Protein AF-0000000072898083 (afdb_homodimer)

InterPro domains:
  IPR004360 Glyoxalase/fosfomycin resistance/dioxygenase domain [PF00903] (183-303)
  IPR005956 4-hydroxyphenylpyruvate dioxygenase [PIRSF009283] (14-383)
  IPR005956 4-hydroxyphenylpyruvate dioxygenase [PTHR11959] (13-383)
  IPR005956 4-hydroxyphenylpyruvate dioxygenase [TIGR01263] (18-383)
  IPR029068 Glyoxalase/Bleomycin resistance protein/Dihydroxybiphenyl dioxygenase [G3DSA:3.10.180.10] (1-171)
  IPR029068 Glyoxalase/Bleomycin resistance protein/Dihydroxybiphenyl dioxygenase [G3DSA:3.10.180.10] (177-383)
  IPR029068 Glyoxalase/Bleomycin resistance protein/Dihydroxybiphenyl dioxygenase [SSF54593] (10-370)
  IPR037523 Vicinal oxygen chelate (VOC), core domain [PS51819] (18-150)
  IPR037523 Vicinal oxygen chelate (VOC), core domain [PS51819] (182-340)
  IPR041735 4-hydroxyphenylpyruvate dioxygenase, C-terminal [cd07250] (180-374)
  IPR041736 4-hydroxyphenylpyruvate dioxygenase, N-terminal [cd08342] (19-163)

pLDDT: mean 93.22, std 7.7, range [59.69, 98.94]

Sequence (766 aa):
MTTYTDKGPKPPAGKFLHFDHLTFWVGNAKQAASYYCTRMGFTPAGYQGLETGSRKVAAHLVAQNKIRFVFKSAYEPNDDSEMGPHLVRHGDGVKDIAFSVEDLDAIVQAAKDRGAKVVRDIWQEEDEFGVVRFATVQTYGDTTHTFVERGNYTGFFLPGYNKLPVAEDPLLASLPAINLDFIDHVVGNQPDLEMESAAEWYTQNLMFHRFWSVDDSQIHTQYSALRSIVVTNYEETIKMPINEPANGLRKSQIQEYTDYYGGAGVQHIALNTSDIISAIRNLRKRGTDFLSVPAAYYDQLRVKLTESPVKIKEDLNALQELNILVDYDDNGYLLQIFTKPMQDRPTLFLEVIQRNNHQGFGAGNFKALFEAIELGQDARGNLMTTYTDKGPKPPAGKFLHFDHLTFWVGNAKQAASYYCTRMGFTPAGYQGLETGSRKVAAHLVAQNKIRFVFKSAYEPNDDSEMGPHLVRHGDGVKDIAFSVEDLDAIVQAAKDRGAKVVRDIWQEEDEFGVVRFATVQTYGDTTHTFVERGNYTGFFLPGYNKLPVAEDPLLASLPAINLDFIDHVVGNQPDLEMESAAEWYTQNLMFHRFWSVDDSQIHTQYSALRSIVVTNYEETIKMPINEPANGLRKSQIQEYTDYYGGAGVQHIALNTSDIISAIRNLRKRGTDFLSVPAAYYDQLRVKLTESPVKIKEDLNALQELNILVDYDDNGYLLQIFTKPMQDRPTLFLEVIQRNNHQGFGAGNFKALFEAIELGQDARGNL

Radius of gyration: 28.03 Å; Cα contacts (8 Å, |Δi|>4): 1864; chains: 2; bounding box: 61×87×66 Å

Foldseek 3Di:
DDFDDDFDDDQPDKDWDAWQAWEKQAADQVVVQVCCCLQVVWAFWWWFDVVLPNDFKTWTWTDFARYIYIYIYTDDPPPPPPSVVLCVQAHIATQETETEMDPVVSQQVLLVVLPWAWPAAWDWDDDPQGIKIWTWTAAFDNHIYIYIYCDRRDDPGGPRIDTDPPPDPPSSVPADHQRFHYWLAWEKFFEPPCQVVRQVSCCRNRVWAWGDWDAQVLFDDQFWGKIWIWTAHSVRNYIYIYMYTDDGNADALSNLQCVLRVGMHTQEIETEHACNLSNLVRSVVSVFAWFAFDPVQLVVVVVVVVVACEDDPDDSVSCNVSRWDWDDDNQWIKIKTKTQAPDPRNGYIYMYMYTDRDSDDPSVCSHRVRVRVVVVCVVVVRD/DDFDDDLDDDQPDKDWDAWQAWEKQAADQVVVQVCCCLQVVWAFWWWFDVVLPNDFKTWTWTDFARYIYIYIYTDDPPPPDPSVVLCVQAHIATQETETEMDPVVSQQVLLVVLPWAWPAAWDWDDDPQGIKIWTWTAAFDNHIYIYIYCDRRDDPGGPRIDTDPPPPPPSSVPADHQRFHYWLAWEKFFEPPCQVVRQVSCCRNRVWAWGDWDDQVLFDDQFWGKIWIWTAHSVRNYIYIYMYTDDGNADALSNLQCVLRVGMHTQEIETEHACNLSNLVRSVVSVFAWFAFDPVLLVVVVVVVVVACEDDPDDSVSCNVSRWDWDDDNQWIKIKTKTQAPDPRNGYIYMYMYTDRDSDDPSVCSHRVRVRVVVVCVVVVRD

Secondary structure (DSSP, 8-state):
-EE-----SPPSS-EEEEEEEEEEE-S-HHHHHHHHHHHH--EEEEEESGGGT-SSEEEEEEEETTEEEEEEEE-STT-TTTHHHHHHHHSSEEEEEEEEEE-HHHHHHHHHHTT--EEEEEEEEEETTEEEEEEEEE-STT-EEEEEE-TT--SSSSTTPEEPP----HHHHTSPP----SEEEEEEE--TT-HHHHHHHHHHHS--EEEEEE-TTTSB-SS-EEEEEEEE-TTS--EEEEEEEE--SS--HHHHHHHHHTSSEEEEEEEE-S-HHHHHHHHHHTT--B----HHHHHHHHHHHHT-S----S-HHHHHHTT-EEEE-SS-EEEEEEBPPSSSSTT-EEEEEEEES--S--GGGHHHHHHHHHHHHHHTT--/-EE-----SPPSS-EEEEEEEEEEE-S-HHHHHHHHHHHH--EEEEEESGGGT-SSEEEEEEEETTEEEEEEEE-STT-TTTHHHHHHHHSSEEEEEEEEEE-HHHHHHHHHHTT--EEEEEEEEEETTEEEEEEEEE-STT-EEEEEE-TT--SSSSTTPEEPP----HHHHTSPP----SEEEEEEE--TT-HHHHHHHHHHHS--EEEEEE-TTTSB-SS-EEEEEEEE-TTS--EEEEEEEE--SS--HHHHHHHHHTSSEEEEEEEE-S-HHHHHHHHHHTT--B----HHHHHHHHHHHHT-S----S-HHHHHHTT-EEEE-SS-EEEEEEBPPSSSSS--EEEEEEEES--S--GGGHHHHHHHHHHHHHHTT--

Solvent-accessible surface area (backbone atoms only — not comparable to full-atom values): 38320 Å² total; per-residue (Å²): 120,48,76,49,82,66,57,67,76,75,69,93,52,47,46,77,60,34,72,46,35,39,34,28,42,31,53,46,20,54,40,50,48,49,42,43,26,59,34,66,45,31,37,84,48,27,38,28,20,42,68,65,67,33,74,54,43,36,34,33,32,33,31,33,81,64,30,38,42,32,28,26,19,72,35,52,35,63,42,71,78,56,66,31,55,46,36,32,25,37,34,62,41,62,40,30,51,24,31,28,39,44,53,59,67,46,44,51,48,49,16,50,76,52,63,46,52,68,75,36,68,78,46,73,47,64,48,99,44,40,49,36,36,36,32,28,33,52,59,56,65,82,25,29,35,34,41,37,32,44,86,82,40,67,56,97,76,59,67,73,54,40,72,51,69,79,72,70,48,50,38,64,71,72,49,70,76,35,68,46,40,36,73,54,35,44,31,33,37,23,49,73,88,37,31,65,60,48,54,46,46,40,37,59,26,68,48,22,23,58,44,38,37,39,48,45,91,71,38,47,58,93,39,25,16,33,31,38,40,26,34,20,40,84,82,60,53,40,42,39,39,30,28,16,38,34,87,47,82,34,61,22,73,46,46,51,22,25,57,35,32,59,42,35,40,56,34,37,41,30,33,25,27,93,47,54,68,59,22,50,56,32,27,39,48,36,49,46,59,60,51,64,57,64,68,67,59,55,55,54,46,56,59,54,44,70,77,40,83,43,77,74,86,65,59,66,67,58,31,57,74,67,34,46,43,72,21,72,51,80,76,20,30,31,38,38,38,42,39,44,51,73,39,80,46,70,39,40,28,44,28,45,35,27,69,46,74,40,88,75,85,36,74,77,33,44,50,58,51,49,52,33,52,44,52,53,33,43,51,36,70,63,82,120,48,77,49,82,68,56,67,75,74,68,93,51,46,44,76,61,32,72,47,35,37,34,28,42,31,54,46,20,54,39,49,49,50,43,43,26,59,34,66,44,32,36,83,48,27,38,28,20,42,67,64,67,34,74,54,42,35,35,35,32,34,31,33,80,64,31,38,42,34,26,25,20,72,35,52,33,65,42,69,79,56,66,30,54,46,35,32,24,37,33,63,39,61,40,29,51,24,32,28,37,44,54,59,66,47,45,51,49,49,15,48,77,54,63,45,52,69,74,37,69,80,45,74,44,64,49,99,45,39,49,37,37,35,33,29,34,52,58,55,65,82,26,30,36,34,41,38,31,42,87,81,41,68,55,97,78,57,67,72,51,43,72,52,70,82,74,69,48,50,39,64,71,72,49,70,74,35,69,47,41,36,70,54,36,43,32,34,37,23,49,73,88,38,30,66,61,49,52,44,46,40,36,58,25,68,49,22,22,58,45,38,36,39,47,47,90,72,38,48,57,92,39,26,16,31,30,36,39,27,34,20,41,84,81,60,53,39,42,38,39,30,28,17,39,35,87,47,81,34,60,24,72,45,47,48,22,26,59,34,32,59,44,36,38,57,32,36,42,30,33,24,27,94,47,55,68,61,23,49,55,32,29,41,48,35,49,45,57,59,51,65,59,64,69,66,59,55,57,53,46,57,57,56,44,72,77,41,84,44,77,76,87,65,60,66,67,57,30,57,74,67,34,46,43,70,23,70,50,82,75,20,29,33,38,37,37,43,41,46,52,74,40,80,45,69,39,39,28,45,28,45,34,25,67,46,73,41,88,74,86,36,74,76,32,43,49,60,51,49,50,33,52,44,52,55,33,44,52,36,69,63,82

Structure (mmCIF, N/CA/C/O backbone):
data_AF-0000000072898083-model_v1
#
loop_
_entity.id
_entity.type
_entity.pdbx_description
1 polymer '4-hydroxyphenylpyruvate dioxygenase'
#
loop_
_atom_site.group_PDB
_atom_site.id
_atom_site.type_symbol
_atom_site.label_atom_id
_atom_site.label_alt_id
_atom_site.label_comp_id
_atom_site.label_asym_id
_atom_site.label_entity_id
_atom_site.label_seq_id
_atom_site.pdbx_PDB_ins_code
_atom_site.Cartn_x
_atom_site.Cartn_y
_atom_site.Cartn_z
_atom_site.occupancy
_atom_site.B_iso_or_equiv
_atom_site.auth_seq_id
_atom_site.auth_comp_id
_atom_site.auth_asym_id
_atom_site.auth_atom_id
_atom_site.pdbx_PDB_model_num
ATOM 1 N N . MET A 1 1 ? 14.016 -34.406 -15.008 1 67.44 1 MET A N 1
ATOM 2 C CA . MET A 1 1 ? 12.602 -34.094 -14.859 1 67.44 1 MET A CA 1
ATOM 3 C C . MET A 1 1 ? 11.75 -35.344 -15.008 1 67.44 1 MET A C 1
ATOM 5 O O . MET A 1 1 ? 12.008 -36.188 -15.883 1 67.44 1 MET A O 1
ATOM 9 N N . THR A 1 2 ? 10.938 -35.562 -13.969 1 70.81 2 THR A N 1
ATOM 10 C CA . THR A 1 2 ? 10.047 -36.719 -14 1 70.81 2 THR A CA 1
ATOM 11 C C . THR A 1 2 ? 8.617 -36.281 -14.289 1 70.81 2 THR A C 1
ATOM 13 O O . THR A 1 2 ? 8.086 -35.375 -13.641 1 70.81 2 THR A O 1
ATOM 16 N N . THR A 1 3 ? 8.078 -36.812 -15.391 1 74.75 3 THR A N 1
ATOM 17 C CA . THR A 1 3 ? 6.68 -36.594 -15.727 1 74.75 3 THR A CA 1
ATOM 18 C C . THR A 1 3 ? 5.816 -37.781 -15.25 1 74.75 3 THR A C 1
ATOM 20 O O . THR A 1 3 ? 6.207 -38.938 -15.391 1 74.75 3 THR A O 1
ATOM 23 N N . TYR A 1 4 ? 4.699 -37.406 -14.75 1 80.81 4 TYR A N 1
ATOM 24 C CA . TYR A 1 4 ? 3.793 -38.438 -14.266 1 80.81 4 TYR A CA 1
ATOM 25 C C . TYR A 1 4 ? 2.594 -38.594 -15.195 1 80.81 4 TYR A C 1
ATOM 27 O O . TYR A 1 4 ? 1.946 -37.594 -15.547 1 80.81 4 TYR A O 1
ATOM 35 N N . THR A 1 5 ? 2.354 -39.781 -15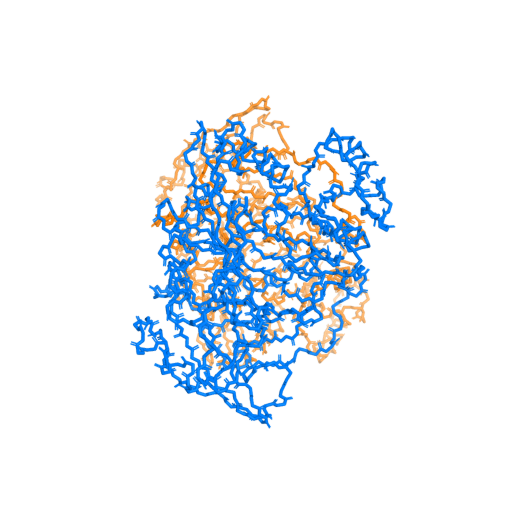.555 1 79.38 5 THR A N 1
ATOM 36 C CA . THR A 1 5 ? 1.247 -40 -16.484 1 79.38 5 THR A CA 1
ATOM 37 C C . THR A 1 5 ? 0.052 -40.594 -15.742 1 79.38 5 THR A C 1
ATOM 39 O O . THR A 1 5 ? -1.073 -40.562 -16.25 1 79.38 5 THR A O 1
ATOM 42 N N . ASP A 1 6 ? 0.307 -41.125 -14.602 1 83.81 6 ASP A N 1
ATOM 43 C CA . ASP A 1 6 ? -0.774 -41.688 -13.812 1 83.81 6 ASP A CA 1
ATOM 44 C C . ASP A 1 6 ? -1.517 -40.625 -13.023 1 83.81 6 ASP A C 1
ATOM 46 O O . ASP A 1 6 ? -0.964 -40.031 -12.086 1 83.81 6 ASP A O 1
ATOM 50 N N . LYS A 1 7 ? -2.781 -40.375 -13.367 1 89.06 7 LYS A N 1
ATOM 51 C CA . LYS A 1 7 ? -3.57 -39.344 -12.703 1 89.06 7 LYS A CA 1
ATOM 52 C C . LYS A 1 7 ? -4.262 -39.906 -11.461 1 89.06 7 LYS A C 1
ATOM 54 O O . LYS A 1 7 ? -4.824 -39.156 -10.672 1 89.06 7 LYS A O 1
ATOM 59 N N . GLY A 1 8 ? -4.039 -41.125 -11.234 1 87.12 8 GLY A N 1
ATOM 60 C CA . GLY A 1 8 ? -4.789 -41.719 -10.148 1 87.12 8 GLY A CA 1
ATOM 61 C C . GLY A 1 8 ? -6.273 -41.844 -10.445 1 87.12 8 GLY A C 1
ATOM 62 O O . GLY A 1 8 ? -6.703 -41.656 -11.578 1 87.12 8 GLY A O 1
ATOM 63 N N . PRO A 1 9 ? -7.027 -42.406 -9.523 1 89.25 9 PRO A N 1
ATOM 64 C CA . PRO A 1 9 ? -8.469 -42.562 -9.75 1 89.25 9 PRO A CA 1
ATOM 65 C C . PRO A 1 9 ? -9.18 -41.219 -9.914 1 89.25 9 PRO A C 1
ATOM 67 O O . PRO A 1 9 ? -8.844 -40.25 -9.227 1 89.25 9 PRO A O 1
ATOM 70 N N . LYS A 1 10 ? -10.031 -41.188 -10.852 1 92.81 10 LYS A N 1
ATOM 71 C CA . LYS A 1 10 ? -10.906 -40.031 -10.984 1 92.81 10 LYS A CA 1
ATOM 72 C C . LYS A 1 10 ? -11.789 -39.875 -9.75 1 92.81 10 LYS A C 1
ATOM 74 O O . LYS A 1 10 ? -12.359 -40.844 -9.25 1 92.81 10 LYS A O 1
ATOM 79 N N . PRO A 1 11 ? -11.883 -38.688 -9.203 1 92.81 11 PRO A N 1
ATOM 80 C CA . PRO A 1 11 ? -12.82 -38.5 -8.094 1 92.81 11 PRO A CA 1
ATOM 81 C C . PRO A 1 11 ? -14.234 -38.969 -8.414 1 92.81 11 PRO A C 1
ATOM 83 O O . PRO A 1 11 ? -14.734 -38.719 -9.516 1 92.81 11 PRO A O 1
ATOM 86 N N . PRO A 1 12 ? -14.805 -39.688 -7.488 1 92.5 12 PRO A N 1
ATOM 87 C CA . PRO A 1 12 ? -16.141 -40.25 -7.762 1 92.5 12 PRO A CA 1
ATOM 88 C C . PRO A 1 12 ? -17.188 -39.156 -7.98 1 92.5 12 PRO A C 1
ATOM 90 O O . PRO A 1 12 ? -18.172 -39.375 -8.695 1 92.5 12 PRO A O 1
ATOM 93 N N . ALA A 1 13 ? -17.047 -38.125 -7.332 1 94.94 13 ALA A N 1
ATOM 94 C CA . ALA A 1 13 ? -17.953 -36.969 -7.457 1 94.94 13 ALA A CA 1
ATOM 95 C C . ALA A 1 13 ? -17.219 -35.656 -7.211 1 94.94 13 ALA A C 1
ATOM 97 O O . ALA A 1 13 ? -16.125 -35.656 -6.637 1 94.94 13 ALA A O 1
ATOM 98 N N . GLY A 1 14 ? -17.828 -34.562 -7.777 1 95.31 14 GLY A N 1
ATOM 99 C CA . GLY A 1 14 ? -17.203 -33.281 -7.609 1 95.31 14 GLY A CA 1
ATOM 100 C C . GLY A 1 14 ? -16.172 -32.969 -8.672 1 95.31 14 GLY A C 1
ATOM 101 O O . GLY A 1 14 ? -15.523 -33.875 -9.195 1 95.31 14 GLY A O 1
ATOM 102 N N . LYS A 1 15 ? -16.016 -31.703 -8.992 1 97.12 15 LYS A N 1
ATOM 103 C CA . LYS A 1 15 ? -15.047 -31.281 -10.008 1 97.12 15 LYS A CA 1
ATOM 104 C C . LYS A 1 15 ? -14.461 -29.922 -9.68 1 97.12 15 LYS A C 1
ATOM 106 O O . LYS A 1 15 ? -15.188 -29 -9.289 1 97.12 15 LYS A O 1
ATOM 111 N N . PHE A 1 16 ? -13.148 -29.859 -9.742 1 98.19 16 PHE A N 1
ATOM 112 C CA . PHE A 1 16 ? -12.469 -28.562 -9.734 1 98.19 16 PHE A CA 1
ATOM 113 C C . PHE A 1 16 ? -12.406 -27.984 -11.141 1 98.19 16 PHE A C 1
ATOM 115 O O . PHE A 1 16 ? -12.016 -28.656 -12.086 1 98.19 16 PHE A O 1
ATOM 122 N N . LEU A 1 17 ? -12.742 -26.734 -11.289 1 98.06 17 LEU A N 1
ATOM 123 C CA . LEU A 1 17 ? -12.867 -26.156 -12.625 1 98.06 17 LEU A CA 1
ATOM 124 C C . LEU A 1 17 ? -11.641 -25.312 -12.969 1 98.06 17 LEU A C 1
ATOM 126 O O . LEU A 1 17 ? -10.961 -25.594 -13.961 1 98.06 17 LEU A O 1
ATOM 130 N N . HIS A 1 18 ? -11.328 -24.297 -12.289 1 98.25 18 HIS A N 1
ATOM 131 C CA . HIS A 1 18 ? -10.211 -23.375 -12.484 1 98.25 18 HIS A CA 1
ATOM 132 C C . HIS A 1 18 ? -9.984 -22.516 -11.242 1 98.25 18 HIS A C 1
ATOM 134 O O . HIS A 1 18 ? -10.773 -22.562 -10.297 1 98.25 18 HIS A O 1
ATOM 140 N N . PHE A 1 19 ? -8.883 -21.812 -11.211 1 98.81 19 PHE A N 1
ATOM 141 C CA . PHE A 1 19 ? -8.711 -20.781 -10.188 1 98.81 19 PHE A CA 1
ATOM 142 C C . PHE A 1 19 ? -9.875 -19.797 -10.219 1 98.81 19 PHE A C 1
ATOM 144 O O . PHE A 1 19 ? -10.25 -19.297 -11.281 1 98.81 19 PHE A O 1
ATOM 151 N N . ASP A 1 20 ? -10.484 -19.562 -9.109 1 98.81 20 ASP A N 1
ATOM 152 C CA . ASP A 1 20 ? -11.578 -18.609 -9.031 1 98.81 20 ASP A CA 1
ATOM 153 C C . ASP A 1 20 ? -11.062 -17.188 -8.812 1 98.81 20 ASP A C 1
ATOM 155 O O . ASP A 1 20 ? -11.344 -16.281 -9.609 1 98.81 20 ASP A O 1
ATOM 159 N N . HIS A 1 21 ? -10.422 -16.953 -7.754 1 98.88 21 HIS A N 1
ATOM 160 C CA . HIS A 1 21 ? -9.781 -15.695 -7.395 1 98.88 21 HIS A CA 1
ATOM 161 C C . HIS A 1 21 ? -8.758 -15.898 -6.285 1 98.88 21 HIS A C 1
ATOM 163 O O . HIS A 1 21 ? -8.742 -16.938 -5.625 1 98.88 21 HIS A O 1
ATOM 169 N N . LEU A 1 22 ? -7.859 -15 -6.168 1 98.94 22 LEU A N 1
ATOM 170 C CA . LEU A 1 22 ? -6.891 -14.992 -5.078 1 98.94 22 LEU A CA 1
ATOM 171 C C . LEU A 1 22 ? -7.199 -13.867 -4.09 1 98.94 22 LEU A C 1
ATOM 173 O O . LEU A 1 22 ? -7.508 -12.75 -4.496 1 98.94 22 LEU A O 1
ATOM 177 N N . THR A 1 23 ? -7.184 -14.172 -2.822 1 98.94 23 THR A N 1
ATOM 178 C CA . THR A 1 23 ? -7.379 -13.18 -1.771 1 98.94 23 THR A CA 1
ATOM 179 C C . THR A 1 23 ? -6.059 -12.875 -1.069 1 98.94 23 THR A C 1
ATOM 181 O O . THR A 1 23 ? -5.375 -13.781 -0.591 1 98.94 23 THR A O 1
ATOM 184 N N . PHE A 1 24 ? -5.734 -11.633 -1.048 1 98.88 24 PHE A N 1
ATOM 185 C CA . PHE A 1 24 ? -4.562 -11.133 -0.346 1 98.88 24 PHE A CA 1
ATOM 186 C C . PHE A 1 24 ? -4.961 -10.461 0.964 1 98.88 24 PHE A C 1
ATOM 188 O O . PHE A 1 24 ? -5.934 -9.703 1.011 1 98.88 24 PHE A O 1
ATOM 195 N N . TRP A 1 25 ? -4.273 -10.805 2.008 1 98.38 25 TRP A N 1
ATOM 196 C CA . TRP A 1 25 ? -4.301 -9.953 3.193 1 98.38 25 TRP A CA 1
ATOM 197 C C . TRP A 1 25 ? -3.135 -8.969 3.189 1 98.38 25 TRP A C 1
ATOM 199 O O . TRP A 1 25 ? -1.976 -9.375 3.074 1 98.38 25 TRP A O 1
ATOM 209 N N . VAL A 1 26 ? -3.527 -7.719 3.244 1 98.44 26 VAL A N 1
ATOM 210 C CA . VAL A 1 26 ? -2.537 -6.668 3.041 1 98.44 26 VAL A CA 1
ATOM 211 C C . VAL A 1 26 ? -2.713 -5.578 4.098 1 98.44 26 VAL A C 1
ATOM 213 O O . VAL A 1 26 ? -3.742 -5.527 4.777 1 98.44 26 VAL A O 1
ATOM 216 N N . GLY A 1 27 ? -1.666 -4.762 4.277 1 96.75 27 GLY A N 1
ATOM 217 C CA . GLY A 1 27 ? -1.735 -3.682 5.246 1 96.75 27 GLY A CA 1
ATOM 218 C C . GLY A 1 27 ? -2.705 -2.586 4.848 1 96.75 27 GLY A C 1
ATOM 219 O O . GLY A 1 27 ? -3.363 -1.991 5.707 1 96.75 27 GLY A O 1
ATOM 220 N N . ASN A 1 28 ? -2.738 -2.277 3.57 1 98.31 28 ASN A N 1
ATOM 221 C CA . ASN A 1 28 ? -3.574 -1.222 3.008 1 98.31 28 ASN A CA 1
ATOM 222 C C . ASN A 1 28 ? -4.191 -1.644 1.678 1 98.31 28 ASN A C 1
ATOM 224 O O . ASN A 1 28 ? -3.592 -1.439 0.619 1 98.31 28 ASN A O 1
ATOM 228 N N . ALA A 1 29 ? -5.434 -2.104 1.776 1 98.69 29 ALA A N 1
ATOM 229 C CA . ALA A 1 29 ? -6.094 -2.703 0.62 1 98.69 29 ALA A CA 1
ATOM 230 C C . ALA A 1 29 ? -6.32 -1.669 -0.479 1 98.69 29 ALA A C 1
ATOM 232 O O . ALA A 1 29 ? -6.184 -1.975 -1.666 1 98.69 29 ALA A O 1
ATOM 233 N N . LYS A 1 30 ? -6.66 -0.496 -0.136 1 98.31 30 LYS A N 1
ATOM 234 C CA . LYS A 1 30 ? -6.891 0.575 -1.102 1 98.31 30 LYS A CA 1
ATOM 235 C C . LYS A 1 30 ? -5.637 0.844 -1.931 1 98.31 30 LYS A C 1
ATOM 237 O O . LYS A 1 30 ? -5.699 0.904 -3.16 1 98.31 30 LYS A O 1
ATOM 242 N N . GLN A 1 31 ? -4.531 1 -1.271 1 98.56 31 GLN A N 1
ATOM 243 C CA . GLN A 1 31 ? -3.281 1.294 -1.964 1 98.56 31 GLN A CA 1
ATOM 244 C C . GLN A 1 31 ? -2.795 0.085 -2.758 1 98.56 31 GLN A C 1
ATOM 246 O O . GLN A 1 31 ? -2.229 0.236 -3.844 1 98.56 31 GLN A O 1
ATOM 251 N N . ALA A 1 32 ? -2.982 -1.088 -2.201 1 98.81 32 ALA A N 1
ATOM 252 C CA . ALA A 1 32 ? -2.627 -2.291 -2.951 1 98.81 32 ALA A CA 1
ATOM 253 C C . ALA A 1 32 ? -3.412 -2.375 -4.258 1 98.81 32 ALA A C 1
ATOM 255 O O . ALA A 1 32 ? -2.834 -2.59 -5.324 1 98.81 32 ALA A O 1
ATOM 256 N N . ALA A 1 33 ? -4.699 -2.182 -4.152 1 98.56 33 ALA A N 1
ATOM 257 C CA . ALA A 1 33 ? -5.535 -2.201 -5.352 1 98.56 33 ALA A CA 1
ATOM 258 C C . ALA A 1 33 ? -5.059 -1.169 -6.371 1 98.56 33 ALA A C 1
ATOM 260 O O . ALA A 1 33 ? -4.934 -1.473 -7.559 1 98.56 33 ALA A O 1
ATOM 261 N N . SER A 1 34 ? -4.809 0.009 -5.91 1 98.19 34 SER A N 1
ATOM 262 C CA . SER A 1 34 ? -4.328 1.066 -6.793 1 98.19 34 SER A CA 1
ATOM 263 C C . SER A 1 34 ? -3.027 0.663 -7.48 1 98.19 34 SER A C 1
ATOM 265 O O . SER A 1 34 ? -2.842 0.923 -8.672 1 98.19 34 SER A O 1
ATOM 267 N N . TYR A 1 35 ? -2.115 0.061 -6.73 1 98.62 35 TYR A N 1
ATOM 268 C CA . TYR A 1 35 ? -0.817 -0.361 -7.246 1 98.62 35 TYR A CA 1
ATOM 269 C C . TYR A 1 35 ? -0.981 -1.372 -8.375 1 98.62 35 TYR A C 1
ATOM 271 O O . TYR A 1 35 ? -0.395 -1.214 -9.445 1 98.62 35 TYR A O 1
ATOM 279 N N . TYR A 1 36 ? -1.778 -2.365 -8.172 1 98.69 36 TYR A N 1
ATOM 280 C CA . TYR A 1 36 ? -1.958 -3.418 -9.164 1 98.69 36 TYR A CA 1
ATOM 281 C C . TYR A 1 36 ? -2.73 -2.902 -10.375 1 98.69 36 TYR A C 1
ATOM 283 O O . TYR A 1 36 ? -2.518 -3.363 -11.492 1 98.69 36 TYR A O 1
ATOM 291 N N . CYS A 1 37 ? -3.568 -1.965 -10.148 1 97.94 37 CYS A N 1
ATOM 292 C CA . CYS A 1 37 ? -4.273 -1.365 -11.273 1 97.94 37 CYS A CA 1
ATOM 293 C C . CYS A 1 37 ? -3.338 -0.495 -12.109 1 97.94 37 CYS A C 1
ATOM 295 O O . CYS A 1 37 ? -3.316 -0.596 -13.336 1 97.94 37 CYS A O 1
ATOM 297 N N . THR A 1 38 ? -2.52 0.313 -11.469 1 98 38 THR A N 1
ATOM 298 C CA . THR A 1 38 ? -1.669 1.267 -12.172 1 98 38 THR A CA 1
ATOM 299 C C . THR A 1 38 ? -0.468 0.562 -12.797 1 98 38 THR A C 1
ATOM 301 O O . THR A 1 38 ? -0.1 0.845 -13.938 1 98 38 THR A O 1
ATOM 304 N N . ARG A 1 39 ? 0.106 -0.403 -12.039 1 98.19 39 ARG A N 1
ATOM 305 C CA . ARG A 1 39 ? 1.387 -0.961 -12.461 1 98.19 39 ARG A CA 1
ATOM 306 C C . ARG A 1 39 ? 1.188 -2.26 -13.234 1 98.19 39 ARG A C 1
ATOM 308 O O . ARG A 1 39 ? 2.002 -2.605 -14.094 1 98.19 39 ARG A O 1
ATOM 315 N N . MET A 1 40 ? 0.086 -2.986 -12.992 1 98.38 40 MET A N 1
ATOM 316 C CA . MET A 1 40 ? -0.051 -4.312 -13.586 1 98.38 40 MET A CA 1
ATOM 317 C C . MET A 1 40 ? -1.246 -4.363 -14.531 1 98.38 40 MET A C 1
ATOM 319 O O . MET A 1 40 ? -1.521 -5.402 -15.141 1 98.38 40 MET A O 1
ATOM 323 N N . GLY A 1 41 ? -1.987 -3.303 -14.617 1 97.88 41 GLY A N 1
ATOM 324 C CA . GLY A 1 41 ? -3 -3.184 -15.656 1 97.88 41 GLY A CA 1
ATOM 325 C C . GLY A 1 41 ? -4.348 -3.748 -15.242 1 97.88 41 GLY A C 1
ATOM 326 O O . GLY A 1 41 ? -5.215 -3.982 -16.078 1 97.88 41 GLY A O 1
ATOM 327 N N . PHE A 1 42 ? -4.535 -4 -14.008 1 97.94 42 PHE A N 1
ATOM 328 C CA . PHE A 1 42 ? -5.852 -4.41 -13.531 1 97.94 42 PHE A CA 1
ATOM 329 C C . PHE A 1 42 ? -6.824 -3.238 -13.539 1 97.94 42 PHE A C 1
ATOM 331 O O . PHE A 1 42 ? -6.414 -2.088 -13.703 1 97.94 42 PHE A O 1
ATOM 338 N N . THR A 1 43 ? -8.141 -3.588 -13.406 1 96.94 43 THR A N 1
ATOM 339 C CA . THR A 1 43 ? -9.188 -2.582 -13.266 1 96.94 43 THR A CA 1
ATOM 340 C C . THR A 1 43 ? -9.961 -2.785 -11.969 1 96.94 43 THR A C 1
ATOM 342 O O . THR A 1 43 ? -10.242 -3.92 -11.578 1 96.94 43 THR A O 1
ATOM 345 N N . PRO A 1 44 ? -10.25 -1.632 -11.281 1 97.19 44 PRO A N 1
ATOM 346 C CA . PRO A 1 44 ? -11.164 -1.792 -10.156 1 97.19 44 PRO A CA 1
ATOM 347 C C . PRO A 1 44 ? -12.508 -2.402 -10.562 1 97.19 44 PRO A C 1
ATOM 349 O O . PRO A 1 44 ? -13.148 -1.92 -11.492 1 97.19 44 PRO A O 1
ATOM 352 N N . ALA A 1 45 ? -12.969 -3.451 -9.852 1 97.25 45 ALA A N 1
ATOM 353 C CA . ALA A 1 45 ? -14.141 -4.184 -10.32 1 97.25 45 ALA A CA 1
ATOM 354 C C . ALA A 1 45 ? -15.219 -4.25 -9.242 1 97.25 45 ALA A C 1
ATOM 356 O O . ALA A 1 45 ? -16.406 -4.375 -9.547 1 97.25 45 ALA A O 1
ATOM 357 N N . GLY A 1 46 ? -14.836 -4.219 -7.973 1 97.44 46 GLY A N 1
ATOM 358 C CA . GLY A 1 46 ? -15.789 -4.332 -6.879 1 97.44 46 GLY A CA 1
ATOM 359 C C . GLY A 1 46 ? -15.219 -3.9 -5.543 1 97.44 46 GLY A C 1
ATOM 360 O O . GLY A 1 46 ? -14 -3.744 -5.402 1 97.44 46 GLY A O 1
ATOM 361 N N . TYR A 1 47 ? -16.109 -3.756 -4.605 1 97 47 TYR A N 1
ATOM 362 C CA . TYR A 1 47 ? -15.719 -3.242 -3.299 1 97 47 TYR A CA 1
ATOM 363 C C . TYR A 1 47 ? -16.656 -3.73 -2.207 1 97 47 TYR A C 1
ATOM 365 O O . TYR A 1 47 ? -17.875 -3.846 -2.43 1 97 47 TYR A O 1
ATOM 373 N N . GLN A 1 48 ? -16.109 -4.145 -1.13 1 96.56 48 GLN A N 1
ATOM 374 C CA . GLN A 1 48 ? -16.812 -4.387 0.125 1 96.56 48 GLN A CA 1
ATOM 375 C C . GLN A 1 48 ? -16.156 -3.621 1.275 1 96.56 48 GLN A C 1
ATOM 377 O O . GLN A 1 48 ? -14.953 -3.734 1.505 1 96.56 48 GLN A O 1
ATOM 382 N N . GLY A 1 49 ? -16.906 -2.844 1.983 1 95 49 GLY A N 1
ATOM 383 C CA . GLY A 1 49 ? -16.391 -2.078 3.107 1 95 49 GLY A CA 1
ATOM 384 C C . GLY A 1 49 ? -17.484 -1.436 3.941 1 95 49 GLY A C 1
ATOM 385 O O . GLY A 1 49 ? -18.625 -1.89 3.932 1 95 49 GLY A O 1
ATOM 386 N N . LEU A 1 50 ? -17.125 -0.439 4.715 1 93.06 50 LEU A N 1
ATOM 387 C CA . LEU A 1 50 ? -18.062 0.225 5.609 1 93.06 50 LEU A CA 1
ATOM 388 C C . LEU A 1 50 ? -19.297 0.7 4.852 1 93.06 50 LEU A C 1
ATOM 390 O O . LEU A 1 50 ? -20.422 0.564 5.34 1 93.06 50 LEU A O 1
ATOM 394 N N . GLU A 1 51 ? -19.094 1.159 3.596 1 89.5 51 GLU A N 1
ATOM 395 C CA . GLU A 1 51 ? -20.172 1.709 2.779 1 89.5 51 GLU A CA 1
ATOM 396 C C . GLU A 1 51 ? -21.125 0.616 2.324 1 89.5 51 GLU A C 1
ATOM 398 O O . GLU A 1 51 ? -22.25 0.906 1.881 1 89.5 51 GLU A O 1
ATOM 403 N N . THR A 1 52 ? -20.672 -0.621 2.402 1 90 52 THR A N 1
ATOM 404 C CA . THR A 1 52 ? -21.5 -1.727 1.939 1 90 52 THR A CA 1
ATOM 405 C C . THR A 1 52 ? -21.891 -2.639 3.102 1 90 52 THR A C 1
ATOM 407 O O . THR A 1 52 ? -22.375 -3.754 2.891 1 90 52 THR A O 1
ATOM 410 N N . GLY A 1 53 ? -21.547 -2.229 4.289 1 90.62 53 GLY A N 1
ATOM 411 C CA . GLY A 1 53 ? -22 -2.955 5.469 1 90.62 53 GLY A CA 1
ATOM 412 C C . GLY A 1 53 ? -20.922 -3.844 6.066 1 90.62 53 GLY A C 1
ATOM 413 O O . GLY A 1 53 ? -21.125 -4.438 7.129 1 90.62 53 GLY A O 1
ATOM 414 N N . SER A 1 54 ? -19.844 -4.016 5.391 1 93.12 54 SER A N 1
ATOM 415 C CA . SER A 1 54 ? -18.734 -4.758 5.98 1 93.12 54 SER A CA 1
ATOM 416 C C . SER A 1 54 ? -18.016 -3.93 7.039 1 93.12 54 SER A C 1
ATOM 418 O O . SER A 1 54 ? -17.266 -3.018 6.715 1 93.12 54 SER A O 1
ATOM 420 N N . ARG A 1 55 ? -18.094 -4.305 8.258 1 93.62 55 ARG A N 1
ATOM 421 C CA . ARG A 1 55 ? -17.688 -3.453 9.367 1 93.62 55 ARG A CA 1
ATOM 422 C C . ARG A 1 55 ? -16.25 -3.754 9.789 1 93.62 55 ARG A C 1
ATOM 424 O O . ARG A 1 55 ? -15.562 -2.891 10.336 1 93.62 55 ARG A O 1
ATOM 431 N N . LYS A 1 56 ? -15.789 -4.938 9.469 1 94.19 56 LYS A N 1
ATOM 432 C CA . LYS A 1 56 ? -14.516 -5.355 10.039 1 94.19 56 LYS A CA 1
ATOM 433 C C . LYS A 1 56 ? -13.414 -5.371 8.977 1 94.19 56 LYS A C 1
ATOM 435 O O . LYS A 1 56 ? -12.234 -5.242 9.297 1 94.19 56 LYS A O 1
ATOM 440 N N . VAL A 1 57 ? -13.852 -5.566 7.742 1 96.25 57 VAL A N 1
ATOM 441 C CA . VAL A 1 57 ? -12.859 -5.797 6.699 1 96.25 57 VAL A CA 1
ATOM 442 C C . VAL A 1 57 ? -13.219 -4.992 5.457 1 96.25 57 VAL A C 1
ATOM 444 O O . VAL A 1 57 ? -14.383 -4.953 5.051 1 96.25 57 VAL A O 1
ATOM 447 N N . ALA A 1 58 ? -12.242 -4.293 4.941 1 97.12 58 ALA A N 1
ATOM 448 C CA . ALA A 1 58 ? -12.352 -3.715 3.604 1 97.12 58 ALA A CA 1
ATOM 449 C C . ALA A 1 58 ? -11.82 -4.68 2.543 1 97.12 58 ALA A C 1
ATOM 451 O O . ALA A 1 58 ? -10.805 -5.344 2.752 1 97.12 58 ALA A O 1
ATOM 452 N N . ALA A 1 59 ? -12.484 -4.801 1.429 1 98.5 59 ALA A N 1
ATOM 453 C CA . ALA A 1 59 ? -12.07 -5.672 0.333 1 98.5 59 ALA A CA 1
ATOM 454 C C . ALA A 1 59 ? -12.195 -4.961 -1.012 1 98.5 59 ALA A C 1
ATOM 456 O O . ALA A 1 59 ? -13.266 -4.441 -1.352 1 98.5 59 ALA A O 1
ATOM 457 N N . HIS A 1 60 ? -11.109 -4.871 -1.745 1 98.62 60 HIS A N 1
ATOM 458 C CA . HIS A 1 60 ? -11.094 -4.344 -3.104 1 98.62 60 HIS A CA 1
ATOM 459 C C . HIS A 1 60 ? -10.875 -5.457 -4.125 1 98.62 60 HIS A C 1
ATOM 461 O O . HIS A 1 60 ? -9.852 -6.137 -4.094 1 98.62 60 HIS A O 1
ATOM 467 N N . LEU A 1 61 ? -11.82 -5.605 -5.008 1 98.56 61 LEU A N 1
ATOM 468 C CA . LEU A 1 61 ? -11.695 -6.527 -6.129 1 98.56 61 LEU A CA 1
ATOM 469 C C . LEU A 1 61 ? -11.117 -5.82 -7.352 1 98.56 61 LEU A C 1
ATOM 471 O O . LEU A 1 61 ? -11.641 -4.789 -7.781 1 98.56 61 LEU A O 1
ATOM 475 N N . VAL A 1 62 ? -9.992 -6.312 -7.867 1 98.38 62 VAL A N 1
ATOM 476 C CA . VAL A 1 62 ? -9.477 -5.852 -9.156 1 98.38 62 VAL A CA 1
ATOM 477 C C . VAL A 1 62 ? -9.5 -6.996 -10.164 1 98.38 62 VAL A C 1
ATOM 479 O O . VAL A 1 62 ? -9.367 -8.164 -9.781 1 98.38 62 VAL A O 1
ATOM 482 N N . ALA A 1 63 ? -9.688 -6.617 -11.422 1 97.94 63 ALA A N 1
ATOM 483 C CA . ALA A 1 63 ? -9.867 -7.664 -12.43 1 97.94 63 ALA A CA 1
ATOM 484 C C . ALA A 1 63 ? -9.094 -7.336 -13.703 1 97.94 63 ALA A C 1
ATOM 486 O O . ALA A 1 63 ? -8.867 -6.164 -14.016 1 97.94 63 ALA A O 1
ATOM 487 N N . GLN A 1 64 ? -8.656 -8.25 -14.352 1 98.12 64 GLN A N 1
ATOM 488 C CA . GLN A 1 64 ? -8.133 -8.25 -15.719 1 98.12 64 GLN A CA 1
ATOM 489 C C . GLN A 1 64 ? -8.539 -9.523 -16.453 1 98.12 64 GLN A C 1
ATOM 491 O O . GLN A 1 64 ? -8.062 -10.617 -16.125 1 98.12 64 GLN A O 1
ATOM 496 N N . ASN A 1 65 ? -9.414 -9.375 -17.469 1 98 65 ASN A N 1
ATOM 497 C CA . ASN A 1 65 ? -10.031 -10.531 -18.109 1 98 65 ASN A CA 1
ATOM 498 C C . ASN A 1 65 ? -10.539 -11.539 -17.078 1 98 65 ASN A C 1
ATOM 500 O O . ASN A 1 65 ? -11.391 -11.211 -16.25 1 98 65 ASN A O 1
ATOM 504 N N . LYS A 1 66 ? -9.992 -12.766 -17.016 1 98.31 66 LYS A N 1
ATOM 505 C CA . LYS A 1 66 ? -10.516 -13.789 -16.109 1 98.31 66 LYS A CA 1
ATOM 506 C C . LYS A 1 66 ? -9.797 -13.758 -14.766 1 98.31 66 LYS A C 1
ATOM 508 O O . LYS A 1 66 ? -10.141 -14.516 -13.859 1 98.31 66 LYS A O 1
ATOM 513 N N . ILE A 1 67 ? -8.883 -12.945 -14.586 1 98.81 67 ILE A N 1
ATOM 514 C CA . ILE A 1 67 ? -8.117 -12.859 -13.344 1 98.81 67 ILE A CA 1
ATOM 515 C C . ILE A 1 67 ? -8.867 -12 -12.336 1 98.81 67 ILE A C 1
ATOM 517 O O . ILE A 1 67 ? -9.328 -10.906 -12.656 1 98.81 67 ILE A O 1
ATOM 521 N N . ARG A 1 68 ? -9.047 -12.523 -11.117 1 98.81 68 ARG A N 1
ATOM 522 C CA . ARG A 1 68 ? -9.641 -11.781 -10.008 1 98.81 68 ARG A CA 1
ATOM 523 C C . ARG A 1 68 ? -8.719 -11.805 -8.789 1 98.81 68 ARG A C 1
ATOM 525 O O . ARG A 1 68 ? -8.359 -12.867 -8.289 1 98.81 68 ARG A O 1
ATOM 532 N N . PHE A 1 69 ? -8.273 -10.648 -8.336 1 98.94 69 PHE A N 1
ATOM 533 C CA . PHE A 1 69 ? -7.559 -10.461 -7.078 1 98.94 69 PHE A CA 1
ATOM 534 C C . PHE A 1 69 ? -8.406 -9.672 -6.086 1 98.94 69 PHE A C 1
ATOM 536 O O . PHE A 1 69 ? -9.031 -8.672 -6.453 1 98.94 69 PHE A O 1
ATOM 543 N N . VAL A 1 70 ? -8.508 -10.148 -4.895 1 98.94 70 VAL A N 1
ATOM 544 C CA . VAL A 1 70 ? -9.164 -9.43 -3.812 1 98.94 70 VAL A CA 1
ATOM 545 C C . VAL A 1 70 ? -8.141 -9.031 -2.756 1 98.94 70 VAL A C 1
ATOM 547 O O . VAL A 1 70 ? -7.473 -9.891 -2.174 1 98.94 70 VAL A O 1
ATOM 550 N N . PHE A 1 71 ? -8.008 -7.738 -2.506 1 98.88 71 PHE A N 1
ATOM 551 C CA . PHE A 1 71 ? -7.148 -7.23 -1.44 1 98.88 71 PHE A CA 1
ATOM 552 C C . PHE A 1 71 ? -7.973 -6.863 -0.212 1 98.88 71 PHE A C 1
ATOM 554 O O . PHE A 1 71 ? -8.906 -6.062 -0.301 1 98.88 71 PHE A O 1
ATOM 561 N N . LYS A 1 72 ? -7.605 -7.441 0.932 1 98.44 72 LYS A N 1
ATOM 562 C CA . LYS A 1 72 ? -8.367 -7.227 2.158 1 98.44 72 LYS A CA 1
ATOM 563 C C . LYS A 1 72 ? -7.492 -6.617 3.25 1 98.44 72 LYS A C 1
ATOM 565 O O . LYS A 1 72 ? -6.324 -6.977 3.389 1 98.44 72 LYS A O 1
ATOM 570 N N . SER A 1 73 ? -7.988 -5.699 3.98 1 97.56 73 SER A N 1
ATOM 571 C CA . SER A 1 73 ? -7.355 -5.133 5.168 1 97.56 73 SER A CA 1
ATOM 572 C C . SER A 1 73 ? -8.375 -4.91 6.281 1 97.56 73 SER A C 1
ATOM 574 O O . SER A 1 73 ? -9.562 -4.734 6.016 1 97.56 73 SER A O 1
ATOM 576 N N . ALA A 1 74 ? -7.934 -4.918 7.492 1 96.44 74 ALA A N 1
ATOM 577 C CA . ALA A 1 74 ? -8.797 -4.77 8.656 1 96.44 74 ALA A CA 1
ATOM 578 C C . ALA A 1 74 ? -9.156 -3.303 8.898 1 96.44 74 ALA A C 1
ATOM 580 O O . ALA A 1 74 ? -8.328 -2.414 8.672 1 96.44 74 ALA A O 1
ATOM 581 N N . TYR A 1 75 ? -10.352 -3.025 9.43 1 95.19 75 TYR A N 1
ATOM 582 C CA . TYR A 1 75 ? -10.773 -1.676 9.789 1 95.19 75 TYR A CA 1
ATOM 583 C C . TYR A 1 75 ? -10.383 -1.345 11.219 1 95.19 75 TYR A C 1
ATOM 585 O O . TYR A 1 75 ? -9.883 -0.252 11.5 1 95.19 75 TYR A O 1
ATOM 593 N N . GLU A 1 76 ? -10.625 -2.311 12.07 1 93.19 76 GLU A N 1
ATOM 594 C CA . GLU A 1 76 ? -10.578 -2.01 13.5 1 93.19 76 GLU A CA 1
ATOM 595 C C . GLU A 1 76 ? -9.148 -2.094 14.031 1 93.19 76 GLU A C 1
ATOM 597 O O . GLU A 1 76 ? -8.383 -2.979 13.633 1 93.19 76 GLU A O 1
ATOM 602 N N . PRO A 1 77 ? -8.844 -1.222 14.898 1 93.56 77 PRO A N 1
ATOM 603 C CA . PRO A 1 77 ? -7.539 -1.304 15.57 1 93.56 77 PRO A CA 1
ATOM 604 C C . PRO A 1 77 ? -7.434 -2.506 16.5 1 93.56 77 PRO A C 1
ATOM 606 O O . PRO A 1 77 ? -8.438 -2.947 17.062 1 93.56 77 PRO A O 1
ATOM 609 N N . ASN A 1 78 ? -6.227 -2.965 16.719 1 85.31 78 ASN A N 1
ATOM 610 C CA . ASN A 1 78 ? -5.867 -3.979 17.703 1 85.31 78 ASN A CA 1
ATOM 611 C C . ASN A 1 78 ? -6.551 -5.312 17.406 1 85.31 78 ASN A C 1
ATOM 613 O O . ASN A 1 78 ? -6.934 -6.035 18.328 1 85.31 78 ASN A O 1
ATOM 617 N N . ASP A 1 79 ? -7.004 -5.359 16.094 1 74.5 79 ASP A N 1
ATOM 618 C CA . ASP A 1 79 ? -7.469 -6.691 15.719 1 74.5 79 ASP A CA 1
ATOM 619 C C . ASP A 1 79 ? -6.355 -7.727 15.867 1 74.5 79 ASP A C 1
ATOM 621 O O . ASP A 1 79 ? -5.477 -7.828 15.016 1 74.5 79 ASP A O 1
ATOM 625 N N . ASP A 1 80 ? -6.367 -8.43 16.844 1 72.44 80 ASP A N 1
ATOM 626 C CA . ASP A 1 80 ? -5.242 -9.312 17.125 1 72.44 80 ASP A CA 1
ATOM 627 C C . ASP A 1 80 ? -5.629 -10.773 16.922 1 72.44 80 ASP A C 1
ATOM 629 O O . ASP A 1 80 ? -4.957 -11.68 17.438 1 72.44 80 ASP A O 1
ATOM 633 N N . SER A 1 81 ? -6.613 -10.859 16.141 1 81.38 81 SER A N 1
ATOM 634 C CA . SER A 1 81 ? -6.988 -12.273 16.109 1 81.38 81 SER A CA 1
ATOM 635 C C . SER A 1 81 ? -6.512 -12.945 14.828 1 81.38 81 SER A C 1
ATOM 637 O O . SER A 1 81 ? -5.996 -14.07 14.867 1 81.38 81 SER A O 1
ATOM 639 N N . GLU A 1 82 ? -6.691 -12.383 13.711 1 91.75 82 GLU A N 1
ATOM 640 C CA . GLU A 1 82 ? -6.367 -13.109 12.484 1 91.75 82 GLU A CA 1
ATOM 641 C C . GLU A 1 82 ? -5.559 -12.242 11.523 1 91.75 82 GLU A C 1
ATOM 643 O O . GLU A 1 82 ? -4.359 -12.461 11.336 1 91.75 82 GLU A O 1
ATOM 648 N N . MET A 1 83 ? -6.082 -11.172 11.086 1 94.38 83 MET A N 1
ATOM 649 C CA . MET A 1 83 ? -5.441 -10.391 10.031 1 94.38 83 MET A CA 1
ATOM 650 C C . MET A 1 83 ? -4.223 -9.648 10.562 1 94.38 83 MET A C 1
ATOM 652 O O . MET A 1 83 ? -3.209 -9.531 9.875 1 94.38 83 MET A O 1
ATOM 656 N N . GLY A 1 84 ? -4.332 -9.094 11.812 1 93.56 84 GLY A N 1
ATOM 657 C CA . GLY A 1 84 ? -3.221 -8.375 12.414 1 93.56 84 GLY A CA 1
ATOM 658 C C . GLY A 1 84 ? -1.954 -9.203 12.5 1 93.56 84 GLY A C 1
ATOM 659 O O . GLY A 1 84 ? -0.931 -8.852 11.914 1 93.56 84 GLY A O 1
ATOM 660 N N . PRO A 1 85 ? -2.062 -10.305 13.227 1 93.62 85 PRO A N 1
ATOM 661 C CA . PRO A 1 85 ? -0.898 -11.188 13.336 1 93.62 85 PRO A CA 1
ATOM 662 C C . PRO A 1 85 ? -0.401 -11.672 11.977 1 93.62 85 PRO A C 1
ATOM 664 O O . PRO A 1 85 ? 0.808 -11.805 11.766 1 93.62 85 PRO A O 1
ATOM 667 N N . HIS A 1 86 ? -1.298 -11.992 11.062 1 95.31 86 HIS A N 1
ATOM 668 C CA . HIS A 1 86 ? -0.913 -12.414 9.719 1 95.31 86 HIS A CA 1
ATOM 669 C C . HIS A 1 86 ? -0.076 -11.344 9.023 1 95.31 86 HIS A C 1
ATOM 671 O O . HIS A 1 86 ? 0.94 -11.656 8.398 1 95.31 86 HIS A O 1
ATOM 677 N N . LEU A 1 87 ? -0.478 -10.141 9.188 1 94.38 87 LEU A N 1
ATOM 678 C CA . LEU A 1 87 ? 0.226 -9.031 8.547 1 94.38 87 LEU A CA 1
ATOM 679 C C . LEU A 1 87 ? 1.62 -8.859 9.141 1 94.38 87 LEU A C 1
ATOM 681 O O . LEU A 1 87 ? 2.582 -8.602 8.414 1 94.38 87 LEU A O 1
ATOM 685 N N . VAL A 1 88 ? 1.686 -8.953 10.477 1 95 88 VAL A N 1
ATOM 686 C CA . VAL A 1 88 ? 2.971 -8.781 11.148 1 95 88 VAL A CA 1
ATOM 687 C C . VAL A 1 88 ? 3.926 -9.891 10.727 1 95 88 VAL A C 1
ATOM 689 O O . VAL A 1 88 ? 5.109 -9.641 10.477 1 95 88 VAL A O 1
ATOM 692 N N . ARG A 1 89 ? 3.449 -11.016 10.578 1 96 89 ARG A N 1
ATOM 693 C CA . ARG A 1 89 ? 4.281 -12.164 10.258 1 96 89 ARG A CA 1
ATOM 694 C C . ARG A 1 89 ? 4.633 -12.195 8.773 1 96 89 ARG A C 1
ATOM 696 O O . ARG A 1 89 ? 5.801 -12.336 8.414 1 96 89 ARG A O 1
ATOM 703 N N . HIS A 1 90 ? 3.674 -11.953 7.867 1 96.94 90 HIS A N 1
ATOM 704 C CA . HIS A 1 90 ? 3.852 -12.281 6.457 1 96.94 90 HIS A CA 1
ATOM 705 C C . HIS A 1 90 ? 4 -11.016 5.613 1 96.94 90 HIS A C 1
ATOM 707 O O . HIS A 1 90 ? 4.445 -11.086 4.465 1 96.94 90 HIS A O 1
ATOM 713 N N . GLY A 1 91 ? 3.666 -9.789 6.152 1 96.06 91 GLY A N 1
ATOM 714 C CA . GLY A 1 91 ? 3.473 -8.648 5.277 1 96.06 91 GLY A CA 1
ATOM 715 C C . GLY A 1 91 ? 2.32 -8.828 4.309 1 96.06 91 GLY A C 1
ATOM 716 O O . GLY A 1 91 ? 1.342 -9.508 4.617 1 96.06 91 GLY A O 1
ATOM 717 N N . ASP A 1 92 ? 2.322 -8.109 3.229 1 97.94 92 ASP A N 1
ATOM 718 C CA . ASP A 1 92 ? 1.33 -8.367 2.189 1 97.94 92 ASP A CA 1
ATOM 719 C C . ASP A 1 92 ? 1.552 -9.734 1.546 1 97.94 92 ASP A C 1
ATOM 721 O O . ASP A 1 92 ? 2.66 -10.047 1.109 1 97.94 92 ASP A O 1
ATOM 725 N N . GLY A 1 93 ? 0.519 -10.531 1.513 1 97.94 93 GLY A N 1
ATOM 726 C CA . GLY A 1 93 ? 0.677 -11.859 0.943 1 97.94 93 GLY A CA 1
ATOM 727 C C . GLY A 1 93 ? -0.643 -12.523 0.603 1 97.94 93 GLY A C 1
ATOM 728 O O . GLY A 1 93 ? -1.706 -12.047 1.005 1 97.94 93 GLY A O 1
ATOM 729 N N . VAL A 1 94 ? -0.557 -13.555 -0.174 1 98.81 94 VAL A N 1
ATOM 730 C CA . VAL A 1 94 ? -1.737 -14.336 -0.531 1 98.81 94 VAL A CA 1
ATOM 731 C C . VAL A 1 94 ? -2.182 -15.18 0.664 1 98.81 94 VAL A C 1
ATOM 733 O O . VAL A 1 94 ? -1.404 -15.977 1.193 1 98.81 94 VAL A O 1
ATOM 736 N N . LYS A 1 95 ? -3.377 -14.953 1.06 1 98.69 95 LYS A N 1
ATOM 737 C CA . LYS A 1 95 ? -3.936 -15.719 2.174 1 98.69 95 LYS A CA 1
ATOM 738 C C . LYS A 1 95 ? -4.742 -16.906 1.675 1 98.69 95 LYS A C 1
ATOM 740 O O . LYS A 1 95 ? -4.727 -17.984 2.289 1 98.69 95 LYS A O 1
ATOM 745 N N . ASP A 1 96 ? -5.426 -16.703 0.559 1 98.88 96 ASP A N 1
ATOM 746 C CA . ASP A 1 96 ? -6.352 -17.734 0.099 1 98.88 96 ASP A CA 1
ATOM 747 C C . ASP A 1 96 ? -6.305 -17.875 -1.421 1 98.88 96 ASP A C 1
ATOM 749 O O . ASP A 1 96 ? -6.297 -16.875 -2.143 1 98.88 96 ASP A O 1
ATOM 753 N N . ILE A 1 97 ? -6.223 -19.078 -1.835 1 98.94 97 ILE A N 1
ATOM 754 C CA . ILE A 1 97 ? -6.363 -19.453 -3.238 1 98.94 97 ILE A CA 1
ATOM 755 C C . ILE A 1 97 ? -7.707 -20.156 -3.455 1 98.94 97 ILE A C 1
ATOM 757 O O . ILE A 1 97 ? -7.863 -21.328 -3.111 1 98.94 97 ILE A O 1
ATOM 761 N N . ALA A 1 98 ? -8.594 -19.469 -4.129 1 98.94 98 ALA A N 1
ATOM 762 C CA . ALA A 1 98 ? -9.938 -20.016 -4.289 1 98.94 98 ALA A CA 1
ATOM 763 C C . ALA A 1 98 ? -10.062 -20.797 -5.594 1 98.94 98 ALA A C 1
ATOM 765 O O . ALA A 1 98 ? -9.516 -20.391 -6.625 1 98.94 98 ALA A O 1
ATOM 766 N N . PHE A 1 99 ? -10.812 -21.906 -5.539 1 98.88 99 PHE A N 1
ATOM 767 C CA . PHE A 1 99 ? -11.109 -22.734 -6.699 1 98.88 99 PHE A CA 1
ATOM 768 C C . PHE A 1 99 ? -12.602 -22.75 -7 1 98.88 99 PHE A C 1
ATOM 770 O O . PHE A 1 99 ? -13.422 -22.922 -6.098 1 98.88 99 PHE A O 1
ATOM 777 N N . SER A 1 100 ? -12.93 -22.5 -8.266 1 98.75 100 SER A N 1
ATOM 778 C CA . SER A 1 100 ? -14.297 -22.766 -8.711 1 98.75 100 SER A CA 1
ATOM 779 C C . SER A 1 100 ? -14.57 -24.266 -8.805 1 98.75 100 SER A C 1
ATOM 781 O O . SER A 1 100 ? -13.758 -25.016 -9.359 1 98.75 100 SER A O 1
ATOM 783 N N . VAL A 1 101 ? -15.773 -24.719 -8.25 1 98.69 101 VAL A N 1
ATOM 784 C CA . VAL A 1 101 ? -16 -26.156 -8.195 1 98.69 101 VAL A CA 1
ATOM 785 C C . VAL A 1 101 ? -17.438 -26.469 -8.578 1 98.69 101 VAL A C 1
ATOM 787 O O . VAL A 1 101 ? -18.297 -25.578 -8.609 1 98.69 101 VAL A O 1
ATOM 790 N N . GLU A 1 102 ? -17.703 -27.688 -8.906 1 98.06 102 GLU A N 1
ATOM 791 C CA . GLU A 1 102 ? -19.016 -28.312 -9.055 1 98.06 102 GLU A CA 1
ATOM 792 C C . GLU A 1 102 ? -19.203 -29.438 -8.055 1 98.06 102 GLU A C 1
ATOM 794 O O . GLU A 1 102 ? -18.281 -30.234 -7.82 1 98.06 102 GLU A O 1
ATOM 799 N N . ASP A 1 103 ? -20.359 -29.453 -7.434 1 98.19 103 ASP A N 1
ATOM 800 C CA . ASP A 1 103 ? -20.703 -30.438 -6.418 1 98.19 103 ASP A CA 1
ATOM 801 C C . ASP A 1 103 ? -19.828 -30.281 -5.184 1 98.19 103 ASP A C 1
ATOM 803 O O . ASP A 1 103 ? -19.109 -31.219 -4.809 1 98.19 103 ASP A O 1
ATOM 807 N N . LEU A 1 104 ? -20 -29.203 -4.523 1 98.56 104 LEU A N 1
ATOM 808 C CA . LEU A 1 104 ? -19.234 -28.812 -3.35 1 98.56 104 LEU A CA 1
ATOM 809 C C . LEU A 1 104 ? -19.344 -29.844 -2.244 1 98.56 104 LEU A C 1
ATOM 811 O O . LEU A 1 104 ? -18.359 -30.156 -1.569 1 98.56 104 LEU A O 1
ATOM 815 N N . ASP A 1 105 ? -20.516 -30.391 -2.08 1 98.5 105 ASP A N 1
ATOM 816 C CA . ASP A 1 105 ? -20.766 -31.375 -1.022 1 98.5 105 ASP A CA 1
ATOM 817 C C . ASP A 1 105 ? -19.828 -32.562 -1.144 1 98.5 105 ASP A C 1
ATOM 819 O O . ASP A 1 10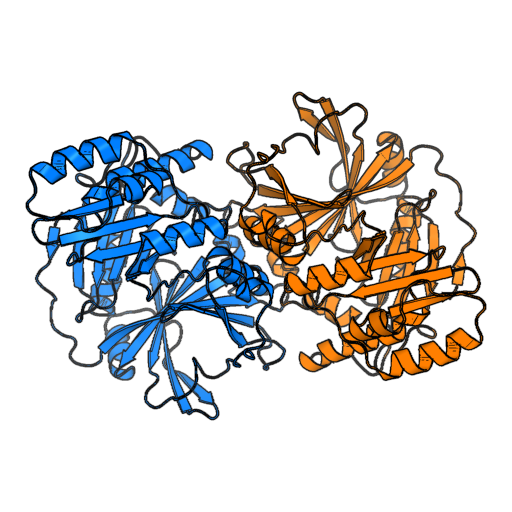5 ? -19.234 -33 -0.154 1 98.5 105 ASP A O 1
ATOM 823 N N . ALA A 1 106 ? -19.734 -33.031 -2.305 1 98.19 106 ALA A N 1
ATOM 824 C CA . ALA A 1 106 ? -18.906 -34.219 -2.543 1 98.19 106 ALA A CA 1
ATOM 825 C C . ALA A 1 106 ? -17.438 -33.906 -2.289 1 98.19 106 ALA A C 1
ATOM 827 O O . ALA A 1 106 ? -16.703 -34.719 -1.724 1 98.19 106 ALA A O 1
ATOM 828 N N . ILE A 1 107 ? -17 -32.75 -2.754 1 98.06 107 ILE A N 1
ATOM 829 C CA . ILE A 1 107 ? -15.609 -32.375 -2.604 1 98.06 107 ILE A CA 1
ATOM 830 C C . ILE A 1 107 ? -15.273 -32.219 -1.123 1 98.06 107 ILE A C 1
ATOM 832 O O . ILE A 1 107 ? -14.242 -32.719 -0.664 1 98.06 107 ILE A O 1
ATOM 836 N N . VAL A 1 108 ? -16.141 -31.578 -0.359 1 98.25 108 VAL A N 1
ATOM 837 C CA . VAL A 1 108 ? -15.891 -31.312 1.056 1 98.25 108 VAL A CA 1
ATOM 838 C C . VAL A 1 108 ? -15.93 -32.625 1.838 1 98.25 108 VAL A C 1
ATOM 840 O O . VAL A 1 108 ? -15.094 -32.844 2.721 1 98.25 108 VAL A O 1
ATOM 843 N N . GLN A 1 109 ? -16.891 -33.406 1.521 1 97.75 109 GLN A N 1
ATOM 844 C CA . GLN A 1 109 ? -16.984 -34.688 2.195 1 97.75 109 GLN A CA 1
ATOM 845 C C . GLN A 1 109 ? -15.719 -35.531 1.96 1 97.75 109 GLN A C 1
ATOM 847 O O . GLN A 1 109 ? -15.18 -36.125 2.895 1 97.75 109 GLN A O 1
ATOM 852 N N . ALA A 1 110 ? -15.336 -35.625 0.73 1 96.19 110 ALA A N 1
ATOM 853 C CA . ALA A 1 110 ? -14.117 -36.344 0.399 1 96.19 110 ALA A CA 1
ATOM 854 C C . ALA A 1 110 ? -12.914 -35.781 1.158 1 96.19 110 ALA A C 1
ATOM 856 O O . ALA A 1 110 ? -12.086 -36.562 1.663 1 96.19 110 ALA A O 1
ATOM 857 N N . ALA A 1 111 ? -12.75 -34.5 1.182 1 97.19 111 ALA A N 1
ATOM 858 C CA . ALA A 1 111 ? -11.641 -33.875 1.889 1 97.19 111 ALA A CA 1
ATOM 859 C C . ALA A 1 111 ? -11.672 -34.188 3.377 1 97.19 111 ALA A C 1
ATOM 861 O O . ALA A 1 111 ? -10.641 -34.531 3.967 1 97.19 111 ALA A O 1
ATOM 862 N N . LYS A 1 112 ? -12.836 -34.125 3.953 1 97 112 LYS A N 1
ATOM 863 C CA . LYS A 1 112 ? -13 -34.469 5.367 1 97 112 LYS A CA 1
ATOM 864 C C . LYS A 1 112 ? -12.617 -35.906 5.645 1 97 112 LYS A C 1
ATOM 866 O O . LYS A 1 112 ? -11.891 -36.188 6.598 1 97 112 LYS A O 1
ATOM 871 N N . ASP A 1 113 ? -13.148 -36.75 4.852 1 96.56 113 ASP A N 1
ATOM 872 C CA . ASP A 1 113 ? -12.898 -38.188 5.012 1 96.56 113 ASP A CA 1
ATOM 873 C C . ASP A 1 113 ? -11.398 -38.5 4.957 1 96.56 113 ASP A C 1
ATOM 875 O O . ASP A 1 113 ? -10.938 -39.469 5.574 1 96.56 113 ASP A O 1
ATOM 879 N N . ARG A 1 114 ? -10.75 -37.656 4.301 1 95.75 114 ARG A N 1
ATOM 880 C CA . ARG A 1 114 ? -9.336 -37.906 4.051 1 95.75 114 ARG A CA 1
ATOM 881 C C . ARG A 1 114 ? -8.453 -37.094 4.988 1 95.75 114 ARG A C 1
ATOM 883 O O . ARG A 1 114 ? -7.23 -37.094 4.84 1 95.75 114 ARG A O 1
ATOM 890 N N . GLY A 1 115 ? -9.078 -36.312 5.84 1 95.31 115 GLY A N 1
ATOM 891 C CA . GLY A 1 115 ? -8.344 -35.75 6.961 1 95.31 115 GLY A CA 1
ATOM 892 C C . GLY A 1 115 ? -8 -34.281 6.773 1 95.31 115 GLY A C 1
ATOM 893 O O . GLY A 1 115 ? -7.223 -33.719 7.547 1 95.31 115 GLY A O 1
ATOM 894 N N . ALA A 1 116 ? -8.508 -33.625 5.809 1 96.88 116 ALA A N 1
ATOM 895 C CA . ALA A 1 116 ? -8.234 -32.219 5.609 1 96.88 116 ALA A CA 1
ATOM 896 C C . ALA A 1 116 ? -8.734 -31.391 6.793 1 96.88 116 ALA A C 1
ATOM 898 O O . ALA A 1 116 ? -9.805 -31.672 7.344 1 96.88 116 ALA A O 1
ATOM 899 N N . LYS A 1 117 ? -7.926 -30.406 7.199 1 97.44 117 LYS A N 1
ATOM 900 C CA . LYS A 1 117 ? -8.383 -29.438 8.188 1 97.44 117 LYS A CA 1
ATOM 901 C C . LYS A 1 117 ? -9.391 -28.469 7.582 1 97.44 117 LYS A C 1
ATOM 903 O O . LYS A 1 117 ? -9.023 -27.625 6.746 1 97.44 117 LYS A O 1
ATOM 908 N N . VAL A 1 118 ? -10.594 -28.578 8.023 1 97.81 118 VAL A N 1
ATOM 909 C CA . VAL A 1 118 ? -11.656 -27.672 7.566 1 97.81 118 VAL A CA 1
ATOM 910 C C . VAL A 1 118 ? -11.641 -26.391 8.391 1 97.81 118 VAL A C 1
ATOM 912 O O . VAL A 1 118 ? -11.891 -26.422 9.602 1 97.81 118 VAL A O 1
ATOM 915 N N . VAL A 1 119 ? -11.297 -25.297 7.773 1 98 119 VAL A N 1
ATOM 916 C CA . VAL A 1 119 ? -11.258 -24 8.438 1 98 119 VAL A CA 1
ATOM 917 C C . VAL A 1 119 ? -12.68 -23.453 8.602 1 98 119 VAL A C 1
ATOM 919 O O . VAL A 1 119 ? -13.016 -22.891 9.641 1 98 119 VAL A O 1
ATOM 922 N N . ARG A 1 120 ? -13.492 -23.594 7.609 1 97.81 120 ARG A N 1
ATOM 923 C CA . ARG A 1 120 ? -14.906 -23.234 7.621 1 97.81 120 ARG A CA 1
ATOM 924 C C . ARG A 1 120 ? -15.727 -24.203 6.781 1 97.81 120 ARG A C 1
ATOM 926 O O . ARG A 1 120 ? -15.492 -24.344 5.578 1 97.81 120 ARG A O 1
ATOM 933 N N . ASP A 1 121 ? -16.609 -24.797 7.488 1 98.56 121 ASP A N 1
ATOM 934 C CA . ASP A 1 121 ? -17.453 -25.766 6.793 1 98.56 121 ASP A CA 1
ATOM 935 C C . ASP A 1 121 ? -18.406 -25.078 5.82 1 98.56 121 ASP A C 1
ATOM 937 O O . ASP A 1 121 ? -18.422 -23.844 5.738 1 98.56 121 ASP A O 1
ATOM 941 N N . ILE A 1 122 ? -19.141 -25.891 5.07 1 98.69 122 ILE A N 1
ATOM 942 C CA . ILE A 1 122 ? -19.969 -25.391 3.98 1 98.69 122 ILE A CA 1
ATOM 943 C C . ILE A 1 122 ? -20.891 -24.281 4.5 1 98.69 122 ILE A C 1
ATOM 945 O O . ILE A 1 122 ? -21.562 -24.453 5.516 1 98.69 122 ILE A O 1
ATOM 949 N N . TRP A 1 123 ? -20.797 -23.125 3.871 1 98.56 123 TRP A N 1
ATOM 950 C CA . TRP A 1 123 ? -21.75 -22.031 4.125 1 98.56 123 TRP A CA 1
ATOM 951 C C . TRP A 1 123 ? -22.219 -21.406 2.82 1 98.56 123 TRP A C 1
ATOM 953 O O . TRP A 1 123 ? -21.703 -21.734 1.747 1 98.56 123 TRP A O 1
ATOM 963 N N . GLN A 1 124 ? -23.234 -20.688 2.852 1 98.06 124 GLN A N 1
ATOM 964 C CA . GLN A 1 124 ? -23.75 -20.016 1.66 1 98.06 124 GLN A CA 1
ATOM 965 C C . GLN A 1 124 ? -23.906 -18.516 1.9 1 98.06 124 GLN A C 1
ATOM 967 O O . GLN A 1 124 ? -24.109 -18.094 3.037 1 98.06 124 GLN A O 1
ATOM 972 N N . GLU A 1 125 ? -23.688 -17.734 0.895 1 97.44 125 GLU A N 1
ATOM 973 C CA . GLU A 1 125 ? -23.984 -16.312 0.837 1 97.44 125 GLU A CA 1
ATOM 974 C C . GLU A 1 125 ? -24.969 -16 -0.286 1 97.44 125 GLU A C 1
ATOM 976 O O . GLU A 1 125 ? -24.969 -16.672 -1.323 1 97.44 125 GLU A O 1
ATOM 981 N N . GLU A 1 126 ? -25.844 -15.008 -0.014 1 96.88 126 GLU A N 1
ATOM 982 C CA . GLU A 1 126 ? -26.891 -14.742 -0.991 1 96.88 126 GLU A CA 1
ATOM 983 C C . GLU A 1 126 ? -27.125 -13.25 -1.173 1 96.88 126 GLU A C 1
ATOM 985 O O . GLU A 1 126 ? -26.797 -12.453 -0.282 1 96.88 126 GLU A O 1
ATOM 990 N N . ASP A 1 127 ? -27.453 -12.836 -2.314 1 95.25 127 ASP A N 1
ATOM 991 C CA . ASP A 1 127 ? -27.953 -11.508 -2.639 1 95.25 127 ASP A CA 1
ATOM 992 C C . ASP A 1 127 ? -29.016 -11.57 -3.744 1 95.25 127 ASP A C 1
ATOM 994 O O . ASP A 1 127 ? -29.609 -12.625 -3.969 1 95.25 127 ASP A O 1
ATOM 998 N N . GLU A 1 128 ? -29.375 -10.445 -4.34 1 96.06 128 GLU A N 1
ATOM 999 C CA . GLU A 1 128 ? -30.469 -10.391 -5.301 1 96.06 128 GLU A CA 1
ATOM 1000 C C . GLU A 1 128 ? -30.156 -11.203 -6.555 1 96.06 128 GLU A C 1
ATOM 1002 O O . GLU A 1 128 ? -31.047 -11.508 -7.348 1 96.06 128 GLU A O 1
ATOM 1007 N N . PHE A 1 129 ? -28.953 -11.672 -6.684 1 97.25 129 PHE A N 1
ATOM 1008 C CA . PHE A 1 129 ? -28.547 -12.359 -7.906 1 97.25 129 PHE A CA 1
ATOM 1009 C C . PHE A 1 129 ? -28.484 -13.859 -7.684 1 97.25 129 PHE A C 1
ATOM 1011 O O . PHE A 1 129 ? -28.172 -14.617 -8.609 1 97.25 129 PHE A O 1
ATOM 1018 N N . GLY A 1 130 ? -28.656 -14.312 -6.418 1 97.88 130 GLY A N 1
ATOM 1019 C CA . GLY A 1 130 ? -28.656 -15.742 -6.148 1 97.88 130 GLY A CA 1
ATOM 1020 C C . GLY A 1 130 ? -27.812 -16.125 -4.953 1 97.88 130 GLY A C 1
ATOM 1021 O O . GLY A 1 130 ? -27.625 -15.328 -4.031 1 97.88 130 GLY A O 1
ATOM 1022 N N . VAL A 1 131 ? -27.469 -17.391 -5.016 1 98.19 131 VAL A N 1
ATOM 1023 C CA . VAL A 1 131 ? -26.766 -17.969 -3.881 1 98.19 131 VAL A CA 1
ATOM 1024 C C . VAL A 1 131 ? -25.438 -18.547 -4.348 1 98.19 131 VAL A C 1
ATOM 1026 O O . VAL A 1 131 ? -25.359 -19.156 -5.418 1 98.19 131 VAL A O 1
ATOM 1029 N N . VAL A 1 132 ? -24.406 -18.328 -3.59 1 98.69 132 VAL A N 1
ATOM 1030 C CA . VAL A 1 132 ? -23.109 -18.969 -3.781 1 98.69 132 VAL A CA 1
ATOM 1031 C C . VAL A 1 132 ? -22.734 -19.766 -2.531 1 98.69 132 VAL A C 1
ATOM 1033 O O . VAL A 1 132 ? -22.953 -19.312 -1.408 1 98.69 132 VAL A O 1
ATOM 1036 N N . ARG A 1 133 ? -22.188 -20.938 -2.684 1 98.75 133 ARG A N 1
ATOM 1037 C CA . ARG A 1 133 ? -21.781 -21.797 -1.573 1 98.75 133 ARG A CA 1
ATOM 1038 C C . ARG A 1 133 ? -20.25 -21.891 -1.497 1 98.75 133 ARG A C 1
ATOM 1040 O O . ARG A 1 133 ? -19.578 -21.844 -2.523 1 98.75 133 ARG A O 1
ATOM 1047 N N . PHE A 1 134 ? -19.797 -22.047 -0.278 1 98.81 134 PHE A N 1
ATOM 1048 C CA . PHE A 1 134 ? -18.359 -22.016 -0.035 1 98.81 134 PHE A CA 1
ATOM 1049 C C . PHE A 1 134 ? -17.953 -23.094 0.963 1 98.81 134 PHE A C 1
ATOM 1051 O O . PHE A 1 134 ? -18.781 -23.578 1.734 1 98.81 134 PHE A O 1
ATOM 1058 N N . ALA A 1 135 ? -16.75 -23.406 0.96 1 98.88 135 ALA A N 1
ATOM 1059 C CA . ALA A 1 135 ? -16.047 -24.109 2.029 1 98.88 135 ALA A CA 1
ATOM 1060 C C . ALA A 1 135 ? -14.547 -23.781 2.01 1 98.88 135 ALA A C 1
ATOM 1062 O O . ALA A 1 135 ? -13.977 -23.531 0.948 1 98.88 135 ALA A O 1
ATOM 1063 N N . THR A 1 136 ? -13.969 -23.75 3.166 1 98.81 136 THR A N 1
ATOM 1064 C CA . THR A 1 136 ? -12.555 -23.391 3.242 1 98.81 136 THR A CA 1
ATOM 1065 C C . THR A 1 136 ? -11.758 -24.453 3.986 1 98.81 136 THR A C 1
ATOM 1067 O O . THR A 1 136 ? -12.164 -24.906 5.062 1 98.81 136 THR A O 1
ATOM 1070 N N . VAL A 1 137 ? -10.664 -24.875 3.4 1 98.69 137 VAL A N 1
ATOM 1071 C CA . VAL A 1 137 ? -9.742 -25.812 4.027 1 98.69 137 VAL A CA 1
ATOM 1072 C C . VAL A 1 137 ? -8.352 -25.188 4.137 1 98.69 137 VAL A C 1
ATOM 1074 O O . VAL A 1 137 ? -8.047 -24.219 3.438 1 98.69 137 VAL A O 1
ATOM 1077 N N . GLN A 1 138 ? -7.566 -25.703 5.059 1 98.31 138 GLN A N 1
ATOM 1078 C CA . GLN A 1 138 ? -6.195 -25.234 5.215 1 98.31 138 GLN A CA 1
ATOM 1079 C C . GLN A 1 138 ? -5.207 -26.141 4.484 1 98.31 138 GLN A C 1
ATOM 1081 O O . GLN A 1 138 ? -5.324 -27.359 4.539 1 98.31 138 GLN A O 1
ATOM 1086 N N . THR A 1 139 ? -4.355 -25.578 3.689 1 97.94 139 THR A N 1
ATOM 1087 C CA . THR A 1 139 ? -3.252 -26.312 3.072 1 97.94 139 THR A CA 1
ATOM 1088 C C . THR A 1 139 ? -1.944 -26.031 3.807 1 97.94 139 THR A C 1
ATOM 1090 O O . THR A 1 139 ? -1.856 -26.219 5.023 1 97.94 139 THR A O 1
ATOM 1093 N N . TYR A 1 140 ? -0.813 -25.656 3.055 1 98 140 TYR A N 1
ATOM 1094 C CA . TYR A 1 140 ? 0.477 -25.453 3.705 1 98 140 TYR A CA 1
ATOM 1095 C C . TYR A 1 140 ? 0.504 -24.141 4.48 1 98 140 TYR A C 1
ATOM 1097 O O . TYR A 1 140 ? -0.039 -23.141 4.023 1 98 140 TYR A O 1
ATOM 1105 N N . GLY A 1 141 ? 1.228 -24.156 5.648 1 96.75 141 GLY A N 1
ATOM 1106 C CA . GLY A 1 141 ? 1.237 -22.984 6.508 1 96.75 141 GLY A CA 1
ATOM 1107 C C . GLY A 1 141 ? -0.15 -22.562 6.941 1 96.75 141 GLY A C 1
ATOM 1108 O O . GLY A 1 141 ? -0.936 -23.375 7.43 1 96.75 141 GLY A O 1
ATOM 1109 N N . ASP A 1 142 ? -0.392 -21.297 6.844 1 96.69 142 ASP A N 1
ATOM 1110 C CA . ASP A 1 142 ? -1.719 -20.781 7.16 1 96.69 142 ASP A CA 1
ATOM 1111 C C . ASP A 1 142 ? -2.469 -20.375 5.895 1 96.69 142 ASP A C 1
ATOM 1113 O O . ASP A 1 142 ? -3.451 -19.641 5.961 1 96.69 142 ASP A O 1
ATOM 1117 N N . THR A 1 143 ? -1.938 -20.797 4.746 1 98.5 143 THR A N 1
ATOM 1118 C CA . THR A 1 143 ? -2.631 -20.609 3.479 1 98.5 143 THR A CA 1
ATOM 1119 C C . THR A 1 143 ? -3.898 -21.453 3.418 1 98.5 143 THR A C 1
ATOM 1121 O O . THR A 1 143 ? -3.916 -22.594 3.9 1 98.5 143 THR A O 1
ATOM 1124 N N . THR A 1 144 ? -4.922 -20.906 2.787 1 98.81 144 THR A N 1
ATOM 1125 C CA . THR A 1 144 ? -6.18 -21.641 2.701 1 98.81 144 THR A CA 1
ATOM 1126 C C . THR A 1 144 ? -6.648 -21.75 1.253 1 98.81 144 THR A C 1
ATOM 1128 O O . THR A 1 144 ? -6.184 -21 0.388 1 98.81 144 THR A O 1
ATOM 1131 N N . HIS A 1 145 ? -7.441 -22.719 0.98 1 98.88 145 HIS A N 1
ATOM 1132 C CA . HIS A 1 145 ? -8.242 -22.828 -0.236 1 98.88 145 HIS A CA 1
ATOM 1133 C C . HIS A 1 145 ? -9.727 -22.672 0.062 1 98.88 145 HIS A C 1
ATOM 1135 O O . HIS A 1 145 ? -10.258 -23.312 0.966 1 98.88 145 HIS A O 1
ATOM 1141 N N . THR A 1 146 ? -10.32 -21.797 -0.632 1 98.94 146 THR A N 1
ATOM 1142 C CA . THR A 1 146 ? -11.773 -21.703 -0.593 1 98.94 146 THR A CA 1
ATOM 1143 C C . THR A 1 146 ? -12.391 -22.297 -1.854 1 98.94 146 THR A C 1
ATOM 1145 O O . THR A 1 146 ? -11.977 -21.969 -2.969 1 98.94 146 THR A O 1
ATOM 1148 N N . PHE A 1 147 ? -13.258 -23.25 -1.635 1 98.88 147 PHE A N 1
ATOM 1149 C CA . PHE A 1 147 ? -14.047 -23.797 -2.732 1 98.88 147 PHE A CA 1
ATOM 1150 C C . PHE A 1 147 ? -15.289 -22.953 -2.979 1 98.88 147 PHE A C 1
ATOM 1152 O O . PHE A 1 147 ? -16.031 -22.625 -2.043 1 98.88 147 PHE A O 1
ATOM 1159 N N . VAL A 1 148 ? -15.508 -22.562 -4.238 1 98.88 148 VAL A N 1
ATOM 1160 C CA . VAL A 1 148 ? -16.609 -21.672 -4.594 1 98.88 148 VAL A CA 1
ATOM 1161 C C . VAL A 1 148 ? -17.547 -22.391 -5.566 1 98.88 148 VAL A C 1
ATOM 1163 O O . VAL A 1 148 ? -17.156 -22.703 -6.691 1 98.88 148 VAL A O 1
ATOM 1166 N N . GLU A 1 149 ? -18.75 -22.594 -5.172 1 98.81 149 GLU A N 1
ATOM 1167 C CA . GLU A 1 149 ? -19.797 -23.141 -6.043 1 98.81 149 GLU A CA 1
ATOM 1168 C C . GLU A 1 149 ? -20.859 -22.094 -6.34 1 98.81 149 GLU A C 1
ATOM 1170 O O . GLU A 1 149 ? -21.656 -21.75 -5.473 1 98.81 149 GLU A O 1
ATOM 1175 N N . ARG A 1 150 ? -20.891 -21.609 -7.559 1 97.81 150 ARG A N 1
ATOM 1176 C CA . ARG A 1 150 ? -21.781 -20.5 -7.91 1 97.81 150 ARG A CA 1
ATOM 1177 C C . ARG A 1 150 ? -23.156 -21.016 -8.344 1 97.81 150 ARG A C 1
ATOM 1179 O O . ARG A 1 150 ? -24.141 -20.297 -8.234 1 97.81 150 ARG A O 1
ATOM 1186 N N . GLY A 1 151 ? -23.203 -22.203 -8.852 1 94.75 151 GLY A N 1
ATOM 1187 C CA . GLY A 1 151 ? -24.484 -22.703 -9.32 1 94.75 151 GLY A CA 1
ATOM 1188 C C . GLY A 1 151 ? -25.156 -21.75 -10.289 1 94.75 151 GLY A C 1
ATOM 1189 O O . GLY A 1 151 ? -24.609 -21.422 -11.344 1 94.75 151 GLY A O 1
ATOM 1190 N N . ASN A 1 152 ? -26.328 -21.234 -9.914 1 94.56 152 ASN A N 1
ATOM 1191 C CA . ASN A 1 152 ? -27.109 -20.359 -10.797 1 94.56 152 ASN A CA 1
ATOM 1192 C C . ASN A 1 152 ? -26.906 -18.891 -10.438 1 94.56 152 ASN A C 1
ATOM 1194 O O . ASN A 1 152 ? -27.688 -18.031 -10.859 1 94.56 152 ASN A O 1
ATOM 1198 N N . TYR A 1 153 ? -25.938 -18.609 -9.656 1 97.69 153 TYR A N 1
ATOM 1199 C CA . TYR A 1 153 ? -25.641 -17.234 -9.281 1 97.69 153 TYR A CA 1
ATOM 1200 C C . TYR A 1 153 ? -25.312 -16.406 -10.516 1 97.69 153 TYR A C 1
ATOM 1202 O O . TYR A 1 153 ? -24.453 -16.781 -11.32 1 97.69 153 TYR A O 1
ATOM 1210 N N . THR A 1 154 ? -25.891 -15.195 -10.648 1 97.25 154 THR A N 1
ATOM 1211 C CA . THR A 1 154 ? -25.734 -14.406 -11.867 1 97.25 154 THR A CA 1
ATOM 1212 C C . THR A 1 154 ? -25.031 -13.086 -11.57 1 97.25 154 THR A C 1
ATOM 1214 O O . THR A 1 154 ? -24.938 -12.219 -12.445 1 97.25 154 THR A O 1
ATOM 1217 N N . GLY A 1 155 ? -24.594 -12.891 -10.367 1 96.44 155 GLY A N 1
ATOM 1218 C CA . GLY A 1 155 ? -23.906 -11.664 -10.023 1 96.44 155 GLY A CA 1
ATOM 1219 C C . GLY A 1 155 ? -22.547 -11.523 -10.688 1 96.44 155 GLY A C 1
ATOM 1220 O O . GLY A 1 155 ? -22.031 -12.492 -11.242 1 96.44 155 GLY A O 1
ATOM 1221 N N . PHE A 1 156 ? -21.891 -10.359 -10.625 1 95.62 156 PHE A N 1
ATOM 1222 C CA . PHE A 1 156 ? -20.672 -10.055 -11.359 1 95.62 156 PHE A CA 1
ATOM 1223 C C . PHE A 1 156 ? -19.469 -10.719 -10.703 1 95.62 156 PHE A C 1
ATOM 1225 O O . PHE A 1 156 ? -18.438 -10.922 -11.352 1 95.62 156 PHE A O 1
ATOM 1232 N N . PHE A 1 157 ? -19.609 -11.055 -9.422 1 97.62 157 PHE A N 1
ATOM 1233 C CA . PHE A 1 157 ? -18.5 -11.695 -8.719 1 97.62 157 PHE A CA 1
ATOM 1234 C C . PHE A 1 157 ? -19.031 -12.594 -7.602 1 97.62 157 PHE A C 1
ATOM 1236 O O . PHE A 1 157 ? -19.375 -13.75 -7.848 1 97.62 157 PHE A O 1
ATOM 1243 N N . LEU A 1 158 ? -19.172 -12.133 -6.348 1 97.69 158 LEU A N 1
ATOM 1244 C CA . LEU A 1 158 ? -19.703 -12.852 -5.191 1 97.69 158 LEU A CA 1
ATOM 1245 C C . LEU A 1 158 ? -20.703 -11.984 -4.434 1 97.69 158 LEU A C 1
ATOM 1247 O O . LEU A 1 158 ? -20.656 -10.758 -4.52 1 97.69 158 LEU A O 1
ATOM 1251 N N . PRO A 1 159 ? -21.656 -12.625 -3.742 1 96.25 159 PRO A N 1
ATOM 1252 C CA . PRO A 1 159 ? -22.547 -11.812 -2.904 1 96.25 159 PRO A CA 1
ATOM 1253 C C . PRO A 1 159 ? -21.797 -10.93 -1.921 1 96.25 159 PRO A C 1
ATOM 1255 O O . PRO A 1 159 ? -20.781 -11.344 -1.365 1 96.25 159 PRO A O 1
ATOM 1258 N N . GLY A 1 160 ? -22.312 -9.727 -1.728 1 93.62 160 GLY A N 1
ATOM 1259 C CA . GLY A 1 160 ? -21.703 -8.828 -0.76 1 93.62 160 GLY A CA 1
ATOM 1260 C C . GLY A 1 160 ? -20.797 -7.797 -1.394 1 93.62 160 GLY A C 1
ATOM 1261 O O . GLY A 1 160 ? -20.484 -6.773 -0.78 1 93.62 160 GLY A O 1
ATOM 1262 N N . TYR A 1 161 ? -20.312 -8.078 -2.594 1 95.62 161 TYR A N 1
ATOM 1263 C CA . TYR A 1 161 ? -19.484 -7.109 -3.312 1 95.62 161 TYR A CA 1
ATOM 1264 C C . TYR A 1 161 ? -20.344 -6.168 -4.145 1 95.62 161 TYR A C 1
ATOM 1266 O O . TYR A 1 161 ? -21.25 -6.613 -4.867 1 95.62 161 TYR A O 1
ATOM 1274 N N . ASN A 1 162 ? -20.062 -4.883 -4.023 1 93.94 162 ASN A N 1
ATOM 1275 C CA . ASN A 1 162 ? -20.719 -3.9 -4.875 1 93.94 162 ASN A CA 1
ATOM 1276 C C . ASN A 1 162 ? -19.891 -3.594 -6.117 1 93.94 162 ASN A C 1
ATOM 1278 O O . ASN A 1 162 ? -18.719 -3.246 -6.016 1 93.94 162 ASN A O 1
ATOM 1282 N N . LYS A 1 163 ? -20.609 -3.627 -7.156 1 91.12 163 LYS A N 1
ATOM 1283 C CA . LYS A 1 163 ? -19.922 -3.285 -8.406 1 91.12 163 LYS A CA 1
ATOM 1284 C C . LYS A 1 163 ? -19.594 -1.8 -8.461 1 91.12 163 LYS A C 1
ATOM 1286 O O . LYS A 1 163 ? -20.406 -0.955 -8.102 1 91.12 163 LYS A O 1
ATOM 1291 N N . LEU A 1 164 ? -18.312 -1.507 -8.758 1 88 164 LEU A N 1
ATOM 1292 C CA . LEU A 1 164 ? -17.906 -0.111 -8.875 1 88 164 LEU A CA 1
ATOM 1293 C C . LEU A 1 164 ? -18.344 0.48 -10.203 1 88 164 LEU A C 1
ATOM 1295 O O . LEU A 1 164 ? -18.312 -0.196 -11.234 1 88 164 LEU A O 1
ATOM 1299 N N . PRO A 1 165 ? -18.891 1.679 -10 1 74.88 165 PRO A N 1
ATOM 1300 C CA . PRO A 1 165 ? -19.312 2.312 -11.25 1 74.88 165 PRO A CA 1
ATOM 1301 C C . PRO A 1 165 ? -18.188 2.418 -12.273 1 74.88 165 PRO A C 1
ATOM 1303 O O . PRO A 1 165 ? -17.016 2.498 -11.898 1 74.88 165 PRO A O 1
ATOM 1306 N N . VAL A 1 166 ? -18.609 2.252 -13.43 1 59.69 166 VAL A N 1
ATOM 1307 C CA . VAL A 1 166 ? -17.672 2.297 -14.547 1 59.69 166 VAL A CA 1
ATOM 1308 C C . VAL A 1 166 ? -17.031 3.682 -14.633 1 59.69 166 VAL A C 1
ATOM 1310 O O . VAL A 1 166 ? -16.25 3.953 -15.531 1 59.69 166 VAL A O 1
ATOM 1313 N N . ALA A 1 167 ? -17.312 4.629 -13.477 1 61.06 167 ALA A N 1
ATOM 1314 C CA . ALA A 1 167 ? -16.594 5.883 -13.688 1 61.06 167 ALA A CA 1
ATOM 1315 C C . ALA A 1 167 ? -15.094 5.637 -13.852 1 61.06 167 ALA A C 1
ATOM 1317 O O . ALA A 1 167 ? -14.492 4.918 -13.047 1 61.06 167 ALA A O 1
ATOM 1318 N N . GLU A 1 168 ? -14.68 6.102 -15.031 1 79.12 168 GLU A N 1
ATOM 1319 C CA . GLU A 1 168 ? -13.328 5.809 -15.492 1 79.12 168 GLU A CA 1
ATOM 1320 C C . GLU A 1 168 ? -12.289 6.555 -14.656 1 79.12 168 GLU A C 1
ATOM 1322 O O . GLU A 1 168 ? -12.391 7.77 -14.469 1 79.12 168 GLU A O 1
ATOM 1327 N N . ASP A 1 169 ? -11.594 5.891 -13.852 1 92.38 169 ASP A N 1
ATOM 1328 C CA . ASP A 1 169 ? -10.359 6.457 -13.32 1 92.38 169 ASP A CA 1
ATOM 1329 C C . ASP A 1 169 ? -9.539 7.117 -14.422 1 92.38 169 ASP A C 1
ATOM 1331 O O . ASP A 1 169 ? -9.039 6.438 -15.328 1 92.38 169 ASP A O 1
ATOM 1335 N N . PRO A 1 170 ? -9.508 8.453 -14.367 1 95.31 170 PRO A N 1
ATOM 1336 C CA . PRO A 1 170 ? -8.867 9.148 -15.484 1 95.31 170 PRO A CA 1
ATOM 1337 C C . PRO A 1 170 ? -7.434 8.695 -15.719 1 95.31 170 PRO A C 1
ATOM 1339 O O . PRO A 1 170 ? -6.965 8.68 -16.859 1 95.31 170 PRO A O 1
ATOM 1342 N N . LEU A 1 171 ? -6.77 8.391 -14.703 1 96.56 171 LEU A N 1
ATOM 1343 C CA . LEU A 1 171 ? -5.402 7.906 -14.852 1 96.56 171 LEU A CA 1
ATOM 1344 C C . LEU A 1 171 ? -5.375 6.566 -15.586 1 96.56 171 LEU A C 1
ATOM 1346 O O . LEU A 1 171 ? -4.652 6.406 -16.562 1 96.56 171 LEU A O 1
ATOM 1350 N N . LEU A 1 172 ? -6.129 5.629 -15.125 1 96.12 172 LEU A N 1
ATOM 1351 C CA . LEU A 1 172 ? -6.109 4.285 -15.688 1 96.12 172 LEU A CA 1
ATOM 1352 C C . LEU A 1 172 ? -6.543 4.301 -17.156 1 96.12 172 LEU A C 1
ATOM 1354 O O . LEU A 1 172 ? -6.031 3.529 -17.969 1 96.12 172 LEU A O 1
ATOM 1358 N N . ALA A 1 173 ? -7.453 5.184 -17.453 1 94.69 173 ALA A N 1
ATOM 1359 C CA . ALA A 1 173 ? -7.984 5.281 -18.812 1 94.69 173 ALA A CA 1
ATOM 1360 C C . ALA A 1 173 ? -6.895 5.703 -19.797 1 94.69 173 ALA A C 1
ATOM 1362 O O . ALA A 1 173 ? -6.984 5.41 -21 1 94.69 173 ALA A O 1
ATOM 1363 N N . SER A 1 174 ? -5.898 6.336 -19.312 1 94.56 174 SER A N 1
ATOM 1364 C CA . SER A 1 174 ? -4.855 6.867 -20.188 1 94.56 174 SER A CA 1
ATOM 1365 C C . SER A 1 174 ? -3.707 5.871 -20.344 1 94.56 174 SER A C 1
ATOM 1367 O O . SER A 1 174 ? -2.801 6.082 -21.141 1 94.56 174 SER A O 1
ATOM 1369 N N . LEU A 1 175 ? -3.697 4.82 -19.625 1 96.69 175 LEU A N 1
ATOM 1370 C CA . LEU A 1 175 ? -2.586 3.877 -19.625 1 96.69 175 LEU A CA 1
ATOM 1371 C C . LEU A 1 175 ? -2.832 2.74 -20.609 1 96.69 175 LEU A C 1
ATOM 1373 O O . LEU A 1 175 ? -3.98 2.375 -20.859 1 96.69 175 LEU A O 1
ATOM 1377 N N . PRO A 1 176 ? -1.74 2.207 -21.125 1 97.44 176 PRO A N 1
ATOM 1378 C CA . PRO A 1 176 ? -1.925 1.129 -22.094 1 97.44 176 PRO A CA 1
ATOM 1379 C C . PRO A 1 176 ? -2.459 -0.153 -21.469 1 97.44 176 PRO A C 1
ATOM 1381 O O . PRO A 1 176 ? -2.086 -0.492 -20.344 1 97.44 176 PRO A O 1
ATOM 1384 N N . ALA A 1 177 ? -3.24 -0.914 -22.234 1 97.19 177 ALA A N 1
ATOM 1385 C CA . ALA A 1 177 ? -3.77 -2.201 -21.781 1 97.19 177 ALA A CA 1
ATOM 1386 C C . ALA A 1 177 ? -2.68 -3.27 -21.781 1 97.19 177 ALA A C 1
ATOM 1388 O O . ALA A 1 177 ? -1.799 -3.271 -22.641 1 97.19 177 ALA A O 1
ATOM 1389 N N . ILE A 1 178 ? -2.789 -4.18 -20.875 1 98.31 178 ILE A N 1
ATOM 1390 C CA . ILE A 1 178 ? -1.771 -5.215 -20.734 1 98.31 178 ILE A CA 1
ATOM 1391 C C . ILE A 1 178 ? -2.277 -6.516 -21.359 1 98.31 178 ILE A C 1
ATOM 1393 O O . ILE A 1 178 ? -1.521 -7.227 -22.031 1 98.31 178 ILE A O 1
ATOM 1397 N N . ASN A 1 179 ? -3.502 -6.891 -21.062 1 97.81 179 ASN A N 1
ATOM 1398 C CA . ASN A 1 179 ? -4.199 -8.031 -21.641 1 97.81 179 ASN A CA 1
ATOM 1399 C C . ASN A 1 179 ? -3.668 -9.352 -21.094 1 97.81 179 ASN A C 1
ATOM 1401 O O . ASN A 1 179 ? -3.381 -10.281 -21.844 1 97.81 179 ASN A O 1
ATOM 1405 N N . LEU A 1 180 ? -3.408 -9.422 -19.844 1 98.75 180 LEU A N 1
ATOM 1406 C CA . LEU A 1 180 ? -3.283 -10.711 -19.172 1 98.75 180 LEU A CA 1
ATOM 1407 C C . LEU A 1 180 ? -4.629 -11.43 -19.125 1 98.75 180 LEU A C 1
ATOM 1409 O O . LEU A 1 180 ? -5.664 -10.789 -18.922 1 98.75 180 LEU A O 1
ATOM 1413 N N . ASP A 1 181 ? -4.652 -12.703 -19.188 1 98.62 181 ASP A N 1
ATOM 1414 C CA . ASP A 1 181 ? -5.902 -13.383 -19.5 1 98.62 181 ASP A CA 1
ATOM 1415 C C . ASP A 1 181 ? -6.434 -14.156 -18.297 1 98.62 181 ASP A C 1
ATOM 1417 O O . ASP A 1 181 ? -7.582 -13.969 -17.891 1 98.62 181 ASP A O 1
ATOM 1421 N N . PHE A 1 182 ? -5.672 -15.094 -17.75 1 98.62 182 PHE A N 1
ATOM 1422 C CA . PHE A 1 182 ? -6.09 -15.914 -16.625 1 98.62 182 PHE A CA 1
ATOM 1423 C C . PHE A 1 182 ? -4.891 -16.328 -15.781 1 98.62 182 PHE A C 1
ATOM 1425 O O . PHE A 1 182 ? -3.742 -16.125 -16.188 1 98.62 182 PHE A O 1
ATOM 1432 N N . ILE A 1 183 ? -5.156 -16.828 -14.562 1 98.81 183 ILE A N 1
ATOM 1433 C CA . ILE A 1 183 ? -4.105 -17.344 -13.695 1 98.81 183 ILE A CA 1
ATOM 1434 C C . ILE A 1 183 ? -3.625 -18.703 -14.227 1 98.81 183 ILE A C 1
ATOM 1436 O O . ILE A 1 183 ? -4.398 -19.656 -14.297 1 98.81 183 ILE A O 1
ATOM 1440 N N . ASP A 1 184 ? -2.377 -18.719 -14.609 1 98.44 184 ASP A N 1
ATOM 1441 C CA . ASP A 1 184 ? -1.801 -19.938 -15.164 1 98.44 184 ASP A CA 1
ATOM 1442 C C . ASP A 1 184 ? -1.472 -20.938 -14.062 1 98.44 184 ASP A C 1
ATOM 1444 O O . ASP A 1 184 ? -1.829 -22.109 -14.164 1 98.44 184 ASP A O 1
ATOM 1448 N N . HIS A 1 185 ? -0.734 -20.547 -13.109 1 98.25 185 HIS A N 1
ATOM 1449 C CA . HIS A 1 185 ? -0.408 -21.391 -11.961 1 98.25 185 HIS A CA 1
ATOM 1450 C C . HIS A 1 185 ? 0.006 -20.547 -10.766 1 98.25 185 HIS A C 1
ATOM 1452 O O . HIS A 1 185 ? 0.283 -19.359 -10.906 1 98.25 185 HIS A O 1
ATOM 1458 N N . VAL A 1 186 ? -0.045 -21.109 -9.586 1 98.75 186 VAL A N 1
ATOM 1459 C CA . VAL A 1 186 ? 0.351 -20.484 -8.32 1 98.75 186 VAL A CA 1
ATOM 1460 C C . VAL A 1 186 ? 1.404 -21.344 -7.629 1 98.75 186 VAL A C 1
ATOM 1462 O O . VAL A 1 186 ? 1.212 -22.547 -7.453 1 98.75 186 VAL A O 1
ATOM 1465 N N . VAL A 1 187 ? 2.492 -20.719 -7.242 1 97.38 187 VAL A N 1
ATOM 1466 C CA . VAL A 1 187 ? 3.613 -21.484 -6.699 1 97.38 187 VAL A CA 1
ATOM 1467 C C . VAL A 1 187 ? 3.691 -21.281 -5.188 1 97.38 187 VAL A C 1
ATOM 1469 O O . VAL A 1 187 ? 3.734 -20.141 -4.707 1 97.38 187 VAL A O 1
ATOM 1472 N N . GLY A 1 188 ? 3.721 -22.406 -4.469 1 98.12 188 GLY A N 1
ATOM 1473 C CA . GLY A 1 188 ? 3.938 -22.391 -3.031 1 98.12 188 GLY A CA 1
ATOM 1474 C C . GLY A 1 188 ? 5.352 -22.781 -2.639 1 98.12 188 GLY A C 1
ATOM 1475 O O . GLY A 1 188 ? 5.891 -23.781 -3.143 1 98.12 188 GLY A O 1
ATOM 1476 N N . ASN A 1 189 ? 5.969 -21.969 -1.807 1 97.75 189 ASN A N 1
ATOM 1477 C CA . ASN A 1 189 ? 7.273 -22.297 -1.246 1 97.75 189 ASN A CA 1
ATOM 1478 C C . ASN A 1 189 ? 7.156 -22.844 0.171 1 97.75 189 ASN A C 1
ATOM 1480 O O . ASN A 1 189 ? 6.328 -22.375 0.957 1 97.75 189 ASN A O 1
ATOM 1484 N N . GLN A 1 190 ? 7.965 -23.828 0.409 1 97.81 190 GLN A N 1
ATOM 1485 C CA . GLN A 1 190 ? 7.984 -24.531 1.69 1 97.81 190 GLN A CA 1
ATOM 1486 C C . GLN A 1 190 ? 9.359 -24.438 2.348 1 97.81 190 GLN A C 1
ATOM 1488 O O . GLN A 1 190 ? 10.375 -24.344 1.66 1 97.81 190 GLN A O 1
ATOM 1493 N N . PRO A 1 191 ? 9.328 -24.438 3.781 1 96.19 191 PRO A N 1
ATOM 1494 C CA . PRO A 1 191 ? 10.609 -24.719 4.441 1 96.19 191 PRO A CA 1
ATOM 1495 C C . PRO A 1 191 ? 11.219 -26.047 4.023 1 96.19 191 PRO A C 1
ATOM 1497 O O . PRO A 1 191 ? 10.539 -26.875 3.414 1 96.19 191 PRO A O 1
ATOM 1500 N N . ASP A 1 192 ? 12.453 -26.266 4.406 1 93.75 192 ASP A N 1
ATOM 1501 C CA . ASP A 1 192 ? 13.188 -27.469 4.055 1 93.75 192 ASP A CA 1
ATOM 1502 C C . ASP A 1 192 ? 12.453 -28.719 4.543 1 93.75 192 ASP A C 1
ATOM 1504 O O . ASP A 1 192 ? 11.945 -28.75 5.66 1 93.75 192 ASP A O 1
ATOM 1508 N N . LEU A 1 193 ? 12.32 -29.672 3.605 1 93.62 193 LEU A N 1
ATOM 1509 C CA . LEU A 1 193 ? 11.797 -31.016 3.857 1 93.62 193 LEU A CA 1
ATOM 1510 C C . LEU A 1 193 ? 10.281 -30.969 4.027 1 93.62 193 LEU A C 1
ATOM 1512 O O . LEU A 1 193 ? 9.688 -31.922 4.547 1 93.62 193 LEU A O 1
ATOM 1516 N N . GLU A 1 194 ? 9.648 -29.906 3.574 1 96.19 194 GLU A N 1
ATOM 1517 C CA . GLU A 1 194 ? 8.203 -29.828 3.756 1 96.19 194 GLU A CA 1
ATOM 1518 C C . GLU A 1 194 ? 7.477 -29.844 2.416 1 96.19 194 GLU A C 1
ATOM 1520 O O . GLU A 1 194 ? 6.246 -29.828 2.371 1 96.19 194 GLU A O 1
ATOM 1525 N N . MET A 1 195 ? 8.164 -29.891 1.347 1 95.75 195 MET A N 1
ATOM 1526 C CA . MET A 1 195 ? 7.57 -29.922 0.013 1 95.75 195 MET A CA 1
ATOM 1527 C C . MET A 1 195 ? 6.719 -31.172 -0.182 1 95.75 195 MET A C 1
ATOM 1529 O O . MET A 1 195 ? 5.582 -31.078 -0.649 1 95.75 195 MET A O 1
ATOM 1533 N N . GLU A 1 196 ? 7.289 -32.344 0.192 1 95.5 196 GLU A N 1
ATOM 1534 C CA . GLU A 1 196 ? 6.617 -33.625 -0.029 1 95.5 196 GLU A CA 1
ATOM 1535 C C . GLU A 1 196 ? 5.293 -33.688 0.73 1 95.5 196 GLU A C 1
ATOM 1537 O O . GLU A 1 196 ? 4.277 -34.125 0.181 1 95.5 196 GLU A O 1
ATOM 1542 N N . SER A 1 197 ? 5.367 -33.281 1.979 1 97 197 SER A N 1
ATOM 1543 C CA . SER A 1 197 ? 4.145 -33.312 2.779 1 97 197 SER A CA 1
ATOM 1544 C C . SER A 1 197 ? 3.092 -32.375 2.217 1 97 197 SER A C 1
ATOM 1546 O O . SER A 1 197 ? 1.898 -32.688 2.232 1 97 197 SER A O 1
ATOM 1548 N N . ALA A 1 198 ? 3.477 -31.219 1.769 1 97.69 198 ALA A N 1
ATOM 1549 C CA . ALA A 1 198 ? 2.547 -30.266 1.157 1 97.69 198 ALA A CA 1
ATOM 1550 C C . ALA A 1 198 ? 1.935 -30.859 -0.115 1 97.69 198 ALA A C 1
ATOM 1552 O O . ALA A 1 198 ? 0.73 -30.719 -0.348 1 97.69 198 ALA A O 1
ATOM 1553 N N . ALA A 1 199 ? 2.729 -31.453 -0.945 1 96.81 199 ALA A N 1
ATOM 1554 C CA . ALA A 1 199 ? 2.242 -32.094 -2.172 1 96.81 199 ALA A CA 1
ATOM 1555 C C . ALA A 1 199 ? 1.286 -33.219 -1.859 1 96.81 199 ALA A C 1
ATOM 1557 O O . ALA A 1 199 ? 0.243 -33.375 -2.502 1 96.81 199 ALA A O 1
ATOM 1558 N N . GLU A 1 200 ? 1.702 -34 -0.883 1 96.56 200 GLU A N 1
ATOM 1559 C CA . GLU A 1 200 ? 0.877 -35.125 -0.477 1 96.56 200 GLU A CA 1
ATOM 1560 C C . GLU A 1 200 ? -0.487 -34.656 0.028 1 96.56 200 GLU A C 1
ATOM 1562 O O . GLU A 1 200 ? -1.492 -35.344 -0.164 1 96.56 200 GLU A O 1
ATOM 1567 N N . TRP A 1 201 ? -0.466 -33.562 0.683 1 97.81 201 TRP A N 1
ATOM 1568 C CA . TRP A 1 201 ? -1.737 -33 1.141 1 97.81 201 TRP A CA 1
ATOM 1569 C C . TRP A 1 201 ? -2.715 -32.875 -0.02 1 97.81 201 TRP A C 1
ATOM 1571 O O . TRP A 1 201 ? -3.891 -33.219 0.101 1 97.81 201 TRP A O 1
ATOM 1581 N N . TYR A 1 202 ? -2.35 -32.344 -1.122 1 97.75 202 TYR A N 1
ATOM 1582 C CA . TYR A 1 202 ? -3.211 -32.156 -2.281 1 97.75 202 TYR A CA 1
ATOM 1583 C C . TYR A 1 202 ? -3.678 -33.469 -2.855 1 97.75 202 TYR A C 1
ATOM 1585 O O . TYR A 1 202 ? -4.844 -33.625 -3.232 1 97.75 202 TYR A O 1
ATOM 1593 N N . THR A 1 203 ? -2.725 -34.406 -2.973 1 96 203 THR A N 1
ATOM 1594 C CA . THR A 1 203 ? -3.055 -35.688 -3.58 1 96 203 THR A CA 1
ATOM 1595 C C . THR A 1 203 ? -4.008 -36.469 -2.691 1 96 203 THR A C 1
ATOM 1597 O O . THR A 1 203 ? -4.926 -37.125 -3.186 1 96 203 THR A O 1
ATOM 1600 N N . GLN A 1 204 ? -3.812 -36.375 -1.441 1 95.69 204 GLN A N 1
ATOM 1601 C CA . GLN A 1 204 ? -4.621 -37.125 -0.496 1 95.69 204 GLN A CA 1
ATOM 1602 C C . GLN A 1 204 ? -5.965 -36.469 -0.251 1 95.69 204 GLN A C 1
ATOM 1604 O O . GLN A 1 204 ? -7.02 -37.062 -0.406 1 95.69 204 GLN A O 1
ATOM 1609 N N . ASN A 1 205 ? -5.91 -35.219 0.07 1 96.5 205 ASN A N 1
ATOM 1610 C CA . ASN A 1 205 ? -7.098 -34.531 0.588 1 96.5 205 ASN A CA 1
ATOM 1611 C C . ASN A 1 205 ? -7.98 -34 -0.539 1 96.5 205 ASN A C 1
ATOM 1613 O O . ASN A 1 205 ? -9.195 -33.875 -0.377 1 96.5 205 ASN A O 1
ATOM 1617 N N . LEU A 1 206 ? -7.395 -33.656 -1.675 1 96.69 206 LEU A N 1
ATOM 1618 C CA . LEU A 1 206 ? -8.188 -33.062 -2.748 1 96.69 206 LEU A CA 1
ATOM 1619 C C . LEU A 1 206 ? -8.188 -33.969 -3.979 1 96.69 206 LEU A C 1
ATOM 1621 O O . LEU A 1 206 ? -8.82 -33.656 -4.988 1 96.69 206 LEU A O 1
ATOM 1625 N N . MET A 1 207 ? -7.477 -35.062 -3.984 1 95.62 207 MET A N 1
ATOM 1626 C CA . MET A 1 207 ? -7.359 -36.031 -5.062 1 95.62 207 MET A CA 1
ATOM 1627 C C . MET A 1 207 ? -6.746 -35.406 -6.309 1 95.62 207 MET A C 1
ATOM 1629 O O . MET A 1 207 ? -7.137 -35.719 -7.43 1 95.62 207 MET A O 1
ATOM 1633 N N . PHE A 1 208 ? -5.957 -34.375 -6.082 1 97.12 208 PHE A N 1
ATOM 1634 C CA . PHE A 1 208 ? -5.07 -33.969 -7.156 1 97.12 208 PHE A CA 1
ATOM 1635 C C . PHE A 1 208 ? -4.043 -35.031 -7.477 1 97.12 208 PHE A C 1
ATOM 1637 O O . PHE A 1 208 ? -4.043 -36.094 -6.863 1 97.12 208 PHE A O 1
ATOM 1644 N N . HIS A 1 209 ? -3.225 -34.875 -8.508 1 95.5 209 HIS A N 1
ATOM 1645 C CA . HIS A 1 209 ? -2.154 -35.812 -8.812 1 95.5 209 HIS A CA 1
ATOM 1646 C C . HIS A 1 209 ? -0.858 -35.062 -9.148 1 95.5 209 HIS A C 1
ATOM 1648 O O . HIS A 1 209 ? -0.879 -33.906 -9.508 1 95.5 209 HIS A O 1
ATOM 1654 N N . ARG A 1 210 ? 0.222 -35.812 -8.992 1 93.31 210 ARG A N 1
ATOM 1655 C CA . ARG A 1 210 ? 1.521 -35.25 -9.383 1 93.31 210 ARG A CA 1
ATOM 1656 C C . ARG A 1 210 ? 1.627 -35.156 -10.898 1 93.31 210 ARG A C 1
ATOM 1658 O O . ARG A 1 210 ? 1.248 -36.062 -11.625 1 93.31 210 ARG A O 1
ATOM 1665 N N . PHE A 1 211 ? 1.988 -34.094 -11.32 1 89.94 211 PHE A N 1
ATOM 1666 C CA . PHE A 1 211 ? 2.094 -33.781 -12.75 1 89.94 211 PHE A CA 1
ATOM 1667 C C . PHE A 1 211 ? 3.547 -33.844 -13.203 1 89.94 211 PHE A C 1
ATOM 1669 O O . PHE A 1 211 ? 3.865 -34.438 -14.227 1 89.94 211 PHE A O 1
ATOM 1676 N N . TRP A 1 212 ? 4.352 -33.062 -12.445 1 83.5 212 TRP A N 1
ATOM 1677 C CA . TRP A 1 212 ? 5.77 -32.906 -12.758 1 83.5 212 TRP A CA 1
ATOM 1678 C C . TRP A 1 212 ? 6.602 -32.844 -11.477 1 83.5 212 TRP A C 1
ATOM 1680 O O . TRP A 1 212 ? 6.109 -32.406 -10.438 1 83.5 212 TRP A O 1
ATOM 1690 N N . SER A 1 213 ? 7.828 -33.438 -11.539 1 84.38 213 SER A N 1
ATOM 1691 C CA . SER A 1 213 ? 8.758 -33.188 -10.445 1 84.38 213 SER A CA 1
ATOM 1692 C C . SER A 1 213 ? 10.172 -32.938 -10.961 1 84.38 213 SER A C 1
ATOM 1694 O O . SER A 1 213 ? 10.531 -33.438 -12.039 1 84.38 213 SER A O 1
ATOM 1696 N N . VAL A 1 214 ? 10.789 -32.062 -10.297 1 80.38 214 VAL A N 1
ATOM 1697 C CA . VAL A 1 214 ? 12.203 -31.812 -10.562 1 80.38 214 VAL A CA 1
ATOM 1698 C C . VAL A 1 214 ? 13.008 -31.953 -9.273 1 80.38 214 VAL A C 1
ATOM 1700 O O . VAL A 1 214 ? 12.531 -31.594 -8.195 1 80.38 214 VAL A O 1
ATOM 1703 N N . ASP A 1 215 ? 14.156 -32.625 -9.383 1 79.31 215 ASP A N 1
ATOM 1704 C CA . ASP A 1 215 ? 15.023 -32.781 -8.219 1 79.31 215 ASP A CA 1
ATOM 1705 C C . ASP A 1 215 ? 16.234 -31.859 -8.305 1 79.31 215 ASP A C 1
ATOM 1707 O O . ASP A 1 215 ? 16.422 -31.141 -9.297 1 79.31 215 ASP A O 1
ATOM 1711 N N . ASP A 1 216 ? 16.922 -31.797 -7.145 1 75 216 ASP A N 1
ATOM 1712 C CA . ASP A 1 216 ? 18.016 -30.828 -6.992 1 75 216 ASP A CA 1
ATOM 1713 C C . ASP A 1 216 ? 19.172 -31.141 -7.938 1 75 216 ASP A C 1
ATOM 1715 O O . ASP A 1 216 ? 20.031 -30.297 -8.18 1 75 216 ASP A O 1
ATOM 1719 N N . SER A 1 217 ? 19.188 -32.281 -8.398 1 73.75 217 SER A N 1
ATOM 1720 C CA . SER A 1 217 ? 20.219 -32.594 -9.383 1 73.75 217 SER A CA 1
ATOM 1721 C C . SER A 1 217 ? 19.922 -31.938 -10.727 1 73.75 217 SER A C 1
ATOM 1723 O O . SER A 1 217 ? 20.812 -31.734 -11.547 1 73.75 217 SER A O 1
ATOM 1725 N N . GLN A 1 218 ? 18.734 -31.547 -10.859 1 73.06 218 GLN A N 1
ATOM 1726 C CA . GLN A 1 218 ? 18.281 -30.969 -12.117 1 73.06 218 GLN A CA 1
ATOM 1727 C C . GLN A 1 218 ? 18.172 -29.453 -12.023 1 73.06 218 GLN A C 1
ATOM 1729 O O . GLN A 1 218 ? 18.359 -28.75 -13.016 1 73.06 218 GLN A O 1
ATOM 1734 N N . ILE A 1 219 ? 17.812 -29 -10.922 1 73.56 219 ILE A N 1
ATOM 1735 C CA . ILE A 1 219 ? 17.641 -27.562 -10.742 1 73.56 219 ILE A CA 1
ATOM 1736 C C . ILE A 1 219 ? 18.641 -27.031 -9.711 1 73.56 219 ILE A C 1
ATOM 1738 O O . ILE A 1 219 ? 18.375 -27.094 -8.508 1 73.56 219 ILE A O 1
ATOM 1742 N N . HIS A 1 220 ? 19.703 -26.625 -10.125 1 75.25 220 HIS A N 1
ATOM 1743 C CA . HIS A 1 220 ? 20.719 -26.047 -9.25 1 75.25 220 HIS A CA 1
ATOM 1744 C C . HIS A 1 220 ? 21.562 -25.016 -9.984 1 75.25 220 HIS A C 1
ATOM 1746 O O . HIS A 1 220 ? 21.672 -25.047 -11.211 1 75.25 220 HIS A O 1
ATOM 1752 N N . THR A 1 221 ? 21.906 -24.062 -9.281 1 72 221 THR A N 1
ATOM 1753 C CA . THR A 1 221 ? 22.969 -23.156 -9.711 1 72 221 THR A CA 1
ATOM 1754 C C . THR A 1 221 ? 24.266 -23.484 -9 1 72 221 THR A C 1
ATOM 1756 O O . THR A 1 221 ? 24.391 -24.531 -8.367 1 72 221 THR A O 1
ATOM 1759 N N . GLN A 1 222 ? 25.234 -22.578 -9.273 1 71.62 222 GLN A N 1
ATOM 1760 C CA . GLN A 1 222 ? 26.5 -22.734 -8.562 1 71.62 222 GLN A CA 1
ATOM 1761 C C . GLN A 1 222 ? 26.312 -22.578 -7.055 1 71.62 222 GLN A C 1
ATOM 1763 O O . GLN A 1 222 ? 27.031 -23.203 -6.262 1 71.62 222 GLN A O 1
ATOM 1768 N N . TYR A 1 223 ? 25.25 -21.891 -6.66 1 71.81 223 TYR A N 1
ATOM 1769 C CA . TYR A 1 223 ? 25.172 -21.484 -5.258 1 71.81 223 TYR A CA 1
ATOM 1770 C C . TYR A 1 223 ? 23.984 -22.125 -4.562 1 71.81 223 TYR A C 1
ATOM 1772 O O . TYR A 1 223 ? 24 -22.328 -3.346 1 71.81 223 TYR A O 1
ATOM 1780 N N . SER A 1 224 ? 22.953 -22.453 -5.328 1 74.19 224 SER A N 1
ATOM 1781 C CA . SER A 1 224 ? 21.734 -22.906 -4.676 1 74.19 224 SER A CA 1
ATOM 1782 C C . SER A 1 224 ? 21.016 -23.953 -5.516 1 74.19 224 SER A C 1
ATOM 1784 O O . SER A 1 224 ? 21.297 -24.109 -6.703 1 74.19 224 SER A O 1
ATOM 1786 N N . ALA A 1 225 ? 20.25 -24.766 -4.848 1 77.25 225 ALA A N 1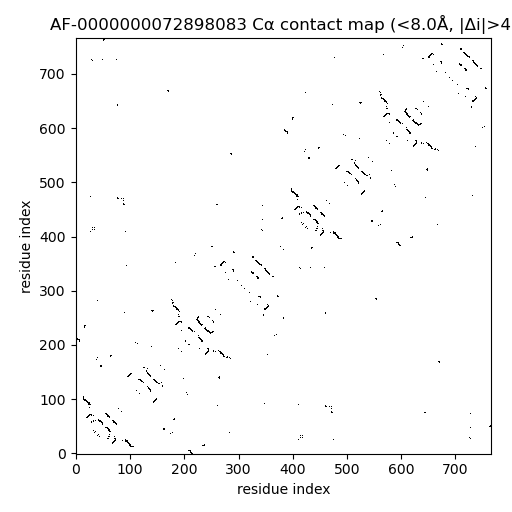
ATOM 1787 C CA . ALA A 1 225 ? 19.422 -25.781 -5.492 1 77.25 225 ALA A CA 1
ATOM 1788 C C . ALA A 1 225 ? 18.031 -25.812 -4.875 1 77.25 225 ALA A C 1
ATOM 1790 O O . ALA A 1 225 ? 17.812 -25.281 -3.781 1 77.25 225 ALA A O 1
ATOM 1791 N N . LEU A 1 226 ? 17.125 -26.234 -5.77 1 81.25 226 LEU A N 1
ATOM 1792 C CA . LEU A 1 226 ? 15.781 -26.406 -5.23 1 81.25 226 LEU A CA 1
ATOM 1793 C C . LEU A 1 226 ? 15.141 -27.688 -5.758 1 81.25 226 LEU A C 1
ATOM 1795 O O . LEU A 1 226 ? 15.648 -28.297 -6.703 1 81.25 226 LEU A O 1
ATOM 1799 N N . ARG A 1 227 ? 14.18 -28.188 -5.023 1 88.12 227 ARG A N 1
ATOM 1800 C CA . ARG A 1 227 ? 13.289 -29.266 -5.453 1 88.12 227 ARG A CA 1
ATOM 1801 C C . ARG A 1 227 ? 11.875 -28.75 -5.699 1 88.12 227 ARG A C 1
ATOM 1803 O O . ARG A 1 227 ? 11.43 -27.812 -5.031 1 88.12 227 ARG A O 1
ATOM 1810 N N . SER A 1 228 ? 11.25 -29.344 -6.676 1 90.81 228 SER A N 1
ATOM 1811 C CA . SER A 1 228 ? 9.914 -28.891 -7.027 1 90.81 228 SER A CA 1
ATOM 1812 C C . SER A 1 228 ? 9.016 -30.078 -7.41 1 90.81 228 SER A C 1
ATOM 1814 O O . SER A 1 228 ? 9.469 -31.016 -8.055 1 90.81 228 SER A O 1
ATOM 1816 N N . ILE A 1 229 ? 7.816 -30.016 -6.922 1 92.94 229 ILE A N 1
ATOM 1817 C CA . ILE A 1 229 ? 6.75 -30.922 -7.34 1 92.94 229 ILE A CA 1
ATOM 1818 C C . ILE A 1 229 ? 5.543 -30.109 -7.809 1 92.94 229 ILE A C 1
ATOM 1820 O O . ILE A 1 229 ? 5.133 -29.156 -7.148 1 92.94 229 ILE A O 1
ATOM 1824 N N . VAL A 1 230 ? 5.023 -30.469 -8.961 1 94.25 230 VAL A N 1
ATOM 1825 C CA . VAL A 1 230 ? 3.799 -29.812 -9.438 1 94.25 230 VAL A CA 1
ATOM 1826 C C . VAL A 1 230 ? 2.613 -30.766 -9.25 1 94.25 230 VAL A C 1
ATOM 1828 O O . VAL A 1 230 ? 2.641 -31.906 -9.711 1 94.25 230 VAL A O 1
ATOM 1831 N N . VAL A 1 231 ? 1.617 -30.312 -8.539 1 96.25 231 VAL A N 1
ATOM 1832 C CA . VAL A 1 231 ? 0.374 -31.062 -8.406 1 96.25 231 VAL A CA 1
ATOM 1833 C C . VAL A 1 231 ? -0.737 -30.359 -9.188 1 96.25 231 VAL A C 1
ATOM 1835 O O . VAL A 1 231 ? -0.716 -29.141 -9.359 1 96.25 231 VAL A O 1
ATOM 1838 N N . THR A 1 232 ? -1.672 -31.094 -9.695 1 97.06 232 THR A N 1
ATOM 1839 C CA . THR A 1 232 ? -2.771 -30.578 -10.5 1 97.06 232 THR A CA 1
ATOM 1840 C C . THR A 1 232 ? -4.039 -31.391 -10.273 1 97.06 232 THR A C 1
ATOM 1842 O O . THR A 1 232 ? -3.975 -32.531 -9.836 1 97.06 232 THR A O 1
ATOM 1845 N N . ASN A 1 233 ? -5.184 -30.688 -10.461 1 96.69 233 ASN A N 1
ATOM 1846 C CA . ASN A 1 233 ? -6.449 -31.422 -10.391 1 96.69 233 ASN A CA 1
ATOM 1847 C C . ASN A 1 233 ? -6.59 -32.406 -11.547 1 96.69 233 ASN A C 1
ATOM 1849 O O . ASN A 1 233 ? -5.789 -32.375 -12.484 1 96.69 233 ASN A O 1
ATOM 1853 N N . TYR A 1 234 ? -7.566 -33.25 -11.5 1 94.94 234 TYR A N 1
ATOM 1854 C CA . TYR A 1 234 ? -7.738 -34.344 -12.469 1 94.94 234 TYR A CA 1
ATOM 1855 C C . TYR A 1 234 ? -7.836 -33.812 -13.883 1 94.94 234 TYR A C 1
ATOM 1857 O O . TYR A 1 234 ? -7.246 -34.375 -14.812 1 94.94 234 TYR A O 1
ATOM 1865 N N . GLU A 1 235 ? -8.586 -32.688 -14.055 1 94.06 235 GLU A N 1
ATOM 1866 C CA . GLU A 1 235 ? -8.781 -32.062 -15.367 1 94.06 235 GLU A CA 1
ATOM 1867 C C . GLU A 1 235 ? -7.547 -31.266 -15.789 1 94.06 235 GLU A C 1
ATOM 1869 O O . GLU A 1 235 ? -7.449 -30.828 -16.938 1 94.06 235 GLU A O 1
ATOM 1874 N N . GLU A 1 236 ? -6.609 -31.031 -14.844 1 94.88 236 GLU A N 1
ATOM 1875 C CA . GLU A 1 236 ? -5.34 -30.344 -15.055 1 94.88 236 GLU A CA 1
ATOM 1876 C C . GLU A 1 236 ? -5.555 -28.891 -15.461 1 94.88 236 GLU A C 1
ATOM 1878 O O . GLU A 1 236 ? -4.867 -28.375 -16.344 1 94.88 236 GLU A O 1
ATOM 1883 N N . THR A 1 237 ? -6.562 -28.266 -14.906 1 96.38 237 THR A N 1
ATOM 1884 C CA . THR A 1 237 ? -6.879 -26.859 -15.117 1 96.38 237 THR A CA 1
ATOM 1885 C C . THR A 1 237 ? -6.301 -26 -13.992 1 96.38 237 THR A C 1
ATOM 1887 O O . THR A 1 237 ? -6.234 -24.781 -14.109 1 96.38 237 THR A O 1
ATOM 1890 N N . ILE A 1 238 ? -5.957 -26.625 -12.898 1 98 238 ILE A N 1
ATOM 1891 C CA . ILE A 1 238 ? -5.348 -25.953 -11.75 1 98 238 ILE A CA 1
ATOM 1892 C C . ILE A 1 238 ? -3.971 -26.562 -11.477 1 98 238 ILE A C 1
ATOM 1894 O O . ILE A 1 238 ? -3.857 -27.75 -11.156 1 98 238 ILE A O 1
ATOM 1898 N N . LYS A 1 239 ? -2.965 -25.781 -11.609 1 96.88 239 LYS A N 1
ATOM 1899 C CA . LYS A 1 239 ? -1.604 -26.25 -11.391 1 96.88 239 LYS A CA 1
ATOM 1900 C C . LYS A 1 239 ? -0.947 -25.531 -10.219 1 96.88 239 LYS A C 1
ATOM 1902 O O . LYS A 1 239 ? -0.918 -24.297 -10.18 1 96.88 239 LYS A O 1
ATOM 1907 N N . MET A 1 240 ? -0.435 -26.328 -9.297 1 97.5 240 MET A N 1
ATOM 1908 C CA . MET A 1 240 ? 0.18 -25.828 -8.078 1 97.5 240 MET A CA 1
ATOM 1909 C C . MET A 1 240 ? 1.597 -26.359 -7.914 1 97.5 240 MET A C 1
ATOM 1911 O O . MET A 1 240 ? 1.798 -27.406 -7.297 1 97.5 240 MET A O 1
ATOM 1915 N N . PRO A 1 241 ? 2.58 -25.641 -8.461 1 96.19 241 PRO A N 1
ATOM 1916 C CA . PRO A 1 241 ? 3.949 -26.031 -8.117 1 96.19 241 PRO A CA 1
ATOM 1917 C C . PRO A 1 241 ? 4.285 -25.766 -6.648 1 96.19 241 PRO A C 1
ATOM 1919 O O . PRO A 1 241 ? 3.877 -24.75 -6.086 1 96.19 241 PRO A O 1
ATOM 1922 N N . ILE A 1 242 ? 4.941 -26.719 -6.004 1 96.75 242 ILE A N 1
ATOM 1923 C CA . ILE A 1 242 ? 5.402 -26.641 -4.621 1 96.75 242 ILE A CA 1
ATOM 1924 C C . ILE A 1 242 ? 6.918 -26.812 -4.57 1 96.75 242 ILE A C 1
ATOM 1926 O O . ILE A 1 242 ? 7.449 -27.828 -5.047 1 96.75 242 ILE A O 1
ATOM 1930 N N . ASN A 1 243 ? 7.625 -25.797 -4.004 1 94.62 243 ASN A N 1
ATOM 1931 C CA . ASN A 1 243 ? 9.086 -25.797 -3.988 1 94.62 243 ASN A CA 1
ATOM 1932 C C . ASN A 1 243 ? 9.625 -25.859 -2.564 1 94.62 243 ASN A C 1
ATOM 1934 O O . ASN A 1 243 ? 8.953 -25.453 -1.618 1 94.62 243 ASN A O 1
ATOM 1938 N N . GLU A 1 244 ? 10.773 -26.438 -2.363 1 94.81 244 GLU A N 1
ATOM 1939 C CA . GLU A 1 244 ? 11.57 -26.375 -1.141 1 94.81 244 GLU A CA 1
ATOM 1940 C C . GLU A 1 244 ? 13.047 -26.156 -1.455 1 94.81 244 GLU A C 1
ATOM 1942 O O . GLU A 1 244 ? 13.492 -26.422 -2.574 1 94.81 244 GLU A O 1
ATOM 1947 N N . PRO A 1 245 ? 13.734 -25.578 -0.451 1 91.12 245 PRO A N 1
ATOM 1948 C CA . PRO A 1 245 ? 15.172 -25.391 -0.709 1 91.12 245 PRO A CA 1
ATOM 1949 C C . PRO A 1 245 ? 15.93 -26.719 -0.756 1 91.12 245 PRO A C 1
ATOM 1951 O O . PRO A 1 245 ? 15.422 -27.734 -0.28 1 91.12 245 PRO A O 1
ATOM 1954 N N . ALA A 1 246 ? 16.953 -26.734 -1.431 1 85.06 246 ALA A N 1
ATOM 1955 C CA . ALA A 1 246 ? 17.875 -27.875 -1.424 1 85.06 246 ALA A CA 1
ATOM 1956 C C . ALA A 1 246 ? 19.281 -27.422 -1.035 1 85.06 246 ALA A C 1
ATOM 1958 O O . ALA A 1 246 ? 19.594 -26.234 -1.019 1 85.06 246 ALA A O 1
ATOM 1959 N N . ASN A 1 247 ? 20.016 -28.375 -0.609 1 79 247 ASN A N 1
ATOM 1960 C CA . ASN A 1 247 ? 21.375 -28.094 -0.142 1 79 247 ASN A CA 1
ATOM 1961 C C . ASN A 1 247 ? 22.203 -27.391 -1.218 1 79 247 ASN A C 1
ATOM 1963 O O . ASN A 1 247 ? 22.109 -27.75 -2.396 1 79 247 ASN A O 1
ATOM 1967 N N . GLY A 1 248 ? 22.766 -26.297 -0.906 1 78.56 248 GLY A N 1
ATOM 1968 C CA . GLY A 1 248 ? 23.672 -25.562 -1.77 1 78.56 248 GLY A CA 1
ATOM 1969 C C . GLY A 1 248 ? 24.75 -24.812 -1.005 1 78.56 248 GLY A C 1
ATOM 1970 O O . GLY A 1 248 ? 24.812 -24.906 0.223 1 78.56 248 GLY A O 1
ATOM 1971 N N . LEU A 1 249 ? 25.609 -24.266 -1.796 1 72.62 249 LEU A N 1
ATOM 1972 C CA . LEU A 1 249 ? 26.719 -23.531 -1.206 1 72.62 249 LEU A CA 1
ATOM 1973 C C . LEU A 1 249 ? 26.234 -22.297 -0.469 1 72.62 249 LEU A C 1
ATOM 1975 O O . LEU A 1 249 ? 26.859 -21.844 0.49 1 72.62 249 LEU A O 1
ATOM 1979 N N . ARG A 1 250 ? 25.125 -21.812 -0.952 1 79.06 250 ARG A N 1
ATOM 1980 C CA . ARG A 1 250 ? 24.594 -20.578 -0.385 1 79.06 250 ARG A CA 1
ATOM 1981 C C . ARG A 1 250 ? 23.078 -20.688 -0.143 1 79.06 250 ARG A C 1
ATOM 1983 O O . ARG A 1 250 ? 22.484 -21.719 -0.439 1 79.06 250 ARG A O 1
ATOM 1990 N N . LYS A 1 251 ? 22.609 -19.656 0.529 1 81.06 251 LYS A N 1
ATOM 1991 C CA . LYS A 1 251 ? 21.188 -19.625 0.862 1 81.06 251 LYS A CA 1
ATOM 1992 C C . LYS A 1 251 ? 20.328 -19.609 -0.399 1 81.06 251 LYS A C 1
ATOM 1994 O O . LYS A 1 251 ? 20.516 -18.75 -1.27 1 81.06 251 LYS A O 1
ATOM 1999 N N . SER A 1 252 ? 19.438 -20.406 -0.488 1 84.69 252 SER A N 1
ATOM 2000 C CA . SER A 1 252 ? 18.531 -20.5 -1.635 1 84.69 252 SER A CA 1
ATOM 2001 C C . SER A 1 252 ? 17.484 -19.391 -1.605 1 84.69 252 SER A C 1
ATOM 2003 O O . SER A 1 252 ? 17.156 -18.875 -0.539 1 84.69 252 SER A O 1
ATOM 2005 N N . GLN A 1 253 ? 16.953 -19 -2.811 1 85.88 253 GLN A N 1
ATOM 2006 C CA . GLN A 1 253 ? 15.875 -18.031 -2.902 1 85.88 253 GLN A CA 1
ATOM 2007 C C . GLN A 1 253 ? 14.625 -18.531 -2.182 1 85.88 253 GLN A C 1
ATOM 2009 O O . GLN A 1 253 ? 13.852 -17.734 -1.647 1 85.88 253 GLN A O 1
ATOM 2014 N N . ILE A 1 254 ? 14.43 -19.844 -2.182 1 91.88 254 ILE A N 1
ATOM 2015 C CA . ILE A 1 254 ? 13.305 -20.422 -1.457 1 91.88 254 ILE A CA 1
ATOM 2016 C C . ILE A 1 254 ? 13.469 -20.172 0.04 1 91.88 254 ILE A C 1
ATOM 2018 O O . ILE A 1 254 ? 12.508 -19.797 0.722 1 91.88 254 ILE A O 1
ATOM 2022 N N . GLN A 1 255 ? 14.656 -20.391 0.487 1 92.19 255 GLN A N 1
ATOM 2023 C CA . GLN A 1 255 ? 14.93 -20.125 1.895 1 92.19 255 GLN A CA 1
ATOM 2024 C C . GLN A 1 255 ? 14.734 -18.641 2.223 1 92.19 255 GLN A C 1
ATOM 2026 O O . GLN A 1 255 ? 14.219 -18.297 3.289 1 92.19 255 GLN A O 1
ATOM 2031 N N . GLU A 1 256 ? 15.227 -17.797 1.358 1 93.94 256 GLU A N 1
ATOM 2032 C CA . GLU A 1 256 ? 15.008 -16.359 1.57 1 93.94 256 GLU A CA 1
ATOM 2033 C C . GLU A 1 256 ? 13.523 -16.047 1.715 1 93.94 256 GLU A C 1
ATOM 2035 O O . GLU A 1 256 ? 13.125 -15.289 2.604 1 93.94 256 GLU A O 1
ATOM 2040 N N . TYR A 1 257 ? 12.742 -16.625 0.829 1 95.06 257 TYR A N 1
ATOM 2041 C CA . TYR A 1 257 ? 11.305 -16.422 0.934 1 95.06 257 TYR A CA 1
ATOM 2042 C C . TYR A 1 257 ? 10.797 -16.828 2.312 1 95.06 257 TYR A C 1
ATOM 2044 O O . TYR A 1 257 ? 10.086 -16.078 2.969 1 95.06 257 TYR A O 1
ATOM 2052 N N . THR A 1 258 ? 11.125 -18.016 2.76 1 96.25 258 THR A N 1
ATOM 2053 C CA . THR A 1 258 ? 10.586 -18.547 4.012 1 96.25 258 THR A CA 1
ATOM 2054 C C . THR A 1 258 ? 11.055 -17.703 5.195 1 96.25 258 THR A C 1
ATOM 2056 O O . THR A 1 258 ? 10.32 -17.547 6.176 1 96.25 258 THR A O 1
ATOM 2059 N N . ASP A 1 259 ? 12.25 -17.188 5.059 1 95.19 259 ASP A N 1
ATOM 2060 C CA . ASP A 1 259 ? 12.781 -16.344 6.125 1 95.19 259 ASP A CA 1
ATOM 2061 C C . ASP A 1 259 ? 11.984 -15.055 6.246 1 95.19 259 ASP A C 1
ATOM 2063 O O . ASP A 1 259 ? 11.641 -14.633 7.352 1 95.19 259 ASP A O 1
ATOM 2067 N N . TYR A 1 260 ? 11.672 -14.492 5.121 1 96.5 260 TYR A N 1
ATOM 2068 C CA . TYR A 1 260 ? 11.062 -13.164 5.148 1 96.5 260 TYR A CA 1
ATOM 2069 C C . TYR A 1 260 ? 9.539 -13.258 5.211 1 96.5 260 TYR A C 1
ATOM 2071 O O . TYR A 1 260 ? 8.875 -12.32 5.641 1 96.5 260 TYR A O 1
ATOM 2079 N N . TYR A 1 261 ? 8.992 -14.367 4.77 1 97.5 261 TYR A N 1
ATOM 2080 C CA . TYR A 1 261 ? 7.555 -14.57 4.867 1 97.5 261 TYR A CA 1
ATOM 2081 C C . TYR A 1 261 ? 7.18 -15.148 6.227 1 97.5 261 TYR A C 1
ATOM 2083 O O . TYR A 1 261 ? 6.023 -15.07 6.645 1 97.5 261 TYR A O 1
ATOM 2091 N N . GLY A 1 262 ? 8.148 -15.766 6.887 1 96.94 262 GLY A N 1
ATOM 2092 C CA . GLY A 1 262 ? 7.914 -16.391 8.18 1 96.94 262 GLY A CA 1
ATOM 2093 C C . GLY A 1 262 ? 7.27 -17.766 8.07 1 96.94 262 GLY A C 1
ATOM 2094 O O . GLY A 1 262 ? 6.465 -18.141 8.922 1 96.94 262 GLY A O 1
ATOM 2095 N N . GLY A 1 263 ? 7.504 -18.484 7.043 1 97.31 263 GLY A N 1
ATOM 2096 C CA . GLY A 1 263 ? 6.945 -19.812 6.859 1 97.31 263 GLY A CA 1
ATOM 2097 C C . GLY A 1 263 ? 6.547 -20.109 5.422 1 97.31 263 GLY A C 1
ATOM 2098 O O . GLY A 1 263 ? 7.055 -19.469 4.496 1 97.31 263 GLY A O 1
ATOM 2099 N N . ALA A 1 264 ? 5.734 -21.125 5.25 1 98.5 264 ALA A N 1
ATOM 2100 C CA . ALA A 1 264 ? 5.266 -21.531 3.928 1 98.5 264 ALA A CA 1
ATOM 2101 C C . ALA A 1 264 ? 4.211 -20.562 3.398 1 98.5 264 ALA A C 1
ATOM 2103 O O . ALA A 1 264 ? 3.432 -20 4.172 1 98.5 264 ALA A O 1
ATOM 2104 N N . GLY A 1 265 ? 4.199 -20.391 2.102 1 98.56 265 GLY A N 1
ATOM 2105 C CA . GLY A 1 265 ? 3.207 -19.531 1.468 1 98.56 265 GLY A CA 1
ATOM 2106 C C . GLY A 1 265 ? 3.41 -19.391 -0.029 1 98.56 265 GLY A C 1
ATOM 2107 O O . GLY A 1 265 ? 4.285 -20.031 -0.606 1 98.56 265 GLY A O 1
ATOM 2108 N N . VAL A 1 266 ? 2.611 -18.594 -0.664 1 98.81 266 VAL A N 1
ATOM 2109 C CA . VAL A 1 266 ? 2.658 -18.375 -2.107 1 98.81 266 VAL A CA 1
ATOM 2110 C C . VAL A 1 266 ? 3.799 -17.422 -2.453 1 98.81 266 VAL A C 1
ATOM 2112 O O . VAL A 1 266 ? 3.814 -16.281 -2.002 1 98.81 266 VAL A O 1
ATOM 2115 N N . GLN A 1 267 ? 4.688 -17.844 -3.256 1 97.56 267 GLN A N 1
ATOM 2116 C CA . GLN A 1 267 ? 5.812 -17 -3.639 1 97.56 267 GLN A CA 1
ATOM 2117 C C . GLN A 1 267 ? 5.512 -16.234 -4.922 1 97.56 267 GLN A C 1
ATOM 2119 O O . GLN A 1 267 ? 5.91 -15.078 -5.062 1 97.56 267 GLN A O 1
ATOM 2124 N N . HIS A 1 268 ? 4.93 -16.906 -5.926 1 97.19 268 HIS A N 1
ATOM 2125 C CA . HIS A 1 268 ? 4.621 -16.141 -7.129 1 97.19 268 HIS A CA 1
ATOM 2126 C C . HIS A 1 268 ? 3.381 -16.688 -7.828 1 97.19 268 HIS A C 1
ATOM 2128 O O . HIS A 1 268 ? 2.951 -17.812 -7.543 1 97.19 268 HIS A O 1
ATOM 2134 N N . ILE A 1 269 ? 2.812 -15.883 -8.594 1 98.81 269 ILE A N 1
ATOM 2135 C CA . ILE A 1 269 ? 1.621 -16.141 -9.391 1 98.81 269 ILE A CA 1
ATOM 2136 C C . ILE A 1 269 ? 1.933 -15.914 -10.875 1 98.81 269 ILE A C 1
ATOM 2138 O O . ILE A 1 269 ? 2.443 -14.852 -11.25 1 98.81 269 ILE A O 1
ATOM 2142 N N . ALA A 1 270 ? 1.656 -16.891 -11.641 1 98.56 270 ALA A N 1
ATOM 2143 C CA . ALA A 1 270 ? 1.878 -16.766 -13.078 1 98.56 270 ALA A CA 1
ATOM 2144 C C . ALA A 1 270 ? 0.593 -16.375 -13.797 1 98.56 270 ALA A C 1
ATOM 2146 O O . ALA A 1 270 ? -0.439 -17.031 -13.648 1 98.56 270 ALA A O 1
ATOM 2147 N N . LEU A 1 271 ? 0.703 -15.336 -14.531 1 98.88 271 LEU A N 1
ATOM 2148 C CA . LEU A 1 271 ? -0.425 -14.805 -15.297 1 98.88 271 LEU A CA 1
ATOM 2149 C C . LEU A 1 271 ? -0.208 -15 -16.797 1 98.88 271 LEU A C 1
ATOM 2151 O O . LEU A 1 271 ? 0.807 -14.562 -17.344 1 98.88 271 LEU A O 1
ATOM 2155 N N . ASN A 1 272 ? -1.161 -15.555 -17.422 1 98.62 272 ASN A N 1
ATOM 2156 C CA . ASN A 1 272 ? -1.072 -15.961 -18.828 1 98.62 272 ASN A CA 1
ATOM 2157 C C . ASN A 1 272 ? -1.404 -14.805 -19.766 1 98.62 272 ASN A C 1
ATOM 2159 O O . ASN A 1 272 ? -2.207 -13.938 -19.422 1 98.62 272 ASN A O 1
ATOM 2163 N N . THR A 1 273 ? -0.777 -14.773 -20.906 1 98.69 273 THR A N 1
ATOM 2164 C CA . THR A 1 273 ? -1.136 -13.883 -22 1 98.69 273 THR A CA 1
ATOM 2165 C C . THR A 1 273 ? -0.874 -14.547 -23.344 1 98.69 273 THR A C 1
ATOM 2167 O O . THR A 1 273 ? -0.107 -15.508 -23.438 1 98.69 273 THR A O 1
ATOM 2170 N N . SER A 1 274 ? -1.509 -14.062 -24.422 1 97.94 274 SER A N 1
ATOM 2171 C CA . SER A 1 274 ? -1.289 -14.57 -25.766 1 97.94 274 SER A CA 1
ATOM 2172 C C . SER A 1 274 ? -0.291 -13.703 -26.531 1 97.94 274 SER A C 1
ATOM 2174 O O . SER A 1 274 ? 0.109 -14.047 -27.641 1 97.94 274 SER A O 1
ATOM 2176 N N . ASP A 1 275 ? 0.07 -12.633 -25.953 1 98.44 275 ASP A N 1
ATOM 2177 C CA . ASP A 1 275 ? 1.012 -11.703 -26.578 1 98.44 275 ASP A CA 1
ATOM 2178 C C . ASP A 1 275 ? 1.954 -11.102 -25.531 1 98.44 275 ASP A C 1
ATOM 2180 O O . ASP A 1 275 ? 1.818 -9.93 -25.172 1 98.44 275 ASP A O 1
ATOM 2184 N N . ILE A 1 276 ? 2.953 -11.859 -25.25 1 98.69 276 ILE A N 1
ATOM 2185 C CA . ILE A 1 276 ? 3.809 -11.516 -24.109 1 98.69 276 ILE A CA 1
ATOM 2186 C C . ILE A 1 276 ? 4.668 -10.305 -24.469 1 98.69 276 ILE A C 1
ATOM 2188 O O . ILE A 1 276 ? 4.984 -9.484 -23.594 1 98.69 276 ILE A O 1
ATOM 2192 N N . ILE A 1 277 ? 5.039 -10.141 -25.672 1 98.75 277 ILE A N 1
ATOM 2193 C CA . ILE A 1 277 ? 5.883 -9.016 -26.078 1 98.75 277 ILE A CA 1
ATOM 2194 C C . ILE A 1 277 ? 5.137 -7.703 -25.859 1 98.75 277 ILE A C 1
ATOM 2196 O O . ILE A 1 277 ? 5.648 -6.793 -25.203 1 98.75 277 ILE A O 1
ATOM 2200 N N . SER A 1 278 ? 3.9 -7.617 -26.344 1 98.69 278 SER A N 1
ATOM 2201 C CA . SER A 1 278 ? 3.102 -6.414 -26.141 1 98.69 278 SER A CA 1
ATOM 2202 C C . SER A 1 278 ? 2.822 -6.188 -24.656 1 98.69 278 SER A C 1
ATOM 2204 O O . SER A 1 278 ? 2.854 -5.055 -24.172 1 98.69 278 SER A O 1
ATOM 2206 N N . ALA A 1 279 ? 2.531 -7.242 -23.938 1 98.81 279 ALA A N 1
ATOM 2207 C CA . ALA A 1 279 ? 2.238 -7.141 -22.5 1 98.81 279 ALA A CA 1
ATOM 2208 C C . ALA A 1 279 ? 3.414 -6.531 -21.75 1 98.81 279 ALA A C 1
ATOM 2210 O O . ALA A 1 279 ? 3.234 -5.602 -20.953 1 98.81 279 ALA A O 1
ATOM 2211 N N . ILE A 1 280 ? 4.586 -7.02 -22.062 1 98.69 280 ILE A N 1
ATOM 2212 C CA . ILE A 1 280 ? 5.762 -6.594 -21.297 1 98.69 280 ILE A CA 1
ATOM 2213 C C . ILE A 1 280 ? 6.125 -5.16 -21.672 1 98.69 280 ILE A C 1
ATOM 2215 O O . ILE A 1 280 ? 6.496 -4.363 -20.812 1 98.69 280 ILE A O 1
ATOM 2219 N N . ARG A 1 281 ? 6.059 -4.828 -22.984 1 98.62 281 ARG A N 1
ATOM 2220 C CA . ARG A 1 281 ? 6.301 -3.445 -23.391 1 98.62 281 ARG A CA 1
ATOM 2221 C C . ARG A 1 281 ? 5.363 -2.488 -22.656 1 98.62 281 ARG A C 1
ATOM 2223 O O . ARG A 1 281 ? 5.793 -1.448 -22.156 1 98.62 281 ARG A O 1
ATOM 2230 N N . ASN A 1 282 ? 4.129 -2.857 -22.609 1 98.75 282 ASN A N 1
ATOM 2231 C CA . ASN A 1 282 ? 3.135 -2.014 -21.953 1 98.75 282 ASN A CA 1
ATOM 2232 C C . ASN A 1 282 ? 3.334 -1.974 -20.453 1 98.75 282 ASN A C 1
ATOM 2234 O O . ASN A 1 282 ? 3.121 -0.937 -19.812 1 98.75 282 ASN A O 1
ATOM 2238 N N . LEU A 1 283 ? 3.68 -3.088 -19.844 1 98.75 283 LEU A N 1
ATOM 2239 C CA . LEU A 1 283 ? 3.965 -3.121 -18.422 1 98.75 283 LEU A CA 1
ATOM 2240 C C . LEU A 1 283 ? 5.152 -2.225 -18.078 1 98.75 283 LEU A C 1
ATOM 2242 O O . LEU A 1 283 ? 5.145 -1.541 -17.047 1 98.75 283 LEU A O 1
ATOM 2246 N N . ARG A 1 284 ? 6.137 -2.234 -18.938 1 97.62 284 ARG A N 1
ATOM 2247 C CA . ARG A 1 284 ? 7.293 -1.368 -18.734 1 97.62 284 ARG A CA 1
ATOM 2248 C C . ARG A 1 284 ? 6.902 0.102 -18.859 1 97.62 284 ARG A C 1
ATOM 2250 O O . ARG A 1 284 ? 7.414 0.949 -18.125 1 97.62 284 ARG A O 1
ATOM 2257 N N . LYS A 1 285 ? 6.027 0.429 -19.766 1 97.75 285 LYS A N 1
ATOM 2258 C CA . LYS A 1 285 ? 5.52 1.795 -19.875 1 97.75 285 LYS A CA 1
ATOM 2259 C C . LYS A 1 285 ? 4.801 2.217 -18.594 1 97.75 285 LYS A C 1
ATOM 2261 O O . LYS A 1 285 ? 4.773 3.4 -18.25 1 97.75 285 LYS A O 1
ATOM 2266 N N . ARG A 1 286 ? 4.254 1.233 -17.938 1 97.94 286 ARG A N 1
ATOM 2267 C CA . ARG A 1 286 ? 3.537 1.491 -16.688 1 97.94 286 ARG A CA 1
ATOM 2268 C C . ARG A 1 286 ? 4.488 1.471 -15.492 1 97.94 286 ARG A C 1
ATOM 2270 O O . ARG A 1 286 ? 4.059 1.631 -14.352 1 97.94 286 ARG A O 1
ATOM 2277 N N . GLY A 1 287 ? 5.746 1.248 -15.75 1 96.56 287 GLY A N 1
ATOM 2278 C CA . GLY A 1 287 ? 6.77 1.375 -14.727 1 96.56 287 GLY A CA 1
ATOM 2279 C C . GLY A 1 287 ? 7.047 0.075 -14 1 96.56 287 GLY A C 1
ATOM 2280 O O . GLY A 1 287 ? 7.656 0.077 -12.922 1 96.56 287 GLY A O 1
ATOM 2281 N N . THR A 1 288 ? 6.562 -1.063 -14.492 1 97.38 288 THR A N 1
ATOM 2282 C CA . THR A 1 288 ? 6.836 -2.35 -13.867 1 97.38 288 THR A CA 1
ATOM 2283 C C . THR A 1 288 ? 8.273 -2.789 -14.133 1 97.38 288 THR A C 1
ATOM 2285 O O . THR A 1 288 ? 8.742 -2.73 -15.273 1 97.38 288 THR A O 1
ATOM 2288 N N . ASP A 1 289 ? 8.914 -3.234 -13.031 1 94.12 289 ASP A N 1
ATOM 2289 C CA . ASP A 1 289 ? 10.297 -3.693 -13.125 1 94.12 289 ASP A CA 1
ATOM 2290 C C . ASP A 1 289 ? 10.367 -5.215 -13.203 1 94.12 289 ASP A C 1
ATOM 2292 O O . ASP A 1 289 ? 9.641 -5.914 -12.484 1 94.12 289 ASP A O 1
ATOM 2296 N N . PHE A 1 290 ? 11.25 -5.66 -14.023 1 96.12 290 PHE A N 1
ATOM 2297 C CA . PHE A 1 290 ? 11.422 -7.094 -14.219 1 96.12 290 PHE A CA 1
ATOM 2298 C C . PHE A 1 290 ? 12.859 -7.512 -13.922 1 96.12 290 PHE A C 1
ATOM 2300 O O . PHE A 1 290 ? 13.758 -6.672 -13.852 1 96.12 290 PHE A O 1
ATOM 2307 N N . LEU A 1 291 ? 12.977 -8.805 -13.68 1 92.31 291 LEU A N 1
ATOM 2308 C CA . LEU A 1 291 ? 14.312 -9.367 -13.508 1 92.31 291 LEU A CA 1
ATOM 2309 C C . LEU A 1 291 ? 15.094 -9.32 -14.812 1 92.31 291 LEU A C 1
ATOM 2311 O O . LEU A 1 291 ? 14.516 -9.445 -15.891 1 92.31 291 LEU A O 1
ATOM 2315 N N . SER A 1 292 ? 16.375 -9.172 -14.672 1 90.94 292 SER A N 1
ATOM 2316 C CA . SER A 1 292 ? 17.234 -9.094 -15.852 1 90.94 292 SER A CA 1
ATOM 2317 C C . SER A 1 292 ? 17.891 -10.43 -16.141 1 90.94 292 SER A C 1
ATOM 2319 O O . SER A 1 292 ? 18.234 -11.18 -15.211 1 90.94 292 SER A O 1
ATOM 2321 N N . VAL A 1 293 ? 18.062 -10.695 -17.375 1 88.88 293 VAL A N 1
ATOM 2322 C CA . VAL A 1 293 ? 18.703 -11.914 -17.859 1 88.88 293 VAL A CA 1
ATOM 2323 C C . VAL A 1 293 ? 19.953 -11.555 -18.656 1 88.88 293 VAL A C 1
ATOM 2325 O O . VAL A 1 293 ? 19.906 -10.672 -19.516 1 88.88 293 VAL A O 1
ATOM 2328 N N . PRO A 1 294 ? 21.016 -12.211 -18.422 1 87.38 294 PRO A N 1
ATOM 2329 C CA . PRO A 1 294 ? 22.25 -11.898 -19.156 1 87.38 294 PRO A CA 1
ATOM 2330 C C . PRO A 1 294 ? 22.109 -12.164 -20.656 1 87.38 294 PRO A C 1
ATOM 2332 O O . PRO A 1 294 ? 21.469 -13.125 -21.062 1 87.38 294 PRO A O 1
ATOM 2335 N N . ALA A 1 295 ? 22.891 -11.398 -21.359 1 89.75 295 ALA A N 1
ATOM 2336 C CA . ALA A 1 295 ? 22.875 -11.508 -22.812 1 89.75 295 ALA A CA 1
ATOM 2337 C C . ALA A 1 295 ? 23.344 -12.891 -23.266 1 89.75 295 ALA A C 1
ATOM 2339 O O . ALA A 1 295 ? 22.859 -13.422 -24.266 1 89.75 295 ALA A O 1
ATOM 2340 N N . ALA A 1 296 ? 24.297 -13.445 -22.562 1 89.38 296 ALA A N 1
ATOM 2341 C CA . ALA A 1 296 ? 24.891 -14.734 -22.891 1 89.38 296 ALA A CA 1
ATOM 2342 C C . ALA A 1 296 ? 23.812 -15.82 -22.969 1 89.38 296 ALA A C 1
ATOM 2344 O O . ALA A 1 296 ? 23.938 -16.766 -23.766 1 89.38 296 ALA A O 1
ATOM 2345 N N . TYR A 1 297 ? 22.797 -15.688 -22.203 1 90.25 297 TYR A N 1
ATOM 2346 C CA . TYR A 1 297 ? 21.672 -16.625 -22.219 1 90.25 297 TYR A CA 1
ATOM 2347 C C . TYR A 1 297 ? 21.078 -16.719 -23.625 1 90.25 297 TYR A C 1
ATOM 2349 O O . TYR A 1 297 ? 20.828 -17.828 -24.125 1 90.25 297 TYR A O 1
ATOM 2357 N N . TYR A 1 298 ? 20.859 -15.656 -24.281 1 93.88 298 TYR A N 1
ATOM 2358 C CA . TYR A 1 298 ? 20.172 -15.633 -25.562 1 93.88 298 TYR A CA 1
ATOM 2359 C C . TYR A 1 298 ? 21.109 -16.094 -26.688 1 93.88 298 TYR A C 1
ATOM 2361 O O . TYR A 1 298 ? 20.656 -16.688 -27.672 1 93.88 298 TYR A O 1
ATOM 2369 N N . ASP A 1 299 ? 22.391 -15.789 -26.484 1 93.88 299 ASP A N 1
ATOM 2370 C CA . ASP A 1 299 ? 23.359 -16.328 -27.438 1 93.88 299 ASP A CA 1
ATOM 2371 C C . ASP A 1 299 ? 23.328 -17.859 -27.453 1 93.88 299 ASP A C 1
ATOM 2373 O O . ASP A 1 299 ? 23.297 -18.469 -28.516 1 93.88 299 ASP A O 1
ATOM 2377 N N . GLN A 1 300 ? 23.359 -18.406 -26.312 1 91.44 300 GLN A N 1
ATOM 2378 C CA . GLN A 1 300 ? 23.297 -19.859 -26.188 1 91.44 300 GLN A CA 1
ATOM 2379 C C . GLN A 1 300 ? 21.969 -20.391 -26.703 1 91.44 300 GLN A C 1
ATOM 2381 O O . GLN A 1 300 ? 21.906 -21.469 -27.312 1 91.44 300 GLN A O 1
ATOM 2386 N N . LEU A 1 301 ? 20.891 -19.703 -26.453 1 92.94 301 LEU A N 1
ATOM 2387 C CA . LEU A 1 301 ? 19.562 -20.094 -26.906 1 92.94 301 LEU A CA 1
ATOM 2388 C C . LEU A 1 301 ? 19.516 -20.188 -28.438 1 92.94 301 LEU A C 1
ATOM 2390 O O . LEU A 1 301 ? 18.953 -21.156 -28.984 1 92.94 301 LEU A O 1
ATOM 2394 N N . ARG A 1 302 ? 20.047 -19.219 -29.109 1 95.19 302 ARG A N 1
ATOM 2395 C CA . ARG A 1 302 ? 20.078 -19.203 -30.562 1 95.19 302 ARG A CA 1
ATOM 2396 C C . ARG A 1 302 ? 20.797 -20.422 -31.109 1 95.19 302 ARG A C 1
ATOM 2398 O O . ARG A 1 302 ? 20.344 -21.047 -32.094 1 95.19 302 ARG A O 1
ATOM 2405 N N . VAL A 1 303 ? 21.891 -20.766 -30.484 1 94.69 303 VAL A N 1
ATOM 2406 C CA . VAL A 1 303 ? 22.656 -21.938 -30.922 1 94.69 303 VAL A CA 1
ATOM 2407 C C . VAL A 1 303 ? 21.828 -23.203 -30.703 1 94.69 303 VAL A C 1
ATOM 2409 O O . VAL A 1 303 ? 21.719 -24.031 -31.609 1 94.69 303 VAL A O 1
ATOM 2412 N N . LYS A 1 304 ? 21.25 -23.344 -29.594 1 92.31 304 LYS A N 1
ATOM 2413 C CA . LYS A 1 304 ? 20.484 -24.531 -29.25 1 92.31 304 LYS A CA 1
ATOM 2414 C C . LYS A 1 304 ? 19.266 -24.672 -30.156 1 92.31 304 LYS A C 1
ATOM 2416 O O . LYS A 1 304 ? 18.859 -25.797 -30.5 1 92.31 304 LYS A O 1
ATOM 2421 N N . LEU A 1 305 ? 18.641 -23.609 -30.531 1 94 305 LEU A N 1
ATOM 2422 C CA . LEU A 1 305 ? 17.422 -23.609 -31.328 1 94 305 LEU A CA 1
ATOM 2423 C C . LEU A 1 305 ? 17.703 -24.078 -32.75 1 94 305 LEU A C 1
ATOM 2425 O O . LEU A 1 305 ? 16.812 -24.531 -33.438 1 94 305 LEU A O 1
ATOM 2429 N N . THR A 1 306 ? 18.969 -23.891 -33.188 1 93.81 306 THR A N 1
ATOM 2430 C CA . THR A 1 306 ? 19.312 -24.344 -34.5 1 93.81 306 THR A CA 1
ATOM 2431 C C . THR A 1 306 ? 19.203 -25.875 -34.625 1 93.81 306 THR A C 1
ATOM 2433 O O . THR A 1 306 ? 18.953 -26.406 -35.688 1 93.81 306 THR A O 1
ATOM 2436 N N . GLU A 1 307 ? 19.375 -26.469 -33.531 1 92.88 307 GLU A N 1
ATOM 2437 C CA . GLU A 1 307 ? 19.344 -27.938 -33.5 1 92.88 307 GLU A CA 1
ATOM 2438 C C . GLU A 1 307 ? 17.953 -28.438 -33.125 1 92.88 307 GLU A C 1
ATOM 2440 O O . GLU A 1 307 ? 17.75 -29.656 -33 1 92.88 307 GLU A O 1
ATOM 2445 N N . SER A 1 308 ? 17.078 -27.625 -32.906 1 91.56 308 SER A N 1
ATOM 2446 C CA . SER A 1 308 ? 15.75 -28 -32.469 1 91.56 308 SER A CA 1
ATOM 2447 C C . SER A 1 308 ? 14.727 -27.859 -33.562 1 91.56 308 SER A C 1
ATOM 2449 O O . SER A 1 308 ? 14.812 -26.938 -34.375 1 91.56 308 SER A O 1
ATOM 2451 N N . PRO A 1 309 ? 13.742 -28.734 -33.625 1 93.88 309 PRO A N 1
ATOM 2452 C CA . PRO A 1 309 ? 12.688 -28.609 -34.625 1 93.88 309 PRO A CA 1
ATOM 2453 C C . PRO A 1 309 ? 11.672 -27.516 -34.281 1 93.88 309 PRO A C 1
ATOM 2455 O O . PRO A 1 309 ? 10.867 -27.125 -35.125 1 93.88 309 PRO A O 1
ATOM 2458 N N . VAL A 1 310 ? 11.688 -27.062 -33.125 1 93.31 310 VAL A N 1
ATOM 2459 C CA . VAL A 1 310 ? 10.703 -26.078 -32.688 1 93.31 310 VAL A CA 1
ATOM 2460 C C . VAL A 1 310 ? 11.055 -24.703 -33.281 1 93.31 310 VAL A C 1
ATOM 2462 O O . VAL A 1 310 ? 12.234 -24.344 -33.344 1 93.31 310 VAL A O 1
ATOM 2465 N N . LYS A 1 311 ? 10.031 -23.984 -33.75 1 93.5 311 LYS A N 1
ATOM 2466 C CA . LYS A 1 311 ? 10.203 -22.625 -34.281 1 93.5 311 LYS A CA 1
ATOM 2467 C C . LYS A 1 311 ? 9.531 -21.609 -33.375 1 93.5 311 LYS A C 1
ATOM 2469 O O . LYS A 1 311 ? 8.32 -21.688 -33.125 1 93.5 311 LYS A O 1
ATOM 2474 N N . ILE A 1 312 ? 10.242 -20.734 -32.938 1 96.12 312 ILE A N 1
ATOM 2475 C CA . ILE A 1 312 ? 9.719 -19.641 -32.094 1 96.12 312 ILE A CA 1
ATOM 2476 C C . ILE A 1 312 ? 9.133 -18.562 -33 1 96.12 312 ILE A C 1
ATOM 2478 O O . ILE A 1 312 ? 9.844 -17.969 -33.812 1 96.12 312 ILE A O 1
ATOM 2482 N N . LYS A 1 313 ? 7.898 -18.266 -32.875 1 96.56 313 LYS A N 1
ATOM 2483 C CA . LYS A 1 313 ? 7.191 -17.312 -33.719 1 96.56 313 LYS A CA 1
ATOM 2484 C C . LYS A 1 313 ? 7.641 -15.883 -33.438 1 96.56 313 LYS A C 1
ATOM 2486 O O . LYS A 1 313 ? 7.641 -15.031 -34.312 1 96.56 313 LYS A O 1
ATOM 2491 N N . GLU A 1 314 ? 7.965 -15.617 -32.188 1 97.62 314 GLU A N 1
ATOM 2492 C CA . GLU A 1 314 ? 8.336 -14.273 -31.766 1 97.62 314 GLU A CA 1
ATOM 2493 C C . GLU A 1 314 ? 9.758 -13.93 -32.156 1 97.62 314 GLU A C 1
ATOM 2495 O O . GLU A 1 314 ? 10.617 -14.812 -32.25 1 97.62 314 GLU A O 1
ATOM 2500 N N . ASP A 1 315 ? 10 -12.648 -32.406 1 97.31 315 ASP A N 1
ATOM 2501 C CA . ASP A 1 315 ? 11.344 -12.172 -32.719 1 97.31 315 ASP A CA 1
ATOM 2502 C C . ASP A 1 315 ? 12.297 -12.359 -31.547 1 97.31 315 ASP A C 1
ATOM 2504 O O . ASP A 1 315 ? 12.094 -11.773 -30.484 1 97.31 315 ASP A O 1
ATOM 2508 N N . LEU A 1 316 ? 13.375 -13.117 -31.766 1 96.75 316 LEU A N 1
ATOM 2509 C CA . LEU A 1 316 ? 14.312 -13.422 -30.703 1 96.75 316 LEU A CA 1
ATOM 2510 C C . LEU A 1 316 ? 15.008 -12.156 -30.219 1 96.75 316 LEU A C 1
ATOM 2512 O O . LEU A 1 316 ? 15.359 -12.047 -29.031 1 96.75 316 LEU A O 1
ATOM 2516 N N . ASN A 1 317 ? 15.203 -11.195 -31.062 1 97.62 317 ASN A N 1
ATOM 2517 C CA . ASN A 1 317 ? 15.789 -9.93 -30.656 1 97.62 317 ASN A CA 1
ATOM 2518 C C . ASN A 1 317 ? 14.883 -9.172 -29.688 1 97.62 317 ASN A C 1
ATOM 2520 O O . ASN A 1 317 ? 15.367 -8.547 -28.734 1 97.62 317 ASN A O 1
ATOM 2524 N N . ALA A 1 318 ? 13.617 -9.234 -29.938 1 98.06 318 ALA A N 1
ATOM 2525 C CA . ALA A 1 318 ? 12.656 -8.617 -29.031 1 98.06 318 ALA A CA 1
ATOM 2526 C C . ALA A 1 318 ? 12.648 -9.328 -27.688 1 98.06 318 ALA A C 1
ATOM 2528 O O . ALA A 1 318 ? 12.57 -8.68 -26.641 1 98.06 318 ALA A O 1
ATOM 2529 N N . LEU A 1 319 ? 12.695 -10.641 -27.734 1 97.94 319 LEU A N 1
ATOM 2530 C CA . LEU A 1 319 ? 12.734 -11.406 -26.5 1 97.94 319 LEU A CA 1
ATOM 2531 C C . LEU A 1 319 ? 13.961 -11.055 -25.672 1 97.94 319 LEU A C 1
ATOM 2533 O O . LEU A 1 319 ? 13.875 -10.906 -24.453 1 97.94 319 LEU A O 1
ATOM 2537 N N . GLN A 1 320 ? 15.094 -10.938 -26.344 1 96.75 320 GLN A N 1
ATOM 2538 C CA . GLN A 1 320 ? 16.328 -10.555 -25.672 1 96.75 320 GLN A CA 1
ATOM 2539 C C . GLN A 1 320 ? 16.234 -9.141 -25.109 1 96.75 320 GLN A C 1
ATOM 2541 O O . GLN A 1 320 ? 16.609 -8.906 -23.953 1 96.75 320 GLN A O 1
ATOM 2546 N N . GLU A 1 321 ? 15.734 -8.258 -25.922 1 97.25 321 GLU A N 1
ATOM 2547 C CA . GLU A 1 321 ? 15.578 -6.875 -25.5 1 97.25 321 GLU A CA 1
ATOM 2548 C C . GLU A 1 321 ? 14.719 -6.781 -24.234 1 97.25 321 GLU A C 1
ATOM 2550 O O . GLU A 1 321 ? 14.992 -5.965 -23.359 1 97.25 321 GLU A O 1
ATOM 2555 N N . LEU A 1 322 ? 13.773 -7.586 -24.125 1 97.81 322 LEU A N 1
ATOM 2556 C CA . LEU A 1 322 ? 12.781 -7.492 -23.047 1 97.81 322 LEU A CA 1
ATOM 2557 C C . LEU A 1 322 ? 13.094 -8.477 -21.938 1 97.81 322 LEU A C 1
ATOM 2559 O O . LEU A 1 322 ? 12.344 -8.578 -20.953 1 97.81 322 LEU A O 1
ATOM 2563 N N . ASN A 1 323 ? 14.133 -9.258 -22 1 96.19 323 ASN A N 1
ATOM 2564 C CA . ASN A 1 323 ? 14.586 -10.219 -21 1 96.19 323 ASN A CA 1
ATOM 2565 C C . ASN A 1 323 ? 13.57 -11.344 -20.812 1 96.19 323 ASN A C 1
ATOM 2567 O O . ASN A 1 323 ? 13.305 -11.758 -19.688 1 96.19 323 ASN A O 1
ATOM 2571 N N . ILE A 1 324 ? 12.938 -11.727 -21.891 1 97.19 324 ILE A N 1
ATOM 2572 C CA . ILE A 1 324 ? 11.953 -12.805 -21.859 1 97.19 324 ILE A CA 1
ATOM 2573 C C . ILE A 1 324 ? 12.656 -14.148 -22.062 1 97.19 324 ILE A C 1
ATOM 2575 O O . ILE A 1 324 ? 13.453 -14.305 -22.984 1 97.19 324 ILE A O 1
ATOM 2579 N N . LEU A 1 325 ? 12.352 -15.117 -21.203 1 95.75 325 LEU A N 1
ATOM 2580 C CA . LEU A 1 325 ? 12.953 -16.438 -21.25 1 95.75 325 LEU A CA 1
ATOM 2581 C C . LEU A 1 325 ? 12.156 -17.375 -22.141 1 95.75 325 LEU A C 1
ATOM 2583 O O . LEU A 1 325 ? 10.945 -17.203 -22.312 1 95.75 325 LEU A O 1
ATOM 2587 N N . VAL A 1 326 ? 12.875 -18.375 -22.703 1 95.12 326 VAL A N 1
ATOM 2588 C CA . VAL A 1 326 ? 12.266 -19.359 -23.609 1 95.12 326 VAL A CA 1
ATOM 2589 C C . VAL A 1 326 ? 12.578 -20.766 -23.125 1 95.12 326 VAL A C 1
ATOM 2591 O O . VAL A 1 326 ? 13.75 -21.125 -22.938 1 95.12 326 VAL A O 1
ATOM 2594 N N . ASP A 1 327 ? 11.562 -21.5 -22.859 1 92.38 327 ASP A N 1
ATOM 2595 C CA . ASP A 1 327 ? 11.68 -22.938 -22.672 1 92.38 327 ASP A CA 1
ATOM 2596 C C . ASP A 1 327 ? 10.922 -23.703 -23.75 1 92.38 327 ASP A C 1
ATOM 2598 O O . ASP A 1 327 ? 9.883 -23.234 -24.219 1 92.38 327 ASP A O 1
ATOM 2602 N N . TYR A 1 328 ? 11.562 -24.812 -24.188 1 91.94 328 TYR A N 1
ATOM 2603 C CA . TYR A 1 328 ? 10.945 -25.469 -25.344 1 91.94 328 TYR A CA 1
ATOM 2604 C C . TYR A 1 328 ? 11.281 -26.969 -25.344 1 91.94 328 TYR A C 1
ATOM 2606 O O . TYR A 1 328 ? 12.195 -27.406 -24.656 1 91.94 328 TYR A O 1
ATOM 2614 N N . ASP A 1 329 ? 10.469 -27.703 -25.953 1 88.31 329 ASP A N 1
ATOM 2615 C CA . ASP A 1 329 ? 10.727 -29.078 -26.375 1 88.31 329 ASP A CA 1
ATOM 2616 C C . ASP A 1 329 ? 10.391 -29.281 -27.844 1 88.31 329 ASP A C 1
ATOM 2618 O O . ASP A 1 329 ? 10.297 -28.328 -28.609 1 88.31 329 ASP A O 1
ATOM 2622 N N . ASP A 1 330 ? 10.336 -30.578 -28.266 1 89.38 330 ASP A N 1
ATOM 2623 C CA . ASP A 1 330 ? 10.18 -30.859 -29.688 1 89.38 330 ASP A CA 1
ATOM 2624 C C . ASP A 1 330 ? 8.789 -30.453 -30.172 1 89.38 330 ASP A C 1
ATOM 2626 O O . ASP A 1 330 ? 8.57 -30.297 -31.375 1 89.38 330 ASP A O 1
ATOM 2630 N N . ASN A 1 331 ? 7.926 -30.219 -29.266 1 90.69 331 ASN A N 1
ATOM 2631 C CA . ASN A 1 331 ? 6.531 -30.047 -29.656 1 90.69 331 ASN A CA 1
ATOM 2632 C C . ASN A 1 331 ? 6.07 -28.609 -29.484 1 90.69 331 ASN A C 1
ATOM 2634 O O . ASN A 1 331 ? 5.055 -28.203 -30.062 1 90.69 331 ASN A O 1
ATOM 2638 N N . GLY A 1 332 ? 6.773 -27.859 -28.656 1 94.69 332 GLY A N 1
ATOM 2639 C CA . GLY A 1 332 ? 6.336 -26.5 -28.391 1 94.69 332 GLY A CA 1
ATOM 2640 C C . GLY A 1 332 ? 7.27 -25.734 -27.469 1 94.69 332 GLY A C 1
ATOM 2641 O O . GLY A 1 332 ? 8.391 -26.172 -27.219 1 94.69 332 GLY A O 1
ATOM 2642 N N . TYR A 1 333 ? 6.855 -24.516 -27.156 1 95.56 333 TYR A N 1
ATOM 2643 C CA . TYR A 1 333 ? 7.684 -23.688 -26.297 1 95.56 333 TYR A CA 1
ATOM 2644 C C . TYR A 1 333 ? 6.824 -22.797 -25.406 1 95.56 333 TYR A C 1
ATOM 2646 O O . TYR A 1 333 ? 5.613 -22.688 -25.625 1 95.56 333 TYR A O 1
ATOM 2654 N N . LEU A 1 334 ? 7.352 -22.297 -24.359 1 96 334 LEU A N 1
ATOM 2655 C CA . LEU A 1 334 ? 6.738 -21.266 -23.531 1 96 334 LEU A CA 1
ATOM 2656 C C . LEU A 1 334 ? 7.699 -20.109 -23.312 1 96 334 LEU A C 1
ATOM 2658 O O . LEU A 1 334 ? 8.914 -20.266 -23.422 1 96 334 LEU A O 1
ATOM 2662 N N . LEU A 1 335 ? 7.133 -18.906 -23.188 1 97.19 335 LEU A N 1
ATOM 2663 C CA . LEU A 1 335 ? 7.836 -17.672 -22.859 1 97.19 335 LEU A CA 1
ATOM 2664 C C . LEU A 1 335 ? 7.477 -17.203 -21.453 1 97.19 335 LEU A C 1
ATOM 2666 O O . LEU A 1 335 ? 6.32 -17.297 -21.031 1 97.19 335 LEU A O 1
ATOM 2670 N N . GLN A 1 336 ? 8.445 -16.766 -20.719 1 96.5 336 GLN A N 1
ATOM 2671 C CA . GLN A 1 336 ? 8.109 -16.312 -19.375 1 96.5 336 GLN A CA 1
ATOM 2672 C C . GLN A 1 336 ? 9.055 -15.211 -18.906 1 96.5 336 GLN A C 1
ATOM 2674 O O . GLN A 1 336 ? 10.18 -15.102 -19.406 1 96.5 336 GLN A O 1
ATOM 2679 N N . ILE A 1 337 ? 8.602 -14.367 -18.109 1 96.88 337 ILE A N 1
ATOM 2680 C CA . ILE A 1 337 ? 9.375 -13.32 -17.453 1 96.88 337 ILE A CA 1
ATOM 2681 C C . ILE A 1 337 ? 8.828 -13.078 -16.047 1 96.88 337 ILE A C 1
ATOM 2683 O O . ILE A 1 337 ? 7.66 -13.367 -15.773 1 96.88 337 ILE A O 1
ATOM 2687 N N . PHE A 1 338 ? 9.695 -12.586 -15.164 1 95.88 338 PHE A N 1
ATOM 2688 C CA . PHE A 1 338 ? 9.336 -12.422 -13.758 1 95.88 338 PHE A CA 1
ATOM 2689 C C . PHE A 1 338 ? 9.539 -10.977 -13.32 1 95.88 338 PHE A C 1
ATOM 2691 O O . PHE A 1 338 ? 10.539 -10.344 -13.672 1 95.88 338 PHE A O 1
ATOM 2698 N N . THR A 1 339 ? 8.609 -10.5 -12.562 1 97.44 339 THR A N 1
ATOM 2699 C CA . THR A 1 339 ? 8.773 -9.172 -11.977 1 97.44 339 THR A CA 1
ATOM 2700 C C . THR A 1 339 ? 9.758 -9.219 -10.812 1 97.44 339 THR A C 1
ATOM 2702 O O . THR A 1 339 ? 10.031 -10.289 -10.258 1 97.44 339 THR A O 1
ATOM 2705 N N . LYS A 1 340 ? 10.289 -8.055 -10.492 1 95 340 LYS A N 1
ATOM 2706 C CA . LYS A 1 340 ? 10.859 -7.918 -9.156 1 95 340 LYS A CA 1
ATOM 2707 C C . LYS A 1 340 ? 9.781 -8.062 -8.086 1 95 340 LYS A C 1
ATOM 2709 O O . LYS A 1 340 ? 8.586 -8 -8.383 1 95 340 LYS A O 1
ATOM 2714 N N . PRO A 1 341 ? 10.227 -8.266 -6.816 1 96.06 341 PRO A N 1
ATOM 2715 C CA . PRO A 1 341 ? 9.227 -8.43 -5.762 1 96.06 341 PRO A CA 1
ATOM 2716 C C . PRO A 1 341 ? 8.227 -7.273 -5.707 1 96.06 341 PRO A C 1
ATOM 2718 O O . PRO A 1 341 ? 8.609 -6.117 -5.895 1 96.06 341 PRO A O 1
ATOM 2721 N N . MET A 1 342 ? 6.953 -7.57 -5.438 1 97.75 342 MET A N 1
ATOM 2722 C CA . MET A 1 342 ? 5.871 -6.59 -5.43 1 97.75 342 MET A CA 1
ATOM 2723 C C . MET A 1 342 ? 5.895 -5.762 -4.148 1 97.75 342 MET A C 1
ATOM 2725 O O . MET A 1 342 ? 5.117 -4.82 -4 1 97.75 342 MET A O 1
ATOM 2729 N N . GLN A 1 343 ? 6.68 -6.066 -3.24 1 97.62 343 GLN A N 1
ATOM 2730 C CA . GLN A 1 343 ? 6.934 -5.352 -1.994 1 97.62 343 GLN A CA 1
ATOM 2731 C C . GLN A 1 343 ? 8.398 -5.445 -1.596 1 97.62 343 GLN A C 1
ATOM 2733 O O . GLN A 1 343 ? 9.188 -6.133 -2.252 1 97.62 343 GLN A O 1
ATOM 2738 N N . ASP A 1 344 ? 8.773 -4.773 -0.542 1 96.69 344 ASP A N 1
ATOM 2739 C CA . ASP A 1 344 ? 10.18 -4.719 -0.156 1 96.69 344 ASP A CA 1
ATOM 2740 C C . ASP A 1 344 ? 10.664 -6.074 0.346 1 96.69 344 ASP A C 1
ATOM 2742 O O . ASP A 1 344 ? 11.789 -6.484 0.055 1 96.69 344 ASP A O 1
ATOM 2746 N N . ARG A 1 345 ? 9.781 -6.746 1.164 1 95.62 345 ARG A N 1
ATOM 2747 C CA . ARG A 1 345 ? 10.133 -8.125 1.48 1 95.62 345 ARG A CA 1
ATOM 2748 C C . ARG A 1 345 ? 10.266 -8.961 0.211 1 95.62 345 ARG A C 1
ATOM 2750 O O . ARG A 1 345 ? 9.422 -8.883 -0.684 1 95.62 345 ARG A O 1
ATOM 2757 N N . PRO A 1 346 ? 11.344 -9.688 0.113 1 95.88 346 PRO A N 1
ATOM 2758 C CA . PRO A 1 346 ? 11.516 -10.516 -1.084 1 95.88 346 PRO A CA 1
ATOM 2759 C C . PRO A 1 346 ? 10.641 -11.773 -1.062 1 95.88 346 PRO A C 1
ATOM 2761 O O . PRO A 1 346 ? 11.164 -12.891 -1.087 1 95.88 346 PRO A O 1
ATOM 2764 N N . THR A 1 347 ? 9.375 -11.617 -1.134 1 96.81 347 THR A N 1
ATOM 2765 C CA . THR A 1 347 ? 8.453 -12.727 -0.9 1 96.81 347 THR A CA 1
ATOM 2766 C C . THR A 1 347 ? 7.551 -12.945 -2.111 1 96.81 347 THR A C 1
ATOM 2768 O O . THR A 1 347 ? 7.461 -14.055 -2.631 1 96.81 347 THR A O 1
ATOM 2771 N N . LEU A 1 348 ? 6.797 -11.992 -2.613 1 98 348 LEU A N 1
ATOM 2772 C CA . LEU A 1 348 ? 5.836 -12.195 -3.693 1 98 348 LEU A CA 1
ATOM 2773 C C . LEU A 1 348 ? 6.273 -11.461 -4.957 1 98 348 LEU A C 1
ATOM 2775 O O . LEU A 1 348 ? 6.637 -10.281 -4.902 1 98 348 LEU A O 1
ATOM 2779 N N . PHE A 1 349 ? 6.312 -12.195 -6.027 1 97.12 349 PHE A N 1
ATOM 2780 C CA . PHE A 1 349 ? 6.449 -11.578 -7.34 1 97.12 349 PHE A CA 1
ATOM 2781 C C . PHE A 1 349 ? 5.504 -12.219 -8.344 1 97.12 349 PHE A C 1
ATOM 2783 O O . PHE A 1 349 ? 4.812 -13.188 -8.023 1 97.12 349 PHE A O 1
ATOM 2790 N N . LEU A 1 350 ? 5.348 -11.625 -9.469 1 98.5 350 LEU A N 1
ATOM 2791 C CA . LEU A 1 350 ? 4.453 -12.125 -10.508 1 98.5 350 LEU A CA 1
ATOM 2792 C C . LEU A 1 350 ? 5.242 -12.633 -11.711 1 98.5 350 LEU A C 1
ATOM 2794 O O . LEU A 1 350 ? 6.402 -12.258 -11.898 1 98.5 350 LEU A O 1
ATOM 2798 N N . GLU A 1 351 ? 4.645 -13.523 -12.375 1 97.81 351 GLU A N 1
ATOM 2799 C CA . GLU A 1 351 ? 5.16 -14.078 -13.625 1 97.81 351 GLU A CA 1
ATOM 2800 C C . GLU A 1 351 ? 4.199 -13.828 -14.781 1 97.81 351 GLU A C 1
ATOM 2802 O O . GLU A 1 351 ? 2.982 -13.961 -14.625 1 97.81 351 GLU A O 1
ATOM 2807 N N . VAL A 1 352 ? 4.742 -13.328 -15.859 1 98.56 352 VAL A N 1
ATOM 2808 C CA . VAL A 1 352 ? 3.98 -13.297 -17.094 1 98.56 352 VAL A CA 1
ATOM 2809 C C . VAL A 1 352 ? 4.418 -14.445 -18 1 98.56 352 VAL A C 1
ATOM 2811 O O . VAL A 1 352 ? 5.613 -14.641 -18.25 1 98.56 352 VAL A O 1
ATOM 2814 N N . ILE A 1 353 ? 3.426 -15.18 -18.531 1 98.12 353 ILE A N 1
ATOM 2815 C CA . ILE A 1 353 ? 3.775 -16.406 -19.234 1 98.12 353 ILE A CA 1
ATOM 2816 C C . ILE A 1 353 ? 2.91 -16.547 -20.484 1 98.12 353 ILE A C 1
ATOM 2818 O O . ILE A 1 353 ? 1.734 -16.172 -20.484 1 98.12 353 ILE A O 1
ATOM 2822 N N . GLN A 1 354 ? 3.471 -16.953 -21.547 1 98.38 354 GLN A N 1
ATOM 2823 C CA . GLN A 1 354 ? 2.814 -17.297 -22.812 1 98.38 354 GLN A CA 1
ATOM 2824 C C . GLN A 1 354 ? 3.174 -18.719 -23.25 1 98.38 354 GLN A C 1
ATOM 2826 O O . GLN A 1 354 ? 4.352 -19.078 -23.281 1 98.38 354 GLN A O 1
ATOM 2831 N N . ARG A 1 355 ? 2.184 -19.484 -23.547 1 96.88 355 ARG A N 1
ATOM 2832 C CA . ARG A 1 355 ? 2.422 -20.875 -23.922 1 96.88 355 ARG A CA 1
ATOM 2833 C C . ARG A 1 355 ? 2.102 -21.094 -25.391 1 96.88 355 ARG A C 1
ATOM 2835 O O . ARG A 1 355 ? 1.129 -20.547 -25.922 1 96.88 355 ARG A O 1
ATOM 2842 N N . ASN A 1 356 ? 2.92 -21.812 -26.062 1 96.56 356 ASN A N 1
ATOM 2843 C CA . ASN A 1 356 ? 2.721 -22.328 -27.422 1 96.56 356 ASN A CA 1
ATOM 2844 C C . ASN A 1 356 ? 2.881 -23.844 -27.469 1 96.56 356 ASN A C 1
ATOM 2846 O O . ASN A 1 356 ? 3.963 -24.344 -27.766 1 96.56 356 ASN A O 1
ATOM 2850 N N . ASN A 1 357 ? 1.861 -24.516 -27.234 1 93.5 357 ASN A N 1
ATOM 2851 C CA . ASN A 1 357 ? 1.824 -25.984 -27.219 1 93.5 357 ASN A CA 1
ATOM 2852 C C . ASN A 1 357 ? 2.869 -26.547 -26.25 1 93.5 357 ASN A C 1
ATOM 2854 O O . ASN A 1 357 ? 3.629 -27.453 -26.625 1 93.5 357 ASN A O 1
ATOM 2858 N N . HIS A 1 358 ? 3.033 -25.969 -25.156 1 90.88 358 HIS A N 1
ATOM 2859 C CA . HIS A 1 358 ? 3.98 -26.359 -24.125 1 90.88 358 HIS A CA 1
ATOM 2860 C C . HIS A 1 358 ? 3.354 -26.266 -22.734 1 90.88 358 HIS A C 1
ATOM 2862 O O . HIS A 1 358 ? 2.961 -25.172 -22.312 1 90.88 358 HIS A O 1
ATOM 2868 N N . GLN A 1 359 ? 3.299 -27.312 -21.969 1 83.81 359 GLN A N 1
ATOM 2869 C CA . GLN A 1 359 ? 2.57 -27.344 -20.703 1 83.81 359 GLN A CA 1
ATOM 2870 C C . GLN A 1 359 ? 3.529 -27.391 -19.516 1 83.81 359 GLN A C 1
ATOM 2872 O O . GLN A 1 359 ? 3.107 -27.609 -18.391 1 83.81 359 GLN A O 1
ATOM 2877 N N . GLY A 1 360 ? 4.762 -27.219 -19.844 1 81.44 360 GLY A N 1
ATOM 2878 C CA . GLY A 1 360 ? 5.766 -27.297 -18.797 1 81.44 360 GLY A CA 1
ATOM 2879 C C . GLY A 1 360 ? 5.891 -26.016 -17.984 1 81.44 360 GLY A C 1
ATOM 2880 O O . GLY A 1 360 ? 4.992 -25.188 -18.016 1 81.44 360 GLY A O 1
ATOM 2881 N N . PHE A 1 361 ? 6.902 -26.031 -17.125 1 79.12 361 PHE A N 1
ATOM 2882 C CA . PHE A 1 361 ? 7.066 -24.922 -16.203 1 79.12 361 PHE A CA 1
ATOM 2883 C C . PHE A 1 361 ? 8.453 -24.297 -16.344 1 79.12 361 PHE A C 1
ATOM 2885 O O . PHE A 1 361 ? 9.008 -23.781 -15.375 1 79.12 361 PHE A O 1
ATOM 2892 N N . GLY A 1 362 ? 9.039 -24.5 -17.5 1 74.81 362 GLY A N 1
ATOM 2893 C CA . GLY A 1 362 ? 10.289 -23.812 -17.812 1 74.81 362 GLY A CA 1
ATOM 2894 C C . GLY A 1 362 ? 11.492 -24.453 -17.141 1 74.81 362 GLY A C 1
ATOM 2895 O O . GLY A 1 362 ? 12.359 -23.75 -16.609 1 74.81 362 GLY A O 1
ATOM 2896 N N . ALA A 1 363 ? 11.531 -25.719 -17.062 1 71.81 363 ALA A N 1
ATOM 2897 C CA . ALA A 1 363 ? 12.648 -26.422 -16.438 1 71.81 363 ALA A CA 1
ATOM 2898 C C . ALA A 1 363 ? 13.977 -26 -17.062 1 71.81 363 ALA A C 1
ATOM 2900 O O . ALA A 1 363 ? 14.992 -25.891 -16.375 1 71.81 363 ALA A O 1
ATOM 2901 N N . GLY A 1 364 ? 13.945 -25.672 -18.328 1 72.44 364 GLY A N 1
ATOM 2902 C CA . GLY A 1 364 ? 15.141 -25.219 -19.016 1 72.44 364 GLY A CA 1
ATOM 2903 C C . GLY A 1 364 ? 15.531 -23.797 -18.625 1 72.44 364 GLY A C 1
ATOM 2904 O O . GLY A 1 364 ? 16.672 -23.375 -18.859 1 72.44 364 GLY A O 1
ATOM 2905 N N . ASN A 1 365 ? 14.523 -23.109 -18.109 1 77.94 365 ASN A N 1
ATOM 2906 C CA . ASN A 1 365 ? 14.742 -21.703 -17.75 1 77.94 365 ASN A CA 1
ATOM 2907 C C . ASN A 1 365 ? 15.094 -21.531 -16.281 1 77.94 365 ASN A C 1
ATOM 2909 O O . ASN A 1 365 ? 15.453 -20.438 -15.844 1 77.94 365 ASN A O 1
ATOM 2913 N N . PHE A 1 366 ? 15.008 -22.641 -15.625 1 72.25 366 PHE A N 1
ATOM 2914 C CA . PHE A 1 366 ? 15.125 -22.531 -14.172 1 72.25 366 PHE A CA 1
ATOM 2915 C C . PHE A 1 366 ? 16.484 -21.969 -13.773 1 72.25 366 PHE A C 1
ATOM 2917 O O . PHE A 1 366 ? 16.562 -21.141 -12.867 1 72.25 366 PHE A O 1
ATOM 2924 N N . LYS A 1 367 ? 17.422 -22.438 -14.523 1 72.69 367 LYS A N 1
ATOM 2925 C CA . LYS A 1 367 ? 18.766 -21.969 -14.188 1 72.69 367 LYS A CA 1
ATOM 2926 C C . LYS A 1 367 ? 18.875 -20.453 -14.383 1 72.69 367 LYS A C 1
ATOM 2928 O O . LYS A 1 367 ? 19.328 -19.75 -13.484 1 72.69 367 LYS A O 1
ATOM 2933 N N . ALA A 1 368 ? 18.438 -20 -15.508 1 76.19 368 ALA A N 1
ATOM 2934 C CA . ALA A 1 368 ? 18.516 -18.578 -15.812 1 76.19 368 ALA A CA 1
ATOM 2935 C C . ALA A 1 368 ? 17.688 -17.766 -14.828 1 76.19 368 ALA A C 1
ATOM 2937 O O . ALA A 1 368 ? 18.109 -16.703 -14.359 1 76.19 368 ALA A O 1
ATOM 2938 N N . LEU A 1 369 ? 16.516 -18.25 -14.57 1 78.44 369 LEU A N 1
ATOM 2939 C CA . LEU A 1 369 ? 15.633 -17.594 -13.617 1 78.44 369 LEU A CA 1
ATOM 2940 C C . LEU A 1 369 ? 16.266 -17.516 -12.234 1 78.44 369 LEU A C 1
ATOM 2942 O O . LEU A 1 369 ? 16.297 -16.469 -11.602 1 78.44 369 LEU A O 1
ATOM 2946 N N . PHE A 1 370 ? 16.844 -18.531 -11.852 1 77.12 370 PHE A N 1
ATOM 2947 C CA . PHE A 1 370 ? 17.391 -18.609 -10.5 1 77.12 370 PHE A CA 1
ATOM 2948 C C . PHE A 1 370 ? 18.656 -17.781 -10.375 1 77.12 370 PHE A C 1
ATOM 2950 O O . PHE A 1 370 ? 18.891 -17.172 -9.328 1 77.12 370 PHE A O 1
ATOM 2957 N N . GLU A 1 371 ? 19.344 -17.766 -11.453 1 77.69 371 GLU A N 1
ATOM 2958 C CA . GLU A 1 371 ? 20.5 -16.875 -11.453 1 77.69 371 GLU A CA 1
ATOM 2959 C C . GLU A 1 371 ? 20.078 -15.406 -11.352 1 77.69 371 GLU A C 1
ATOM 2961 O O . GLU A 1 371 ? 20.719 -14.609 -10.672 1 77.69 371 GLU A O 1
ATOM 2966 N N . ALA A 1 372 ? 19.031 -15.125 -12.031 1 78.31 372 ALA A N 1
ATOM 2967 C CA . ALA A 1 372 ? 18.516 -13.758 -11.984 1 78.31 372 ALA A CA 1
ATOM 2968 C C . ALA A 1 372 ? 18.016 -13.414 -10.578 1 78.31 372 ALA A C 1
ATOM 2970 O O . ALA A 1 372 ? 18.266 -12.312 -10.086 1 78.31 372 ALA A O 1
ATOM 2971 N N . ILE A 1 373 ? 17.344 -14.258 -9.984 1 78.62 373 ILE A N 1
ATOM 2972 C CA . ILE A 1 373 ? 16.844 -14.047 -8.625 1 78.62 373 ILE A CA 1
ATOM 2973 C C . ILE A 1 373 ? 18.031 -13.93 -7.66 1 78.62 373 ILE A C 1
ATOM 2975 O O . ILE A 1 373 ? 18 -13.102 -6.746 1 78.62 373 ILE A O 1
ATOM 2979 N N . GLU A 1 374 ? 19.031 -14.719 -7.914 1 78.44 374 GLU A N 1
ATOM 2980 C CA . GLU A 1 374 ? 20.219 -14.711 -7.059 1 78.44 374 GLU A CA 1
ATOM 2981 C C . GLU A 1 374 ? 20.938 -13.367 -7.129 1 78.44 374 GLU A C 1
ATOM 2983 O O . GLU A 1 374 ? 21.5 -12.906 -6.133 1 78.44 374 GLU A O 1
ATOM 2988 N N . LEU A 1 375 ? 20.906 -12.82 -8.258 1 78.81 375 LEU A N 1
ATOM 2989 C CA . LEU A 1 375 ? 21.516 -11.492 -8.391 1 78.81 375 LEU A CA 1
ATOM 2990 C C . LEU A 1 375 ? 20.797 -10.484 -7.496 1 78.81 375 LEU A C 1
ATOM 2992 O O . LEU A 1 375 ? 21.438 -9.672 -6.836 1 78.81 375 LEU A O 1
ATOM 2996 N N . GLY A 1 376 ? 19.531 -10.516 -7.512 1 81.12 376 GLY A N 1
ATOM 2997 C CA . GLY A 1 376 ? 18.781 -9.68 -6.602 1 81.12 376 GLY A CA 1
ATOM 2998 C C . GLY A 1 376 ? 19.047 -9.992 -5.141 1 81.12 376 GLY A C 1
ATOM 2999 O O . GLY A 1 376 ? 19.141 -9.078 -4.312 1 81.12 376 GLY A O 1
ATOM 3000 N N . GLN A 1 377 ? 19.109 -11.258 -4.875 1 83.94 377 GLN A N 1
ATOM 3001 C CA . GLN A 1 377 ? 19.406 -11.711 -3.52 1 83.94 377 GLN A CA 1
ATOM 3002 C C . GLN A 1 377 ? 20.766 -11.195 -3.055 1 83.94 377 GLN A C 1
ATOM 3004 O O . GLN A 1 377 ? 20.906 -10.758 -1.908 1 83.94 377 GLN A O 1
ATOM 3009 N N . ASP A 1 378 ? 21.688 -11.266 -3.924 1 82.75 378 ASP A N 1
ATOM 3010 C CA . ASP A 1 378 ? 23.031 -10.766 -3.625 1 82.75 378 ASP A CA 1
ATOM 3011 C C . ASP A 1 378 ? 23 -9.258 -3.357 1 82.75 378 ASP A C 1
ATOM 3013 O O . ASP A 1 378 ? 23.609 -8.789 -2.4 1 82.75 378 ASP A O 1
ATOM 3017 N N . ALA A 1 379 ? 22.312 -8.57 -4.164 1 80.88 379 ALA A N 1
ATOM 3018 C CA . ALA A 1 379 ? 22.188 -7.125 -4.008 1 80.88 379 ALA A CA 1
ATOM 3019 C C . ALA A 1 379 ? 21.578 -6.773 -2.658 1 80.88 379 ALA A C 1
ATOM 3021 O O . ALA A 1 379 ? 21.891 -5.738 -2.07 1 80.88 379 ALA A O 1
ATOM 3022 N N . ARG A 1 380 ? 20.797 -7.617 -2.154 1 83.75 380 ARG A N 1
ATOM 3023 C CA . ARG A 1 380 ? 20.141 -7.41 -0.867 1 83.75 380 ARG A CA 1
ATOM 3024 C C . ARG A 1 380 ? 21.016 -7.887 0.281 1 83.75 380 ARG A C 1
ATOM 3026 O O . ARG A 1 380 ? 20.641 -7.766 1.45 1 83.75 380 ARG A O 1
ATOM 3033 N N . GLY A 1 381 ? 22.062 -8.492 -0.008 1 79.38 381 GLY A N 1
ATOM 3034 C CA . GLY A 1 381 ? 22.969 -9 1.012 1 79.38 381 GLY A CA 1
ATOM 3035 C C . GLY A 1 381 ? 22.484 -10.297 1.645 1 79.38 381 GLY A C 1
ATOM 3036 O O . GLY A 1 381 ? 22.844 -10.602 2.783 1 79.38 381 GLY A O 1
ATOM 3037 N N . ASN A 1 382 ? 21.625 -11.008 0.972 1 78.44 382 ASN A N 1
ATOM 3038 C CA . ASN A 1 382 ? 21.016 -12.203 1.553 1 78.44 382 ASN A CA 1
ATOM 3039 C C . ASN A 1 382 ? 21.609 -13.477 0.947 1 78.44 382 ASN A C 1
ATOM 3041 O O . ASN A 1 382 ? 21.125 -14.578 1.224 1 78.44 382 ASN A O 1
ATOM 3045 N N . LEU A 1 383 ? 22.484 -13.398 -0.039 1 80.38 383 LEU A N 1
ATOM 3046 C CA . LEU A 1 383 ? 23.016 -14.594 -0.686 1 80.38 383 LEU A CA 1
ATOM 3047 C C . LEU A 1 383 ? 24.125 -15.219 0.155 1 80.38 383 LEU A C 1
ATOM 3049 O O . LEU A 1 383 ? 25 -14.516 0.66 1 80.38 383 LEU A O 1
ATOM 3053 N N . MET B 1 1 ? -13.727 32.625 17.75 1 67.44 1 MET B N 1
ATOM 3054 C CA . MET B 1 1 ? -12.305 32.344 17.547 1 67.44 1 MET B CA 1
ATOM 3055 C C . MET B 1 1 ? -11.438 33.25 18.391 1 67.44 1 MET B C 1
ATOM 3057 O O . MET B 1 1 ? -11.711 34.469 18.484 1 67.44 1 MET B O 1
ATOM 3061 N N . THR B 1 2 ? -10.594 32.594 19.188 1 70.75 2 THR B N 1
ATOM 3062 C CA . THR B 1 2 ? -9.68 33.375 20.016 1 70.75 2 THR B CA 1
ATOM 3063 C C . THR B 1 2 ? -8.273 33.375 19.438 1 70.75 2 THR B C 1
ATOM 3065 O O . THR B 1 2 ? -7.734 32.312 19.109 1 70.75 2 THR B O 1
ATOM 3068 N N . THR B 1 3 ? -7.777 34.562 19.125 1 74.44 3 THR B N 1
ATOM 3069 C CA . THR B 1 3 ? -6.398 34.719 18.672 1 74.44 3 THR B CA 1
ATOM 3070 C C . THR B 1 3 ? -5.488 35.094 19.844 1 74.44 3 THR B C 1
ATOM 3072 O O . THR B 1 3 ? -5.852 35.938 20.672 1 74.44 3 THR B O 1
ATOM 3075 N N . TYR B 1 4 ? -4.363 34.5 19.812 1 81.06 4 TYR B N 1
ATOM 3076 C CA . TYR B 1 4 ? -3.406 34.812 20.875 1 81.06 4 TYR B CA 1
ATOM 3077 C C . TYR B 1 4 ? -2.252 35.656 20.344 1 81.06 4 TYR B C 1
ATOM 3079 O O . TYR B 1 4 ? -1.647 35.312 19.328 1 81.06 4 TYR B O 1
ATOM 3087 N N . THR B 1 5 ? -1.987 36.656 21.016 1 79.25 5 THR B N 1
ATOM 3088 C CA . THR B 1 5 ? -0.929 37.562 20.562 1 79.25 5 THR B CA 1
ATOM 3089 C C . THR B 1 5 ? 0.318 37.406 21.422 1 79.25 5 THR B C 1
ATOM 3091 O O . THR B 1 5 ? 1.412 37.812 21.031 1 79.25 5 THR B O 1
ATOM 3094 N N . ASP B 1 6 ? 0.137 36.844 22.547 1 83.69 6 ASP B N 1
ATOM 3095 C CA . ASP B 1 6 ? 1.273 36.625 23.438 1 83.69 6 ASP B CA 1
ATOM 3096 C C . ASP B 1 6 ? 2.033 35.344 23.062 1 83.69 6 ASP B C 1
ATOM 3098 O O . ASP B 1 6 ? 1.524 34.25 23.234 1 83.69 6 ASP B O 1
ATOM 3102 N N . LYS B 1 7 ? 3.266 35.5 22.578 1 89 7 LYS B N 1
ATOM 3103 C CA . LYS B 1 7 ? 4.066 34.375 22.156 1 89 7 LYS B CA 1
ATOM 3104 C C . LYS B 1 7 ? 4.836 33.781 23.328 1 89 7 LYS B C 1
ATOM 3106 O O . LYS B 1 7 ? 5.422 32.688 23.203 1 89 7 LYS B O 1
ATOM 3111 N N . GLY B 1 8 ? 4.66 34.375 24.422 1 87.19 8 GLY B N 1
ATOM 3112 C CA . GLY B 1 8 ? 5.477 33.906 25.547 1 87.19 8 GLY B CA 1
ATOM 3113 C C . GLY B 1 8 ? 6.945 34.25 25.375 1 87.19 8 GLY B C 1
ATOM 3114 O O . GLY B 1 8 ? 7.316 35.031 24.5 1 87.19 8 GLY B O 1
ATOM 3115 N N . PRO B 1 9 ? 7.758 33.906 26.344 1 89.38 9 PRO B N 1
ATOM 3116 C CA . PRO B 1 9 ? 9.188 34.219 26.25 1 89.38 9 PRO B CA 1
ATOM 3117 C C . PRO B 1 9 ? 9.859 33.5 25.078 1 89.38 9 PRO B C 1
ATOM 3119 O O . PRO B 1 9 ? 9.539 32.344 24.766 1 89.38 9 PRO B O 1
ATOM 3122 N N . LYS B 1 10 ? 10.664 34.25 24.438 1 92.75 10 LYS B N 1
ATOM 3123 C CA . LYS B 1 10 ? 11.508 33.656 23.406 1 92.75 10 LYS B CA 1
ATOM 3124 C C . LYS B 1 10 ? 12.445 32.594 24.016 1 92.75 10 LYS B C 1
ATOM 3126 O O . LYS B 1 10 ? 13.062 32.844 25.047 1 92.75 10 LYS B O 1
ATOM 3131 N N . PRO B 1 11 ? 12.547 31.438 23.422 1 92.62 11 PRO B N 1
ATOM 3132 C CA . PRO B 1 11 ? 13.531 30.469 23.906 1 92.62 11 PRO B CA 1
ATOM 3133 C C . PRO B 1 11 ? 14.938 31.062 24 1 92.62 11 PRO B C 1
ATOM 3135 O O . PRO B 1 11 ? 15.375 31.766 23.094 1 92.62 11 PRO B O 1
ATOM 3138 N N . PRO B 1 12 ? 15.586 30.812 25.109 1 92.25 12 PRO B N 1
ATOM 3139 C CA . PRO B 1 12 ? 16.922 31.406 25.297 1 92.25 12 PRO B CA 1
ATOM 3140 C C . PRO B 1 12 ? 17.922 30.906 24.25 1 92.25 12 PRO B C 1
ATOM 3142 O O . PRO B 1 12 ? 18.875 31.625 23.922 1 92.25 12 PRO B O 1
ATOM 3145 N N . ALA B 1 13 ? 17.797 29.75 23.859 1 94.81 13 ALA B N 1
ATOM 3146 C CA . ALA B 1 13 ? 18.656 29.141 22.844 1 94.81 13 ALA B CA 1
ATOM 3147 C C . ALA B 1 13 ? 17.906 28.109 22.031 1 94.81 13 ALA B C 1
ATOM 3149 O O . ALA B 1 13 ? 16.844 27.625 22.438 1 94.81 13 ALA B O 1
ATOM 3150 N N . GLY B 1 14 ? 18.453 27.891 20.797 1 95.25 14 GLY B N 1
ATOM 3151 C CA . GLY B 1 14 ? 17.797 26.922 19.922 1 95.25 14 GLY B CA 1
ATOM 3152 C C . GLY B 1 14 ? 16.703 27.516 19.078 1 95.25 14 GLY B C 1
ATOM 3153 O O . GLY B 1 14 ? 16.047 28.484 19.484 1 95.25 14 GLY B O 1
ATOM 3154 N N . LYS B 1 15 ? 16.5 26.969 17.922 1 97 15 LYS B N 1
ATOM 3155 C CA . LYS B 1 15 ? 15.469 27.469 17.016 1 97 15 LYS B CA 1
ATOM 3156 C C . LYS B 1 15 ? 14.859 26.328 16.188 1 97 15 LYS B C 1
ATOM 3158 O O . LYS B 1 15 ? 15.578 25.469 15.695 1 97 15 LYS B O 1
ATOM 3163 N N . PHE B 1 16 ? 13.539 26.312 16.156 1 98.19 16 PHE B N 1
ATOM 3164 C CA . PHE B 1 16 ? 12.828 25.484 15.203 1 98.19 16 PHE B CA 1
ATOM 3165 C C . PHE B 1 16 ? 12.672 26.188 13.867 1 98.19 16 PHE B C 1
ATOM 3167 O O . PHE B 1 16 ? 12.25 27.359 13.82 1 98.19 16 PHE B O 1
ATOM 3174 N N . LEU B 1 17 ? 12.977 25.547 12.789 1 98 17 LEU B N 1
ATOM 3175 C CA . LEU B 1 17 ? 13.023 26.219 11.5 1 98 17 LEU B CA 1
ATOM 3176 C C . LEU B 1 17 ? 11.758 25.938 10.695 1 98 17 LEU B C 1
ATOM 3178 O O . LEU B 1 17 ? 11.031 26.859 10.312 1 98 17 LEU B O 1
ATOM 3182 N N . HIS B 1 18 ? 11.445 24.75 10.344 1 98.25 18 HIS B N 1
ATOM 3183 C CA . HIS B 1 18 ? 10.305 24.297 9.562 1 98.25 18 HIS B CA 1
ATOM 3184 C C . HIS B 1 18 ? 10.117 22.781 9.68 1 98.25 18 HIS B C 1
ATOM 3186 O O . HIS B 1 18 ? 10.953 22.094 10.273 1 98.25 18 HIS B O 1
ATOM 3192 N N . PHE B 1 19 ? 9.008 22.281 9.203 1 98.81 19 PHE B N 1
ATOM 3193 C CA . PHE B 1 19 ? 8.867 20.844 9.07 1 98.81 19 PHE B CA 1
ATOM 3194 C C . PHE B 1 19 ? 9.992 20.266 8.219 1 98.81 19 PHE B C 1
ATOM 3196 O O . PHE B 1 19 ? 10.305 20.797 7.148 1 98.81 19 PHE B O 1
ATOM 3203 N N . ASP B 1 20 ? 10.656 19.281 8.703 1 98.81 20 ASP B N 1
ATOM 3204 C CA . ASP B 1 20 ? 11.742 18.641 7.957 1 98.81 20 ASP B CA 1
ATOM 3205 C C . ASP B 1 20 ? 11.195 17.562 7.02 1 98.81 20 ASP B C 1
ATOM 3207 O O . ASP B 1 20 ? 11.414 17.625 5.809 1 98.81 20 ASP B O 1
ATOM 3211 N N . HIS B 1 21 ? 10.602 16.578 7.547 1 98.88 21 HIS B N 1
ATOM 3212 C CA . HIS B 1 21 ? 9.953 15.492 6.828 1 98.88 21 HIS B CA 1
ATOM 3213 C C . HIS B 1 21 ? 8.992 14.727 7.73 1 98.88 21 HIS B C 1
ATOM 3215 O O . HIS B 1 21 ? 9.047 14.867 8.953 1 98.88 21 HIS B O 1
ATOM 3221 N N . LEU B 1 22 ? 8.086 14.055 7.156 1 98.94 22 LEU B N 1
ATOM 3222 C CA . LEU B 1 22 ? 7.176 13.172 7.883 1 98.94 22 LEU B CA 1
ATOM 3223 C C . LEU B 1 22 ? 7.508 11.711 7.613 1 98.94 22 LEU B C 1
ATOM 3225 O O . LEU B 1 22 ? 7.773 11.328 6.473 1 98.94 22 LEU B O 1
ATOM 3229 N N . THR B 1 23 ? 7.566 10.922 8.656 1 98.94 23 THR B N 1
ATOM 3230 C CA . THR B 1 23 ? 7.789 9.484 8.539 1 98.94 23 THR B CA 1
ATOM 3231 C C . THR B 1 23 ? 6.5 8.719 8.812 1 98.94 23 THR B C 1
ATOM 3233 O O . THR B 1 23 ? 5.867 8.906 9.852 1 98.94 23 THR B O 1
ATOM 3236 N N . PHE B 1 24 ? 6.145 7.902 7.879 1 98.88 24 PHE B N 1
ATOM 3237 C CA . PHE B 1 24 ? 5 7.012 7.988 1 98.88 24 PHE B CA 1
ATOM 3238 C C . PHE B 1 24 ? 5.449 5.582 8.273 1 98.88 24 PHE B C 1
ATOM 3240 O O . PHE B 1 24 ? 6.41 5.098 7.676 1 98.88 24 PHE B O 1
ATOM 3247 N N . TRP B 1 25 ? 4.824 4.969 9.234 1 98.31 25 TRP B N 1
ATOM 3248 C CA . TRP B 1 25 ? 4.895 3.514 9.32 1 98.31 25 TRP B CA 1
ATOM 3249 C C . TRP B 1 25 ? 3.705 2.867 8.617 1 98.31 25 TRP B C 1
ATOM 3251 O O . TRP B 1 25 ? 2.553 3.182 8.922 1 98.31 25 TRP B O 1
ATOM 3261 N N . VAL B 1 26 ? 4.07 2.049 7.664 1 98.38 26 VAL B N 1
ATOM 3262 C CA . VAL B 1 26 ? 3.045 1.518 6.773 1 98.38 26 VAL B CA 1
ATOM 3263 C C . VAL B 1 26 ? 3.25 0.017 6.582 1 98.38 26 VAL B C 1
ATOM 3265 O O . VAL B 1 26 ? 4.309 -0.518 6.914 1 98.38 26 VAL B O 1
ATOM 3268 N N . GLY B 1 27 ? 2.186 -0.66 6.117 1 96.75 27 GLY B N 1
ATOM 3269 C CA . GLY B 1 27 ? 2.275 -2.092 5.887 1 96.75 27 GLY B CA 1
ATOM 3270 C C . GLY B 1 27 ? 3.197 -2.451 4.734 1 96.75 27 GLY B C 1
ATOM 3271 O O . GLY B 1 27 ? 3.881 -3.477 4.777 1 96.75 27 GLY B O 1
ATOM 3272 N N . ASN B 1 28 ? 3.158 -1.656 3.691 1 98.31 28 ASN B N 1
ATOM 3273 C CA . ASN B 1 28 ? 3.934 -1.866 2.475 1 98.31 28 ASN B CA 1
ATOM 3274 C C . ASN B 1 28 ? 4.492 -0.553 1.931 1 98.31 28 ASN B C 1
ATOM 3276 O O . ASN B 1 28 ? 3.836 0.122 1.136 1 98.31 28 ASN B O 1
ATOM 3280 N N . ALA B 1 29 ? 5.746 -0.305 2.279 1 98.69 29 ALA B N 1
ATOM 3281 C CA . ALA B 1 29 ? 6.359 0.987 1.983 1 98.69 29 ALA B CA 1
ATOM 3282 C C . ALA B 1 29 ? 6.504 1.194 0.479 1 98.69 29 ALA B C 1
ATOM 3284 O O . ALA B 1 29 ? 6.312 2.305 -0.022 1 98.69 29 ALA B O 1
ATOM 3285 N N . LYS B 1 30 ? 6.84 0.199 -0.235 1 98.31 30 LYS B N 1
ATOM 3286 C CA . LYS B 1 30 ? 6.988 0.278 -1.685 1 98.31 30 LYS B CA 1
ATOM 3287 C C . LYS B 1 30 ? 5.688 0.718 -2.35 1 98.31 30 LYS B C 1
ATOM 3289 O O . LYS B 1 30 ? 5.688 1.631 -3.178 1 98.31 30 LYS B O 1
ATOM 3294 N N . GLN B 1 31 ? 4.609 0.08 -1.994 1 98.56 31 GLN B N 1
ATOM 3295 C CA . GLN B 1 31 ? 3.318 0.4 -2.592 1 98.56 31 GLN B CA 1
ATOM 3296 C C . GLN B 1 31 ? 2.818 1.766 -2.127 1 98.56 31 GLN B C 1
ATOM 3298 O O . GLN B 1 31 ? 2.191 2.496 -2.895 1 98.56 31 GLN B O 1
ATOM 3303 N N . ALA B 1 32 ? 3.07 2.08 -0.875 1 98.81 32 ALA B N 1
ATOM 3304 C CA . ALA B 1 32 ? 2.709 3.412 -0.395 1 98.81 32 ALA B CA 1
ATOM 3305 C C . ALA B 1 32 ? 3.426 4.496 -1.195 1 98.81 32 ALA B C 1
ATOM 3307 O O . ALA B 1 32 ? 2.797 5.449 -1.665 1 98.81 32 ALA B O 1
ATOM 3308 N N . ALA B 1 33 ? 4.707 4.328 -1.354 1 98.5 33 ALA B N 1
ATOM 3309 C CA . ALA B 1 33 ? 5.48 5.289 -2.141 1 98.5 33 ALA B CA 1
ATOM 3310 C C . ALA B 1 33 ? 4.922 5.414 -3.555 1 98.5 33 ALA B C 1
ATOM 3312 O O . ALA B 1 33 ? 4.746 6.523 -4.066 1 98.5 33 ALA B O 1
ATOM 3313 N N . SER B 1 34 ? 4.66 4.305 -4.156 1 98.19 34 SER B N 1
ATOM 3314 C CA . SER B 1 34 ? 4.105 4.309 -5.504 1 98.19 34 SER B CA 1
ATOM 3315 C C . SER B 1 34 ? 2.783 5.066 -5.555 1 98.19 34 SER B C 1
ATOM 3317 O O . SER B 1 34 ? 2.531 5.816 -6.5 1 98.19 34 SER B O 1
ATOM 3319 N N . TYR B 1 35 ? 1.928 4.848 -4.57 1 98.62 35 TYR B N 1
ATOM 3320 C CA . TYR B 1 35 ? 0.617 5.484 -4.5 1 98.62 35 TYR B CA 1
ATOM 3321 C C . TYR B 1 35 ? 0.752 7 -4.438 1 98.62 35 TYR B C 1
ATOM 3323 O O . TYR B 1 35 ? 0.108 7.719 -5.203 1 98.62 35 TYR B O 1
ATOM 3331 N N . TYR B 1 36 ? 1.585 7.492 -3.584 1 98.69 36 TYR B N 1
ATOM 3332 C CA . TYR B 1 36 ? 1.741 8.93 -3.402 1 98.69 36 TYR B CA 1
ATOM 3333 C C . TYR B 1 36 ? 2.434 9.555 -4.605 1 98.69 36 TYR B C 1
ATOM 3335 O O . TYR B 1 36 ? 2.174 10.719 -4.945 1 98.69 36 TYR B O 1
ATOM 3343 N N . CYS B 1 37 ? 3.258 8.812 -5.238 1 97.88 37 CYS B N 1
ATOM 3344 C CA . CYS B 1 37 ? 3.891 9.328 -6.449 1 97.88 37 CYS B CA 1
ATOM 3345 C C . CYS B 1 37 ? 2.891 9.398 -7.602 1 97.88 37 CYS B C 1
ATOM 3347 O O . CYS B 1 37 ? 2.809 10.406 -8.297 1 97.88 37 CYS B O 1
ATOM 3349 N N . THR B 1 38 ? 2.084 8.375 -7.785 1 98 38 THR B N 1
ATOM 3350 C CA . THR B 1 38 ? 1.174 8.297 -8.922 1 98 38 THR B CA 1
ATOM 3351 C C . THR B 1 38 ? -0.042 9.195 -8.703 1 98 38 THR B C 1
ATOM 3353 O O . THR B 1 38 ? -0.478 9.891 -9.617 1 98 38 THR B O 1
ATOM 3356 N N . ARG B 1 39 ? -0.55 9.195 -7.445 1 98.12 39 ARG B N 1
ATOM 3357 C CA . ARG B 1 39 ? -1.838 9.844 -7.207 1 98.12 39 ARG B CA 1
ATOM 3358 C C . ARG B 1 39 ? -1.65 11.266 -6.695 1 98.12 39 ARG B C 1
ATOM 3360 O O . ARG B 1 39 ? -2.502 12.133 -6.918 1 98.12 39 ARG B O 1
ATOM 3367 N N . MET B 1 40 ? -0.511 11.57 -6.043 1 98.38 40 MET B N 1
ATOM 3368 C CA . MET B 1 40 ? -0.372 12.867 -5.391 1 98.38 40 MET B CA 1
ATOM 3369 C C . MET B 1 40 ? 0.773 13.664 -6.008 1 98.38 40 MET B C 1
ATOM 3371 O O . MET B 1 40 ? 1.038 14.797 -5.602 1 98.38 40 MET B O 1
ATOM 3375 N N . GLY B 1 41 ? 1.48 13.078 -6.93 1 97.81 41 GLY B N 1
ATOM 3376 C CA . GLY B 1 41 ? 2.436 13.836 -7.727 1 97.81 41 GLY B CA 1
ATOM 3377 C C . GLY B 1 41 ? 3.814 13.906 -7.098 1 97.81 41 GLY B C 1
ATOM 3378 O O . GLY B 1 41 ? 4.641 14.727 -7.492 1 97.81 41 GLY B O 1
ATOM 3379 N N . PHE B 1 42 ? 4.07 13.109 -6.129 1 97.88 42 PHE B N 1
ATOM 3380 C CA . PHE B 1 42 ? 5.422 13.039 -5.578 1 97.88 42 PHE B CA 1
ATOM 3381 C C . PHE B 1 42 ? 6.363 12.328 -6.547 1 97.88 42 PHE B C 1
ATOM 3383 O O . PHE B 1 42 ? 5.914 11.719 -7.52 1 97.88 42 PHE B O 1
ATOM 3390 N N . THR B 1 43 ? 7.688 12.484 -6.258 1 96.88 43 THR B N 1
ATOM 3391 C CA . THR B 1 43 ? 8.719 11.773 -7.008 1 96.88 43 THR B CA 1
ATOM 3392 C C . THR B 1 43 ? 9.562 10.906 -6.074 1 96.88 43 THR B C 1
ATOM 3394 O O . THR B 1 43 ? 9.891 11.328 -4.961 1 96.88 43 THR B O 1
ATOM 3397 N N . PRO B 1 44 ? 9.852 9.648 -6.566 1 97.19 44 PRO B N 1
ATOM 3398 C CA . PRO B 1 44 ? 10.828 8.891 -5.781 1 97.19 44 PRO B CA 1
ATOM 3399 C C . PRO B 1 44 ? 12.156 9.617 -5.633 1 97.19 44 PRO B C 1
ATOM 3401 O O . PRO B 1 44 ? 12.742 10.047 -6.629 1 97.19 44 PRO B O 1
ATOM 3404 N N . ALA B 1 45 ? 12.688 9.75 -4.395 1 97.19 45 ALA B N 1
ATOM 3405 C CA . ALA B 1 45 ? 13.852 10.602 -4.188 1 97.19 45 ALA B CA 1
ATOM 3406 C C . ALA B 1 45 ? 14.984 9.828 -3.514 1 97.19 45 ALA B C 1
ATOM 3408 O O . ALA B 1 45 ? 16.156 10.164 -3.684 1 97.19 45 ALA B O 1
ATOM 3409 N N . GLY B 1 46 ? 14.672 8.828 -2.713 1 97.38 46 GLY B N 1
ATOM 3410 C CA . GLY B 1 46 ? 15.688 8.07 -1.986 1 97.38 46 GLY B CA 1
ATOM 3411 C C . GLY B 1 46 ? 15.172 6.746 -1.452 1 97.38 46 GLY B C 1
ATOM 3412 O O . GLY B 1 46 ? 13.961 6.516 -1.418 1 97.38 46 GLY B O 1
ATOM 3413 N N . TYR B 1 47 ? 16.125 5.949 -1.017 1 96.88 47 TYR B N 1
ATOM 3414 C CA . TYR B 1 47 ? 15.781 4.602 -0.576 1 96.88 47 TYR B CA 1
ATOM 3415 C C . TYR B 1 47 ? 16.797 4.082 0.437 1 96.88 47 TYR B C 1
ATOM 3417 O O . TYR B 1 47 ? 17.984 4.355 0.324 1 96.88 47 TYR B O 1
ATOM 3425 N N . GLN B 1 48 ? 16.297 3.492 1.463 1 96.44 48 GLN B N 1
ATOM 3426 C CA . GLN B 1 48 ? 17.078 2.689 2.404 1 96.44 48 GLN B CA 1
ATOM 3427 C C . GLN B 1 48 ? 16.469 1.3 2.572 1 96.44 48 GLN B C 1
ATOM 3429 O O . GLN B 1 48 ? 15.273 1.166 2.863 1 96.44 48 GLN B O 1
ATOM 3434 N N . GLY B 1 49 ? 17.219 0.272 2.377 1 94.75 49 GLY B N 1
ATOM 3435 C CA . GLY B 1 49 ? 16.75 -1.095 2.52 1 94.75 49 GLY B CA 1
ATOM 3436 C C . GLY B 1 49 ? 17.875 -2.121 2.494 1 94.75 49 GLY B C 1
ATOM 3437 O O . GLY B 1 49 ? 19.016 -1.798 2.781 1 94.75 49 GLY B O 1
ATOM 3438 N N . LEU B 1 50 ? 17.531 -3.359 2.227 1 92.88 50 LEU B N 1
ATOM 3439 C CA . LEU B 1 50 ? 18.484 -4.449 2.229 1 92.88 50 LEU B CA 1
ATOM 3440 C C . LEU B 1 50 ? 19.672 -4.129 1.323 1 92.88 50 LEU B C 1
ATOM 3442 O O . LEU B 1 50 ? 20.828 -4.391 1.683 1 92.88 50 LEU B O 1
ATOM 3446 N N . GLU B 1 51 ? 19.391 -3.455 0.18 1 89.31 51 GLU B N 1
ATOM 3447 C CA . GLU B 1 51 ? 20.406 -3.143 -0.814 1 89.31 51 GLU B CA 1
ATOM 3448 C C . GLU B 1 51 ? 21.375 -2.074 -0.302 1 89.31 51 GLU B C 1
ATOM 3450 O O . GLU B 1 51 ? 22.453 -1.883 -0.862 1 89.31 51 GLU B O 1
ATOM 3455 N N . THR B 1 52 ? 20.953 -1.365 0.726 1 89.75 52 THR B N 1
ATOM 3456 C CA . THR B 1 52 ? 21.781 -0.289 1.251 1 89.75 52 THR B CA 1
ATOM 3457 C C . THR B 1 52 ? 22.25 -0.609 2.67 1 89.75 52 THR B C 1
ATOM 3459 O O . THR B 1 52 ? 22.734 0.27 3.379 1 89.75 52 THR B O 1
ATOM 3462 N N . GLY B 1 53 ? 21.953 -1.798 3.119 1 90.44 53 GLY B N 1
ATOM 3463 C CA . GLY B 1 53 ? 22.484 -2.242 4.402 1 90.44 53 GLY B CA 1
ATOM 3464 C C . GLY B 1 53 ? 21.469 -2.174 5.52 1 90.44 53 GLY B C 1
ATOM 3465 O O . GLY B 1 53 ? 21.719 -2.623 6.637 1 90.44 53 GLY B O 1
ATOM 3466 N N . SER B 1 54 ? 20.359 -1.557 5.281 1 92.88 54 SER B N 1
ATOM 3467 C CA . SER B 1 54 ? 19.312 -1.573 6.285 1 92.88 54 SER B CA 1
ATOM 3468 C C . SER B 1 54 ? 18.625 -2.936 6.344 1 92.88 54 SER B C 1
ATOM 3470 O O . SER B 1 54 ? 17.828 -3.273 5.469 1 92.88 54 SER B O 1
ATOM 3472 N N . ARG B 1 55 ? 18.766 -3.646 7.398 1 93.44 55 ARG B N 1
ATOM 3473 C CA . ARG B 1 55 ? 18.391 -5.055 7.457 1 93.44 55 ARG B CA 1
ATOM 3474 C C . ARG B 1 55 ? 16.984 -5.223 8.031 1 93.44 55 ARG B C 1
ATOM 3476 O O . ARG B 1 55 ? 16.312 -6.207 7.746 1 93.44 55 ARG B O 1
ATOM 3483 N N . LYS B 1 56 ? 16.562 -4.25 8.773 1 94.06 56 LYS B N 1
ATOM 3484 C CA . LYS B 1 56 ? 15.32 -4.457 9.523 1 94.06 56 LYS B CA 1
ATOM 3485 C C . LYS B 1 56 ? 14.172 -3.648 8.93 1 94.06 56 LYS B C 1
ATOM 3487 O O . LYS B 1 56 ? 13 -4 9.102 1 94.06 56 LYS B O 1
ATOM 3492 N N . VAL B 1 57 ? 14.555 -2.551 8.281 1 96.06 57 VAL B N 1
ATOM 3493 C CA . VAL B 1 57 ? 13.516 -1.618 7.852 1 96.06 57 VAL B CA 1
ATOM 3494 C C . VAL B 1 57 ? 13.789 -1.156 6.422 1 96.06 57 VAL B C 1
ATOM 3496 O O . VAL B 1 57 ? 14.93 -0.843 6.074 1 96.06 57 VAL B O 1
ATOM 3499 N N . ALA B 1 58 ? 12.766 -1.209 5.605 1 97 58 ALA B N 1
ATOM 3500 C CA . ALA B 1 58 ? 12.789 -0.535 4.309 1 97 58 ALA B CA 1
ATOM 3501 C C . ALA B 1 58 ? 12.234 0.882 4.422 1 97 58 ALA B C 1
ATOM 3503 O O . ALA B 1 58 ? 11.25 1.117 5.125 1 97 58 ALA B O 1
ATOM 3504 N N . ALA B 1 59 ? 12.844 1.835 3.773 1 98.44 59 ALA B N 1
ATOM 3505 C CA . ALA B 1 59 ? 12.391 3.225 3.783 1 98.44 59 ALA B CA 1
ATOM 3506 C C . ALA B 1 59 ? 12.43 3.824 2.379 1 98.44 59 ALA B C 1
ATOM 3508 O O . ALA B 1 59 ? 13.461 3.779 1.706 1 98.44 59 ALA B O 1
ATOM 3509 N N . HIS B 1 60 ? 11.305 4.32 1.911 1 98.56 60 HIS B N 1
ATOM 3510 C CA . HIS B 1 60 ? 11.203 5.043 0.647 1 98.56 60 HIS B CA 1
ATOM 3511 C C . HIS B 1 60 ? 10.961 6.527 0.878 1 98.56 60 HIS B C 1
ATOM 3513 O O . HIS B 1 60 ? 9.953 6.91 1.477 1 98.56 60 HIS B O 1
ATOM 3519 N N . LEU B 1 61 ? 11.852 7.328 0.388 1 98.56 61 LEU B N 1
ATOM 3520 C CA . LEU B 1 61 ? 11.688 8.781 0.405 1 98.56 61 LEU B CA 1
ATOM 3521 C C . LEU B 1 61 ? 11.031 9.266 -0.881 1 98.56 61 LEU B C 1
ATOM 3523 O O . LEU B 1 61 ? 11.5 8.961 -1.979 1 98.56 61 LEU B O 1
ATOM 3527 N N . VAL B 1 62 ? 9.898 9.953 -0.765 1 98.38 62 VAL B N 1
ATOM 3528 C CA . VAL B 1 62 ? 9.305 10.648 -1.905 1 98.38 62 VAL B CA 1
ATOM 3529 C C . VAL B 1 62 ? 9.297 12.148 -1.649 1 98.38 62 VAL B C 1
ATOM 3531 O O . VAL B 1 62 ? 9.227 12.594 -0.5 1 98.38 62 VAL B O 1
ATOM 3534 N N . ALA B 1 63 ? 9.414 12.898 -2.746 1 97.88 63 ALA B N 1
ATOM 3535 C CA . ALA B 1 63 ? 9.57 14.336 -2.578 1 97.88 63 ALA B CA 1
ATOM 3536 C C . ALA B 1 63 ? 8.727 15.102 -3.592 1 97.88 63 ALA B C 1
ATOM 3538 O O . ALA B 1 63 ? 8.453 14.602 -4.684 1 97.88 63 ALA B O 1
ATOM 3539 N N . GLN B 1 64 ? 8.273 16.172 -3.268 1 98.06 64 GLN B N 1
ATOM 3540 C CA . GLN B 1 64 ? 7.684 17.219 -4.094 1 98.06 64 GLN B CA 1
ATOM 3541 C C . GLN B 1 64 ? 8.078 18.594 -3.592 1 98.06 64 GLN B C 1
ATOM 3543 O O . GLN B 1 64 ? 7.645 19.016 -2.516 1 98.06 64 GLN B O 1
ATOM 3548 N N . ASN B 1 65 ? 8.891 19.312 -4.395 1 97.94 65 ASN B N 1
ATOM 3549 C CA . ASN B 1 65 ? 9.5 20.562 -3.932 1 97.94 65 ASN B CA 1
ATOM 3550 C C . ASN B 1 65 ? 10.086 20.406 -2.531 1 97.94 65 ASN B C 1
ATOM 3552 O O . ASN B 1 65 ? 10.977 19.578 -2.311 1 97.94 65 ASN B O 1
ATOM 3556 N N . LYS B 1 66 ? 9.578 21.109 -1.509 1 98.25 66 LYS B N 1
ATOM 3557 C CA . LYS B 1 66 ? 10.172 21.078 -0.178 1 98.25 66 LYS B CA 1
ATOM 3558 C C . LYS B 1 66 ? 9.531 19.984 0.681 1 98.25 66 LYS B C 1
ATOM 3560 O O . LYS B 1 66 ? 9.945 19.766 1.824 1 98.25 66 LYS B O 1
ATOM 3565 N N . ILE B 1 67 ? 8.609 19.312 0.21 1 98.81 67 ILE B N 1
ATOM 3566 C CA . ILE B 1 67 ? 7.906 18.281 0.967 1 98.81 67 ILE B CA 1
ATOM 3567 C C . ILE B 1 67 ? 8.688 16.969 0.901 1 98.81 67 ILE B C 1
ATOM 3569 O O . ILE B 1 67 ? 9.109 16.547 -0.178 1 98.81 67 ILE B O 1
ATOM 3573 N N . ARG B 1 68 ? 8.945 16.359 2.059 1 98.81 68 ARG B N 1
ATOM 3574 C CA . ARG B 1 68 ? 9.578 15.055 2.154 1 98.81 68 ARG B CA 1
ATOM 3575 C C . ARG B 1 68 ? 8.727 14.094 2.982 1 98.81 68 ARG B C 1
ATOM 3577 O O . ARG B 1 68 ? 8.422 14.375 4.145 1 98.81 68 ARG B O 1
ATOM 3584 N N . PHE B 1 69 ? 8.273 13 2.393 1 98.94 69 PHE B N 1
ATOM 3585 C CA . PHE B 1 69 ? 7.621 11.898 3.08 1 98.94 69 PHE B CA 1
ATOM 3586 C C . PHE B 1 69 ? 8.492 10.648 3.041 1 98.94 69 PHE B C 1
ATOM 3588 O O . PHE B 1 69 ? 9.07 10.312 2.002 1 98.94 69 PHE B O 1
ATOM 3595 N N . VAL B 1 70 ? 8.672 10.031 4.168 1 98.94 70 VAL B N 1
ATOM 3596 C CA . VAL B 1 70 ? 9.375 8.75 4.254 1 98.94 70 VAL B CA 1
ATOM 3597 C C . VAL B 1 70 ? 8.391 7.652 4.66 1 98.94 70 VAL B C 1
ATOM 3599 O O . VAL B 1 70 ? 7.781 7.723 5.73 1 98.94 70 VAL B O 1
ATOM 3602 N N . PHE B 1 71 ? 8.234 6.633 3.816 1 98.88 71 PHE B N 1
ATOM 3603 C CA . PHE B 1 71 ? 7.422 5.465 4.137 1 98.88 71 PHE B CA 1
ATOM 3604 C C . PHE B 1 71 ? 8.297 4.301 4.582 1 98.88 71 PHE B C 1
ATOM 3606 O O . PHE B 1 71 ? 9.203 3.887 3.855 1 98.88 71 PHE B O 1
ATOM 3613 N N . LYS B 1 72 ? 8.008 3.777 5.773 1 98.38 72 LYS B N 1
ATOM 3614 C CA . LYS B 1 72 ? 8.828 2.711 6.336 1 98.38 72 LYS B CA 1
ATOM 3615 C C . LYS B 1 72 ? 8 1.456 6.594 1 98.38 72 LYS B C 1
ATOM 3617 O O . LYS B 1 72 ? 6.848 1.546 7.023 1 98.38 72 LYS B O 1
ATOM 3622 N N . SER B 1 73 ? 8.5 0.318 6.312 1 97.44 73 SER B N 1
ATOM 3623 C CA . SER B 1 73 ? 7.918 -0.975 6.648 1 97.44 73 SER B CA 1
ATOM 3624 C C . SER B 1 73 ? 8.984 -1.957 7.125 1 97.44 73 SER B C 1
ATOM 3626 O O . SER B 1 73 ? 10.156 -1.832 6.762 1 97.44 73 SER B O 1
ATOM 3628 N N . ALA B 1 74 ? 8.609 -2.904 7.914 1 96.31 74 ALA B N 1
ATOM 3629 C CA . ALA B 1 74 ? 9.531 -3.885 8.484 1 96.31 74 ALA B CA 1
ATOM 3630 C C . ALA B 1 74 ? 9.852 -4.984 7.48 1 96.31 74 ALA B C 1
ATOM 3632 O O . ALA B 1 74 ? 8.992 -5.387 6.691 1 96.31 74 ALA B O 1
ATOM 3633 N N . TYR B 1 75 ? 11.078 -5.547 7.547 1 95.06 75 TYR B N 1
ATOM 3634 C CA . TYR B 1 75 ? 11.484 -6.664 6.703 1 95.06 75 TYR B CA 1
ATOM 3635 C C . TYR B 1 75 ? 11.164 -7.996 7.371 1 95.06 75 TYR B C 1
ATOM 3637 O O . TYR B 1 75 ? 10.648 -8.914 6.727 1 95.06 75 TYR B O 1
ATOM 3645 N N . GLU B 1 76 ? 11.484 -8.047 8.633 1 92.88 76 GLU B N 1
ATOM 3646 C CA . GLU B 1 76 ? 11.5 -9.344 9.297 1 92.88 76 GLU B CA 1
ATOM 3647 C C . GLU B 1 76 ? 10.109 -9.742 9.773 1 92.88 76 GLU B C 1
ATOM 3649 O O . GLU B 1 76 ? 9.344 -8.898 10.258 1 92.88 76 GLU B O 1
ATOM 3654 N N . PRO B 1 77 ? 9.828 -10.977 9.648 1 93.12 77 PRO B N 1
ATOM 3655 C CA . PRO B 1 77 ? 8.57 -11.477 10.203 1 93.12 77 PRO B CA 1
ATOM 3656 C C . PRO B 1 77 ? 8.555 -11.461 11.734 1 93.12 77 PRO B C 1
ATOM 3658 O O . PRO B 1 77 ? 9.602 -11.586 12.367 1 93.12 77 PRO B O 1
ATOM 3661 N N . ASN B 1 78 ? 7.395 -11.367 12.297 1 83.69 78 ASN B N 1
ATOM 3662 C CA . ASN B 1 78 ? 7.125 -11.508 13.727 1 83.69 78 ASN B CA 1
ATOM 3663 C C . ASN B 1 78 ? 7.824 -10.422 14.539 1 83.69 78 ASN B C 1
ATOM 3665 O O . ASN B 1 78 ? 8.266 -10.664 15.664 1 83.69 78 ASN B O 1
ATOM 3669 N N . ASP B 1 79 ? 8.242 -9.367 13.703 1 72.75 79 ASP B N 1
ATOM 3670 C CA . ASP B 1 79 ? 8.727 -8.234 14.484 1 72.75 79 ASP B CA 1
ATOM 3671 C C . ASP B 1 79 ? 7.637 -7.711 15.422 1 72.75 79 ASP B C 1
ATOM 3673 O O . ASP B 1 79 ? 6.734 -6.988 14.992 1 72.75 79 ASP B O 1
ATOM 3677 N N . ASP B 1 80 ? 7.66 -8.023 16.562 1 70.44 80 ASP B N 1
ATOM 3678 C CA . ASP B 1 80 ? 6.559 -7.715 17.469 1 70.44 80 ASP B CA 1
ATOM 3679 C C . ASP B 1 80 ? 6.949 -6.617 18.453 1 70.44 80 ASP B C 1
ATOM 3681 O O . ASP B 1 80 ? 6.305 -6.453 19.484 1 70.44 80 ASP B O 1
ATOM 3685 N N . SER B 1 81 ? 7.895 -5.914 18.016 1 80.69 81 SER B N 1
ATOM 3686 C CA . SER B 1 81 ? 8.266 -5.008 19.094 1 80.69 81 SER B CA 1
ATOM 3687 C C . SER B 1 81 ? 7.758 -3.596 18.844 1 80.69 81 SER B C 1
ATOM 3689 O O . SER B 1 81 ? 7.266 -2.928 19.75 1 80.69 81 SER B O 1
ATOM 3691 N N . GLU B 1 82 ? 7.879 -3.082 17.688 1 91.62 82 GLU B N 1
ATOM 3692 C CA . GLU B 1 82 ? 7.52 -1.68 17.484 1 91.62 82 GLU B CA 1
ATOM 3693 C C . GLU B 1 82 ? 6.637 -1.5 16.25 1 91.62 82 GLU B C 1
ATOM 3695 O O . GLU B 1 82 ? 5.441 -1.23 16.375 1 91.62 82 GLU B O 1
ATOM 3700 N N . MET B 1 83 ? 7.109 -1.812 15.133 1 94.19 83 MET B N 1
ATOM 3701 C CA . MET B 1 83 ? 6.395 -1.495 13.898 1 94.19 83 MET B CA 1
ATOM 3702 C C . MET B 1 83 ? 5.18 -2.404 13.727 1 94.19 83 MET B C 1
ATOM 3704 O O . MET B 1 83 ? 4.133 -1.964 13.25 1 94.19 83 MET B O 1
ATOM 3708 N N . GLY B 1 84 ? 5.336 -3.717 14.062 1 93.5 84 GLY B N 1
ATOM 3709 C CA . GLY B 1 84 ? 4.238 -4.66 13.938 1 93.5 84 GLY B CA 1
ATOM 3710 C C . GLY B 1 84 ? 2.998 -4.234 14.703 1 93.5 84 GLY B C 1
ATOM 3711 O O . GLY B 1 84 ? 1.937 -4.031 14.109 1 93.5 84 GLY B O 1
ATOM 3712 N N . PRO B 1 85 ? 3.17 -4.105 16 1 93.62 85 PRO B N 1
ATOM 3713 C CA . PRO B 1 85 ? 2.033 -3.656 16.812 1 93.62 85 PRO B CA 1
ATOM 3714 C C . PRO B 1 85 ? 1.479 -2.309 16.359 1 93.62 85 PRO B C 1
ATOM 3716 O O . PRO B 1 85 ? 0.266 -2.094 16.391 1 93.62 85 PRO B O 1
ATOM 3719 N N . HIS B 1 86 ? 2.338 -1.376 15.992 1 95.31 86 HIS B N 1
ATOM 3720 C CA . HIS B 1 86 ? 1.895 -0.078 15.492 1 95.31 86 HIS B CA 1
ATOM 3721 C C . HIS B 1 86 ? 1 -0.233 14.273 1 95.31 86 HIS B C 1
ATOM 3723 O O . HIS B 1 86 ? -0.037 0.426 14.164 1 95.31 86 HIS B O 1
ATOM 3729 N N . LEU B 1 87 ? 1.383 -1.107 13.422 1 94.44 87 LEU B N 1
ATOM 3730 C CA . LEU B 1 87 ? 0.624 -1.331 12.195 1 94.44 87 LEU B CA 1
ATOM 3731 C C . LEU B 1 87 ? -0.745 -1.929 12.5 1 94.44 87 LEU B C 1
ATOM 3733 O O . LEU B 1 87 ? -1.747 -1.543 11.898 1 94.44 87 LEU B O 1
ATOM 3737 N N . VAL B 1 88 ? -0.742 -2.914 13.406 1 95.06 88 VAL B N 1
ATOM 3738 C CA . VAL B 1 88 ? -1.996 -3.576 13.758 1 95.06 88 VAL B CA 1
ATOM 3739 C C . VAL B 1 88 ? -2.945 -2.574 14.406 1 95.06 88 VAL B C 1
ATOM 3741 O O . VAL B 1 88 ? -4.145 -2.566 14.125 1 95.06 88 VAL B O 1
ATOM 3744 N N . ARG B 1 89 ? -2.449 -1.746 15.172 1 96.12 89 ARG B N 1
ATOM 3745 C CA . ARG B 1 89 ? -3.27 -0.792 15.906 1 96.12 89 ARG B CA 1
ATOM 3746 C C . ARG B 1 89 ? -3.701 0.366 15.016 1 96.12 89 ARG B C 1
ATOM 3748 O O . ARG B 1 89 ? -4.883 0.71 14.961 1 96.12 89 ARG B O 1
ATOM 3755 N N . HIS B 1 90 ? -2.797 0.945 14.203 1 97 90 HIS B N 1
ATOM 3756 C CA . HIS B 1 90 ? -3.041 2.242 13.586 1 97 90 HIS B CA 1
ATOM 3757 C C . HIS B 1 90 ? -3.268 2.102 12.086 1 97 90 HIS B C 1
ATOM 3759 O O . HIS B 1 90 ? -3.773 3.023 11.438 1 97 90 HIS B O 1
ATOM 3765 N N . GLY B 1 91 ? -2.93 0.913 11.453 1 96.25 91 GLY B N 1
ATOM 3766 C CA . GLY B 1 91 ? -2.811 0.881 10 1 96.25 91 GLY B CA 1
ATOM 3767 C C . GLY B 1 91 ? -1.701 1.771 9.477 1 96.25 91 GLY B C 1
ATOM 3768 O O . GLY B 1 91 ? -0.693 1.982 10.148 1 96.25 91 GLY B O 1
ATOM 3769 N N . ASP B 1 92 ? -1.776 2.166 8.234 1 98 92 ASP B N 1
ATOM 3770 C CA . ASP B 1 92 ? -0.83 3.156 7.727 1 98 92 ASP B CA 1
ATOM 3771 C C . ASP B 1 92 ? -1.052 4.516 8.391 1 98 92 ASP B C 1
ATOM 3773 O O . ASP B 1 92 ? -2.172 5.031 8.398 1 98 92 ASP B O 1
ATOM 3777 N N . GLY B 1 93 ? -0.005 5.066 8.945 1 97.94 93 GLY B N 1
ATOM 3778 C CA . GLY B 1 93 ? -0.162 6.344 9.617 1 97.94 93 GLY B CA 1
ATOM 3779 C C . GLY B 1 93 ? 1.155 7.059 9.859 1 97.94 93 GLY B C 1
ATOM 3780 O O . GLY B 1 93 ? 2.225 6.473 9.68 1 97.94 93 GLY B O 1
ATOM 3781 N N . VAL B 1 94 ? 1.06 8.312 10.188 1 98.81 94 VAL B N 1
ATOM 3782 C CA . VAL B 1 94 ? 2.238 9.109 10.508 1 98.81 94 VAL B CA 1
ATOM 3783 C C . VAL B 1 94 ? 2.764 8.727 11.883 1 98.81 94 VAL B C 1
ATOM 3785 O O . VAL B 1 94 ? 2.031 8.789 12.875 1 98.81 94 VAL B O 1
ATOM 3788 N N . LYS B 1 95 ? 3.969 8.305 11.906 1 98.69 95 LYS B N 1
ATOM 3789 C CA . LYS B 1 95 ? 4.605 7.934 13.164 1 98.69 95 LYS B CA 1
ATOM 3790 C C . LYS B 1 95 ? 5.418 9.094 13.734 1 98.69 95 LYS B C 1
ATOM 3792 O O . LYS B 1 95 ? 5.457 9.289 14.953 1 98.69 95 LYS B O 1
ATOM 3797 N N . ASP B 1 96 ? 6.039 9.852 12.836 1 98.88 96 ASP B N 1
ATOM 3798 C CA . ASP B 1 96 ? 6.969 10.883 13.297 1 98.88 96 ASP B CA 1
ATOM 3799 C C . ASP B 1 96 ? 6.844 12.148 12.453 1 98.88 96 ASP B C 1
ATOM 3801 O O . ASP B 1 96 ? 6.766 12.078 11.227 1 98.88 96 ASP B O 1
ATOM 3805 N N . ILE B 1 97 ? 6.77 13.227 13.133 1 98.94 97 ILE B N 1
ATOM 3806 C CA . ILE B 1 97 ? 6.848 14.555 12.523 1 98.94 97 ILE B CA 1
ATOM 3807 C C . ILE B 1 97 ? 8.195 15.195 12.859 1 98.94 97 ILE B C 1
ATOM 3809 O O . ILE B 1 97 ? 8.398 15.68 13.984 1 98.94 97 ILE B O 1
ATOM 3813 N N . ALA B 1 98 ? 9.031 15.312 11.867 1 98.94 98 ALA B N 1
ATOM 3814 C CA . ALA B 1 98 ? 10.375 15.82 12.117 1 98.94 98 ALA B CA 1
ATOM 3815 C C . ALA B 1 98 ? 10.445 17.328 11.906 1 98.94 98 ALA B C 1
ATOM 3817 O O . ALA B 1 98 ? 9.844 17.859 10.969 1 98.94 98 ALA B O 1
ATOM 3818 N N . PHE B 1 99 ? 11.234 18 12.758 1 98.88 99 PHE B N 1
ATOM 3819 C CA . PHE B 1 99 ? 11.484 19.438 12.656 1 98.88 99 PHE B CA 1
ATOM 3820 C C . PHE B 1 99 ? 12.961 19.703 12.398 1 98.88 99 PHE B C 1
ATOM 3822 O O . PHE B 1 99 ? 13.828 19.141 13.055 1 98.88 99 PHE B O 1
ATOM 3829 N N . SER B 1 100 ? 13.219 20.547 11.398 1 98.75 100 SER B N 1
ATOM 3830 C CA . SER B 1 100 ? 14.562 21.078 11.258 1 98.75 100 SER B CA 1
ATOM 3831 C C . SER B 1 100 ? 14.875 22.109 12.344 1 98.75 100 SER B C 1
ATOM 3833 O O . SER B 1 100 ? 14.062 23 12.617 1 98.75 100 SER B O 1
ATOM 3835 N N . VAL B 1 101 ? 16.109 21.984 12.969 1 98.69 101 VAL B N 1
ATOM 3836 C CA . VAL B 1 101 ? 16.375 22.844 14.109 1 98.69 101 VAL B CA 1
ATOM 3837 C C . VAL B 1 101 ? 17.812 23.375 14.039 1 98.69 101 VAL B C 1
ATOM 3839 O O . VAL B 1 101 ? 18.625 22.875 13.273 1 98.69 101 VAL B O 1
ATOM 3842 N N . GLU B 1 102 ? 18.078 24.406 14.773 1 98.06 102 GLU B N 1
ATOM 3843 C CA . GLU B 1 102 ? 19.406 24.938 15.094 1 98.06 102 GLU B CA 1
ATOM 3844 C C . GLU B 1 102 ? 19.672 24.891 16.594 1 98.06 102 GLU B C 1
ATOM 3846 O O . GLU B 1 102 ? 18.781 25.172 17.406 1 98.06 102 GLU B O 1
ATOM 3851 N N . ASP B 1 103 ? 20.859 24.438 16.922 1 98.19 103 ASP B N 1
ATOM 3852 C CA . ASP B 1 103 ? 21.281 24.281 18.312 1 98.19 103 ASP B CA 1
ATOM 3853 C C . ASP B 1 103 ? 20.453 23.203 19.016 1 98.19 103 ASP B C 1
ATOM 3855 O O . ASP B 1 103 ? 19.781 23.484 20.016 1 98.19 103 ASP B O 1
ATOM 3859 N N . LEU B 1 104 ? 20.641 22.016 18.578 1 98.56 104 LEU B N 1
ATOM 3860 C CA . LEU B 1 104 ? 19.922 20.844 19.047 1 98.56 104 LEU B CA 1
ATOM 3861 C C . LEU B 1 104 ? 20.125 20.641 20.547 1 98.56 104 LEU B C 1
ATOM 3863 O O . LEU B 1 104 ? 19.188 20.281 21.266 1 98.56 104 LEU B O 1
ATOM 3867 N N . ASP B 1 105 ? 21.312 20.891 21.016 1 98.44 105 ASP B N 1
ATOM 3868 C CA . ASP B 1 105 ? 21.641 20.688 22.422 1 98.44 105 ASP B CA 1
ATOM 3869 C C . ASP B 1 105 ? 20.734 21.516 23.328 1 98.44 105 ASP B C 1
ATOM 3871 O O . ASP B 1 105 ? 20.203 21 24.312 1 98.44 105 ASP B O 1
ATOM 3875 N N . ALA B 1 106 ? 20.594 22.703 22.953 1 98.19 106 ALA B N 1
ATOM 3876 C CA . ALA B 1 106 ? 19.766 23.609 23.766 1 98.19 106 ALA B CA 1
ATOM 3877 C C . ALA B 1 106 ? 18.312 23.172 23.75 1 98.19 106 ALA B C 1
ATOM 3879 O O . ALA B 1 106 ? 17.625 23.234 24.781 1 98.19 106 ALA B O 1
ATOM 3880 N N . ILE B 1 107 ? 17.828 22.812 22.609 1 98 107 ILE B N 1
ATOM 3881 C CA . ILE B 1 107 ? 16.438 22.406 22.469 1 98 107 ILE B CA 1
ATOM 3882 C C . ILE B 1 107 ? 16.172 21.156 23.297 1 98 107 ILE B C 1
ATOM 3884 O O . ILE B 1 107 ? 15.18 21.094 24.031 1 98 107 ILE B O 1
ATOM 3888 N N . VAL B 1 108 ? 17.062 20.188 23.25 1 98.19 108 VAL B N 1
ATOM 3889 C CA . VAL B 1 108 ? 16.891 18.922 23.953 1 98.19 108 VAL B CA 1
ATOM 3890 C C . VAL B 1 108 ? 17 19.141 25.453 1 98.19 108 VAL B C 1
ATOM 3892 O O . VAL B 1 108 ? 16.219 18.578 26.234 1 98.19 108 VAL B O 1
ATOM 3895 N N . GLN B 1 109 ? 17.969 19.906 25.812 1 97.69 109 GLN B N 1
ATOM 3896 C CA . GLN B 1 109 ? 18.109 20.188 27.234 1 97.69 109 GLN B CA 1
ATOM 3897 C C . GLN B 1 109 ? 16.875 20.859 27.797 1 97.69 109 GLN B C 1
ATOM 3899 O O . GLN B 1 109 ? 16.391 20.5 28.875 1 97.69 109 GLN B O 1
ATOM 3904 N N . ALA B 1 110 ? 16.406 21.859 27.094 1 96.12 110 ALA B N 1
ATOM 3905 C CA . ALA B 1 110 ? 15.195 22.547 27.531 1 96.12 110 ALA B CA 1
ATOM 3906 C C . ALA B 1 110 ? 14.023 21.578 27.641 1 96.12 110 ALA B C 1
ATOM 3908 O O . ALA B 1 110 ? 13.242 21.641 28.578 1 96.12 110 ALA B O 1
ATOM 3909 N N . ALA B 1 111 ? 13.836 20.734 26.656 1 97.12 111 ALA B N 1
ATOM 3910 C CA . ALA B 1 111 ? 12.75 19.75 26.656 1 97.12 111 ALA B CA 1
ATOM 3911 C C . ALA B 1 111 ? 12.867 18.812 27.859 1 97.12 111 ALA B C 1
ATOM 3913 O O . ALA B 1 111 ? 11.875 18.531 28.531 1 97.12 111 ALA B O 1
ATOM 3914 N N . LYS B 1 112 ? 14.055 18.359 28.109 1 96.88 112 LYS B N 1
ATOM 3915 C CA . LYS B 1 112 ? 14.297 17.484 29.234 1 96.88 112 LYS B CA 1
ATOM 3916 C C . LYS B 1 112 ? 13.969 18.172 30.562 1 96.88 112 LYS B C 1
ATOM 3918 O O . LYS B 1 112 ? 13.297 17.594 31.422 1 96.88 112 LYS B O 1
ATOM 3923 N N . ASP B 1 113 ? 14.477 19.344 30.703 1 96.44 113 ASP B N 1
ATOM 3924 C CA . ASP B 1 113 ? 14.266 20.109 31.922 1 96.44 113 ASP B CA 1
ATOM 3925 C C . ASP B 1 113 ? 12.781 20.297 32.188 1 96.44 113 ASP B C 1
ATOM 3927 O O . ASP B 1 113 ? 12.375 20.422 33.344 1 96.44 113 ASP B O 1
ATOM 3931 N N . ARG B 1 114 ? 12.07 20.266 31.172 1 95.62 114 ARG B N 1
ATOM 3932 C CA . ARG B 1 114 ? 10.656 20.594 31.297 1 95.62 114 ARG B CA 1
ATOM 3933 C C . ARG B 1 114 ? 9.805 19.328 31.297 1 95.62 114 ARG B C 1
ATOM 3935 O O . ARG B 1 114 ? 8.57 19.406 31.266 1 95.62 114 ARG B O 1
ATOM 3942 N N . GLY B 1 115 ? 10.453 18.172 31.172 1 95.06 115 GLY B N 1
ATOM 3943 C CA . GLY B 1 115 ? 9.766 16.938 31.484 1 95.06 115 GLY B CA 1
ATOM 3944 C C . GLY B 1 115 ? 9.375 16.141 30.25 1 95.06 115 GLY B C 1
ATOM 3945 O O . GLY B 1 115 ? 8.633 15.164 30.344 1 95.06 115 GLY B O 1
ATOM 3946 N N . ALA B 1 116 ? 9.812 16.5 29.109 1 96.69 116 ALA B N 1
ATOM 3947 C CA . ALA B 1 116 ? 9.5 15.75 27.906 1 96.69 116 ALA B CA 1
ATOM 3948 C C . ALA B 1 116 ? 10.039 14.328 27.969 1 96.69 116 ALA B C 1
ATOM 3950 O O . ALA B 1 116 ? 11.141 14.102 28.484 1 96.69 116 ALA B O 1
ATOM 3951 N N . LYS B 1 117 ? 9.227 13.383 27.516 1 97.31 117 LYS B N 1
ATOM 3952 C CA . LYS B 1 117 ? 9.719 12.016 27.359 1 97.31 117 LYS B CA 1
ATOM 3953 C C . LYS B 1 117 ? 10.656 11.898 26.156 1 97.31 117 LYS B C 1
ATOM 3955 O O . LYS B 1 117 ? 10.227 12.008 25.016 1 97.31 117 LYS B O 1
ATOM 3960 N N . VAL B 1 118 ? 11.898 11.641 26.469 1 97.75 118 VAL B N 1
ATOM 3961 C CA . VAL B 1 118 ? 12.906 11.461 25.422 1 97.75 118 VAL B CA 1
ATOM 3962 C C . VAL B 1 118 ? 12.906 10.016 24.953 1 97.75 118 VAL B C 1
ATOM 3964 O O . VAL B 1 118 ? 13.219 9.102 25.719 1 97.75 118 VAL B O 1
ATOM 3967 N N . VAL B 1 119 ? 12.5 9.797 23.719 1 97.94 119 VAL B N 1
ATOM 3968 C CA . VAL B 1 119 ? 12.461 8.461 23.141 1 97.94 119 VAL B CA 1
ATOM 3969 C C . VAL B 1 119 ? 13.875 8.031 22.75 1 97.94 119 VAL B C 1
ATOM 3971 O O . VAL B 1 119 ? 14.25 6.875 22.938 1 97.94 119 VAL B O 1
ATOM 3974 N N . ARG B 1 120 ? 14.625 8.891 22.188 1 97.69 120 ARG B N 1
ATOM 3975 C CA . ARG B 1 120 ? 16.031 8.688 21.828 1 97.69 120 ARG B CA 1
ATOM 3976 C C . ARG B 1 120 ? 16.828 9.977 22.016 1 97.69 120 ARG B C 1
ATOM 3978 O O . ARG B 1 120 ? 16.547 10.992 21.375 1 97.69 120 ARG B O 1
ATOM 3985 N N . ASP B 1 121 ? 17.766 9.828 22.875 1 98.56 121 ASP B N 1
ATOM 3986 C CA . ASP B 1 121 ? 18.594 11 23.141 1 98.56 121 ASP B CA 1
ATOM 3987 C C . ASP B 1 121 ? 19.469 11.336 21.938 1 98.56 121 ASP B C 1
ATOM 3989 O O . ASP B 1 121 ? 19.453 10.625 20.938 1 98.56 121 ASP B O 1
ATOM 3993 N N . ILE B 1 122 ? 20.188 12.445 22.062 1 98.69 122 ILE B N 1
ATOM 3994 C CA . ILE B 1 122 ? 20.953 12.992 20.953 1 98.69 122 ILE B CA 1
ATOM 3995 C C . ILE B 1 122 ? 21.859 11.914 20.359 1 98.69 122 ILE B C 1
ATOM 3997 O O . ILE B 1 122 ? 22.609 11.258 21.094 1 98.69 122 ILE B O 1
ATOM 4001 N N . TRP B 1 123 ? 21.719 11.68 19.078 1 98.5 123 TRP B N 1
ATOM 4002 C CA . TRP B 1 123 ? 22.641 10.82 18.344 1 98.5 123 TRP B CA 1
ATOM 4003 C C . TRP B 1 123 ? 23.031 11.453 17.016 1 98.5 123 TRP B C 1
ATOM 4005 O O . TRP B 1 123 ? 22.469 12.477 16.609 1 98.5 123 TRP B O 1
ATOM 4015 N N . GLN B 1 124 ? 24.031 10.992 16.422 1 98.06 124 GLN B N 1
ATOM 4016 C CA . GLN B 1 124 ? 24.469 11.508 15.125 1 98.06 124 GLN B CA 1
ATOM 4017 C C . GLN B 1 124 ? 24.594 10.383 14.102 1 98.06 124 GLN B C 1
ATOM 4019 O O . GLN B 1 124 ? 24.844 9.227 14.469 1 98.06 124 GLN B O 1
ATOM 4024 N N . GLU B 1 125 ? 24.297 10.672 12.875 1 97.31 125 GLU B N 1
ATOM 4025 C CA . GLU B 1 125 ? 24.547 9.828 11.711 1 97.31 125 GLU B CA 1
ATOM 4026 C C . GLU B 1 125 ? 25.469 10.531 10.711 1 97.31 125 GLU B C 1
ATOM 4028 O O . GLU B 1 125 ? 25.422 11.75 10.578 1 97.31 125 GLU B O 1
ATOM 4033 N N . GLU B 1 126 ? 26.328 9.711 10.07 1 96.81 126 GLU B N 1
ATOM 4034 C CA . GLU B 1 126 ? 27.328 10.328 9.195 1 96.81 126 GLU B CA 1
ATOM 4035 C C . GLU B 1 126 ? 27.5 9.531 7.906 1 96.81 126 GLU B C 1
ATOM 4037 O O . GLU B 1 126 ? 27.219 8.336 7.867 1 96.81 126 GLU B O 1
ATOM 4042 N N . ASP B 1 127 ? 27.766 10.172 6.852 1 95.12 127 ASP B N 1
ATOM 4043 C CA . ASP B 1 127 ? 28.219 9.602 5.59 1 95.12 127 ASP B CA 1
ATOM 4044 C C . ASP B 1 127 ? 29.219 10.531 4.898 1 95.12 127 ASP B C 1
ATOM 4046 O O . ASP B 1 127 ? 29.844 11.375 5.543 1 95.12 127 ASP B O 1
ATOM 4050 N N . GLU B 1 128 ? 29.516 10.297 3.629 1 96 128 GLU B N 1
ATOM 4051 C CA . GLU B 1 128 ? 30.562 11.031 2.926 1 96 128 GLU B CA 1
ATOM 4052 C C . GLU B 1 128 ? 30.203 12.508 2.791 1 96 128 GLU B C 1
ATOM 4054 O O . GLU B 1 128 ? 31.062 13.336 2.486 1 96 128 GLU B O 1
ATOM 4059 N N . PHE B 1 129 ? 29 12.867 3.125 1 97.19 129 PHE B N 1
ATOM 4060 C CA . PHE B 1 129 ? 28.562 14.242 2.914 1 97.19 129 PHE B CA 1
ATOM 4061 C C . PHE B 1 129 ? 28.547 15.008 4.23 1 97.19 129 PHE B C 1
ATOM 4063 O O . PHE B 1 129 ? 28.203 16.203 4.254 1 97.19 129 PHE B O 1
ATOM 4070 N N . GLY B 1 130 ? 28.797 14.312 5.363 1 97.75 130 GLY B N 1
ATOM 4071 C CA . GLY B 1 130 ? 28.859 15.008 6.641 1 97.75 130 GLY B CA 1
ATOM 4072 C C . GLY B 1 130 ? 28.078 14.297 7.734 1 97.75 130 GLY B C 1
ATOM 4073 O O . GLY B 1 130 ? 27.922 13.078 7.707 1 97.75 130 GLY B O 1
ATOM 4074 N N . VAL B 1 131 ? 27.766 15.141 8.695 1 98.12 131 VAL B N 1
ATOM 4075 C CA . VAL B 1 131 ? 27.141 14.602 9.891 1 98.12 131 VAL B CA 1
ATOM 4076 C C . VAL B 1 131 ? 25.797 15.305 10.125 1 98.12 131 VAL B C 1
ATOM 4078 O O . VAL B 1 131 ? 25.688 16.516 9.938 1 98.12 131 VAL B O 1
ATOM 4081 N N . VAL B 1 132 ? 24.797 14.555 10.484 1 98.69 132 VAL B N 1
ATOM 4082 C CA . VAL B 1 132 ? 23.516 15.078 10.938 1 98.69 132 VAL B CA 1
ATOM 4083 C C . VAL B 1 132 ? 23.219 14.594 12.352 1 98.69 132 VAL B C 1
ATOM 4085 O O . VAL B 1 132 ? 23.484 13.438 12.688 1 98.69 132 VAL B O 1
ATOM 4088 N N . ARG B 1 133 ? 22.703 15.438 13.203 1 98.75 133 ARG B N 1
ATOM 4089 C CA . ARG B 1 133 ? 22.375 15.094 14.586 1 98.75 133 ARG B CA 1
ATOM 4090 C C . ARG B 1 133 ? 20.859 15.062 14.781 1 98.75 133 ARG B C 1
ATOM 4092 O O . ARG B 1 133 ? 20.125 15.812 14.148 1 98.75 133 ARG B O 1
ATOM 4099 N N . PHE B 1 134 ? 20.469 14.203 15.703 1 98.81 134 PHE B N 1
ATOM 4100 C CA . PHE B 1 134 ? 19.047 13.961 15.906 1 98.81 134 PHE B CA 1
ATOM 4101 C C . PHE B 1 134 ? 18.719 13.852 17.391 1 98.81 134 PHE B C 1
ATOM 4103 O O . PHE B 1 134 ? 19.609 13.586 18.203 1 98.81 134 PHE B O 1
ATOM 4110 N N . ALA B 1 135 ? 17.531 14.039 17.703 1 98.88 135 ALA B N 1
ATOM 4111 C CA . ALA B 1 135 ? 16.891 13.633 18.953 1 98.88 135 ALA B CA 1
ATOM 4112 C C . ALA B 1 135 ? 15.398 13.406 18.766 1 98.88 135 ALA B C 1
ATOM 4114 O O . ALA B 1 135 ? 14.766 14.055 17.938 1 98.88 135 ALA B O 1
ATOM 4115 N N . THR B 1 136 ? 14.875 12.469 19.5 1 98.81 136 THR B N 1
ATOM 4116 C CA . THR B 1 136 ? 13.461 12.148 19.344 1 98.81 136 THR B CA 1
ATOM 4117 C C . THR B 1 136 ? 12.734 12.227 20.672 1 98.81 136 THR B C 1
ATOM 4119 O O . THR B 1 136 ? 13.203 11.68 21.688 1 98.81 136 THR B O 1
ATOM 4122 N N . VAL B 1 137 ? 11.617 12.914 20.688 1 98.62 137 VAL B N 1
ATOM 4123 C CA . VAL B 1 137 ? 10.758 12.992 21.859 1 98.62 137 VAL B CA 1
ATOM 4124 C C . VAL B 1 137 ? 9.359 12.484 21.516 1 98.62 137 VAL B C 1
ATOM 4126 O O . VAL B 1 137 ? 8.992 12.414 20.344 1 98.62 137 VAL B O 1
ATOM 4129 N N . GLN B 1 138 ? 8.633 12.062 22.547 1 98.25 138 GLN B N 1
ATOM 4130 C CA . GLN B 1 138 ? 7.262 11.609 22.344 1 98.25 138 GLN B CA 1
ATOM 4131 C C . GLN B 1 138 ? 6.262 12.719 22.641 1 98.25 138 GLN B C 1
ATOM 4133 O O . GLN B 1 138 ? 6.414 13.453 23.609 1 98.25 138 GLN B O 1
ATOM 4138 N N . THR B 1 139 ? 5.352 12.969 21.75 1 97.94 139 THR B N 1
ATOM 4139 C CA . THR B 1 139 ? 4.234 13.867 21.984 1 97.94 139 THR B CA 1
ATOM 4140 C C . THR B 1 139 ? 2.961 13.086 22.297 1 97.94 139 THR B C 1
ATOM 4142 O O . THR B 1 139 ? 2.945 12.25 23.188 1 97.94 139 THR B O 1
ATOM 4145 N N . TYR B 1 140 ? 1.779 13.414 21.594 1 97.94 140 TYR B N 1
ATOM 4146 C CA . TYR B 1 140 ? 0.52 12.758 21.922 1 97.94 140 TYR B CA 1
ATOM 4147 C C . TYR B 1 140 ? 0.498 11.328 21.391 1 97.94 140 TYR B C 1
ATOM 4149 O O . TYR B 1 140 ? 0.991 11.062 20.297 1 97.94 140 TYR B O 1
ATOM 4157 N N . GLY B 1 141 ? -0.162 10.406 22.172 1 96.69 141 GLY B N 1
ATOM 4158 C CA . GLY B 1 141 ? -0.156 9.008 21.797 1 96.69 141 GLY B CA 1
ATOM 4159 C C . GLY B 1 141 ? 1.24 8.43 21.672 1 96.69 141 GLY B C 1
ATOM 4160 O O . GLY B 1 141 ? 2.066 8.578 22.578 1 96.69 141 GLY B O 1
ATOM 4161 N N . ASP B 1 142 ? 1.447 7.73 20.609 1 96.75 142 ASP B N 1
ATOM 4162 C CA . ASP B 1 142 ? 2.777 7.191 20.344 1 96.75 142 ASP B CA 1
ATOM 4163 C C . ASP B 1 142 ? 3.449 7.934 19.188 1 96.75 142 ASP B C 1
ATOM 4165 O O . ASP B 1 142 ? 4.406 7.438 18.594 1 96.75 142 ASP B O 1
ATOM 4169 N N . THR B 1 143 ? 2.875 9.086 18.828 1 98.5 143 THR B N 1
ATOM 4170 C CA . THR B 1 143 ? 3.496 9.961 17.844 1 98.5 143 THR B CA 1
ATOM 4171 C C . THR B 1 143 ? 4.781 10.578 18.406 1 98.5 143 THR B C 1
ATOM 4173 O O . THR B 1 143 ? 4.855 10.914 19.578 1 98.5 143 THR B O 1
ATOM 4176 N N . THR B 1 144 ? 5.754 10.758 17.531 1 98.81 144 THR B N 1
ATOM 4177 C CA . THR B 1 144 ? 7.027 11.312 17.969 1 98.81 144 THR B CA 1
ATOM 4178 C C . THR B 1 144 ? 7.422 12.508 17.125 1 98.81 144 THR B C 1
ATOM 4180 O O . THR B 1 144 ? 6.898 12.695 16.016 1 98.81 144 THR B O 1
ATOM 4183 N N . HIS B 1 145 ? 8.219 13.352 17.656 1 98.88 145 HIS B N 1
ATOM 4184 C CA . HIS B 1 145 ? 8.953 14.383 16.938 1 98.88 145 HIS B CA 1
ATOM 4185 C C . HIS B 1 145 ? 10.445 14.086 16.922 1 98.88 145 HIS B C 1
ATOM 4187 O O . HIS B 1 145 ? 11.039 13.797 17.969 1 98.88 145 HIS B O 1
ATOM 4193 N N . THR B 1 146 ? 10.977 14.102 15.781 1 98.94 146 THR B N 1
ATOM 4194 C CA . THR B 1 146 ? 12.43 14.047 15.656 1 98.94 146 THR B CA 1
ATOM 4195 C C . THR B 1 146 ? 13 15.414 15.297 1 98.94 146 THR B C 1
ATOM 4197 O O . THR B 1 146 ? 12.523 16.062 14.359 1 98.94 146 THR B O 1
ATOM 4200 N N . PHE B 1 147 ? 13.914 15.867 16.125 1 98.88 147 PHE B N 1
ATOM 4201 C CA . PHE B 1 147 ? 14.656 17.078 15.82 1 98.88 147 PHE B CA 1
ATOM 4202 C C . PHE B 1 147 ? 15.859 16.766 14.945 1 98.88 147 PHE B C 1
ATOM 4204 O O . PHE B 1 147 ? 16.641 15.859 15.25 1 98.88 147 PHE B O 1
ATOM 4211 N N . VAL B 1 148 ? 15.992 17.5 13.844 1 98.88 148 VAL B N 1
ATOM 4212 C CA . VAL B 1 148 ? 17.047 17.25 12.875 1 98.88 148 VAL B CA 1
ATOM 4213 C C . VAL B 1 148 ? 17.969 18.469 12.766 1 98.88 148 VAL B C 1
ATOM 4215 O O . VAL B 1 148 ? 17.516 19.547 12.336 1 98.88 148 VAL B O 1
ATOM 4218 N N . GLU B 1 149 ? 19.188 18.328 13.102 1 98.81 149 GLU B N 1
ATOM 4219 C CA . GLU B 1 149 ? 20.203 19.375 12.922 1 98.81 149 GLU B CA 1
ATOM 4220 C C . GLU B 1 149 ? 21.219 18.969 11.859 1 98.81 149 GLU B C 1
ATOM 4222 O O . GLU B 1 149 ? 22.062 18.109 12.102 1 98.81 149 GLU B O 1
ATOM 4227 N N . ARG B 1 150 ? 21.188 19.609 10.727 1 97.81 150 ARG B N 1
ATOM 4228 C CA . ARG B 1 150 ? 22.016 19.219 9.602 1 97.81 150 ARG B CA 1
ATOM 4229 C C . ARG B 1 150 ? 23.375 19.906 9.648 1 97.81 150 ARG B C 1
ATOM 4231 O O . ARG B 1 150 ? 24.359 19.391 9.109 1 97.81 150 ARG B O 1
ATOM 4238 N N . GLY B 1 151 ? 23.438 21.047 10.258 1 94.75 151 GLY B N 1
ATOM 4239 C CA . GLY B 1 151 ? 24.703 21.75 10.281 1 94.75 151 GLY B CA 1
ATOM 4240 C C . GLY B 1 151 ? 25.312 21.938 8.906 1 94.75 151 GLY B C 1
ATOM 4241 O O . GLY B 1 151 ? 24.688 22.531 8.016 1 94.75 151 GLY B O 1
ATOM 4242 N N . ASN B 1 152 ? 26.484 21.344 8.672 1 94.62 152 ASN B N 1
ATOM 4243 C CA . ASN B 1 152 ? 27.188 21.484 7.398 1 94.62 152 ASN B CA 1
ATOM 4244 C C . ASN B 1 152 ? 26.969 20.281 6.488 1 94.62 152 ASN B C 1
ATOM 4246 O O . ASN B 1 152 ? 27.703 20.094 5.523 1 94.62 152 ASN B O 1
ATOM 4250 N N . TYR B 1 153 ? 26.031 19.484 6.82 1 97.62 153 TYR B N 1
ATOM 4251 C CA . TYR B 1 153 ? 25.719 18.328 5.996 1 97.62 153 TYR B CA 1
ATOM 4252 C C . TYR B 1 153 ? 25.297 18.75 4.594 1 97.62 153 TYR B C 1
ATOM 4254 O O . TYR B 1 153 ? 24.422 19.609 4.434 1 97.62 153 TYR B O 1
ATOM 4262 N N . THR B 1 154 ? 25.844 18.109 3.547 1 97.12 154 THR B N 1
ATOM 4263 C CA . THR B 1 154 ? 25.609 18.562 2.178 1 97.12 154 THR B CA 1
ATOM 4264 C C . THR B 1 154 ? 24.875 17.484 1.374 1 97.12 154 THR B C 1
ATOM 4266 O O . THR B 1 154 ? 24.719 17.625 0.158 1 97.12 154 THR B O 1
ATOM 4269 N N . GLY B 1 155 ? 24.5 16.422 1.997 1 96.25 155 GLY B N 1
ATOM 4270 C CA . GLY B 1 155 ? 23.797 15.367 1.295 1 96.25 155 GLY B CA 1
ATOM 4271 C C . GLY B 1 155 ? 22.406 15.766 0.847 1 96.25 155 GLY B C 1
ATOM 4272 O O . GLY B 1 155 ? 21.875 16.781 1.287 1 96.25 155 GLY B O 1
ATOM 4273 N N . PHE B 1 156 ? 21.719 14.984 0.011 1 95.5 156 PHE B N 1
ATOM 4274 C CA . PHE B 1 156 ? 20.453 15.336 -0.617 1 95.5 156 PHE B CA 1
ATOM 4275 C C . PHE B 1 156 ? 19.312 15.211 0.373 1 95.5 156 PHE B C 1
ATOM 4277 O O . PHE B 1 156 ? 18.25 15.805 0.184 1 95.5 156 PHE B O 1
ATOM 4284 N N . PHE B 1 157 ? 19.531 14.398 1.415 1 97.5 157 PHE B N 1
ATOM 4285 C CA . PHE B 1 157 ? 18.484 14.211 2.416 1 97.5 157 PHE B CA 1
ATOM 4286 C C . PHE B 1 157 ? 19.094 13.93 3.785 1 97.5 157 PHE B C 1
ATOM 4288 O O . PHE B 1 157 ? 19.469 14.852 4.512 1 97.5 157 PHE B O 1
ATOM 4295 N N . LEU B 1 158 ? 19.281 12.672 4.203 1 97.56 158 LEU B N 1
ATOM 4296 C CA . LEU B 1 158 ? 19.906 12.242 5.453 1 97.56 158 LEU B CA 1
ATOM 4297 C C . LEU B 1 158 ? 20.922 11.125 5.207 1 97.56 158 LEU B C 1
ATOM 4299 O O . LEU B 1 158 ? 20.828 10.422 4.195 1 97.56 158 LEU B O 1
ATOM 4303 N N . PRO B 1 159 ? 21.922 11.008 6.09 1 96.06 159 PRO B N 1
ATOM 4304 C CA . PRO B 1 159 ? 22.844 9.867 5.938 1 96.06 159 PRO B CA 1
ATOM 4305 C C . PRO B 1 159 ? 22.109 8.531 5.91 1 96.06 159 PRO B C 1
ATOM 4307 O O . PRO B 1 159 ? 21.125 8.344 6.641 1 96.06 159 PRO B O 1
ATOM 4310 N N . GLY B 1 160 ? 22.594 7.637 5.074 1 93.31 160 GLY B N 1
ATOM 4311 C CA . GLY B 1 160 ? 22.016 6.301 5.016 1 93.31 160 GLY B CA 1
ATOM 4312 C C . GLY B 1 160 ? 21.047 6.121 3.871 1 93.31 160 GLY B C 1
ATOM 4313 O O . GLY B 1 160 ? 20.734 4.992 3.484 1 93.31 160 GLY B O 1
ATOM 4314 N N . TYR B 1 161 ? 20.516 7.211 3.354 1 95.38 161 TYR B N 1
ATOM 4315 C CA . TYR B 1 161 ? 19.625 7.141 2.195 1 95.38 161 TYR B CA 1
ATOM 4316 C C . TYR B 1 161 ? 20.422 7.215 0.897 1 95.38 161 TYR B C 1
ATOM 4318 O O . TYR B 1 161 ? 21.281 8.086 0.74 1 95.38 161 TYR B O 1
ATOM 4326 N N . ASN B 1 162 ? 20.125 6.301 -0.004 1 93.56 162 ASN B N 1
ATOM 4327 C CA . ASN B 1 162 ? 20.703 6.359 -1.337 1 93.56 162 ASN B CA 1
ATOM 4328 C C . ASN B 1 162 ? 19.812 7.121 -2.312 1 93.56 162 ASN B C 1
ATOM 4330 O O . ASN B 1 162 ? 18.625 6.793 -2.459 1 93.56 162 ASN B O 1
ATOM 4334 N N . LYS B 1 163 ? 20.453 7.965 -2.973 1 90.88 163 LYS B N 1
ATOM 4335 C CA . LY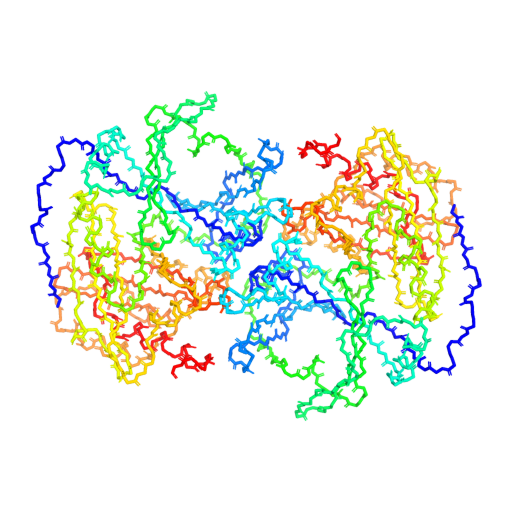S B 1 163 ? 19.719 8.703 -3.986 1 90.88 163 LYS B CA 1
ATOM 4336 C C . LYS B 1 163 ? 19.328 7.801 -5.156 1 90.88 163 LYS B C 1
ATOM 4338 O O . LYS B 1 163 ? 20.156 7.012 -5.633 1 90.88 163 LYS B O 1
ATOM 4343 N N . LEU B 1 164 ? 18.031 7.82 -5.496 1 87.94 164 LEU B N 1
ATOM 4344 C CA . LEU B 1 164 ? 17.578 7.02 -6.629 1 87.94 164 LEU B CA 1
ATOM 4345 C C . LEU B 1 164 ? 17.938 7.691 -7.949 1 87.94 164 LEU B C 1
ATOM 4347 O O . LEU B 1 164 ? 17.844 8.914 -8.07 1 87.94 164 LEU B O 1
ATOM 4351 N N . PRO B 1 165 ? 18.438 6.789 -8.789 1 74.19 165 PRO B N 1
ATOM 4352 C CA . PRO B 1 165 ? 18.781 7.371 -10.086 1 74.19 165 PRO B CA 1
ATOM 4353 C C . PRO B 1 165 ? 17.609 8.07 -10.75 1 74.19 165 PRO B C 1
ATOM 4355 O O . PRO B 1 165 ? 16.453 7.703 -10.516 1 74.19 165 PRO B O 1
ATOM 4358 N N . VAL B 1 166 ? 17.969 9.078 -11.375 1 59.75 166 VAL B N 1
ATOM 4359 C CA . VAL B 1 166 ? 16.969 9.891 -12.062 1 59.75 166 VAL B CA 1
ATOM 4360 C C . VAL B 1 166 ? 16.281 9.055 -13.141 1 59.75 166 VAL B C 1
ATOM 4362 O O . VAL B 1 166 ? 15.43 9.562 -13.875 1 59.75 166 VAL B O 1
ATOM 4365 N N . ALA B 1 167 ? 16.656 7.562 -13.164 1 60.69 167 ALA B N 1
ATOM 4366 C CA . ALA B 1 167 ? 15.906 6.918 -14.234 1 60.69 167 ALA B CA 1
ATOM 4367 C C . ALA B 1 167 ? 14.406 7.152 -14.062 1 60.69 167 ALA B C 1
ATOM 4369 O O . ALA B 1 167 ? 13.859 6.969 -12.977 1 60.69 167 ALA B O 1
ATOM 4370 N N . GLU B 1 168 ? 13.914 7.75 -15.141 1 78.69 168 GLU B N 1
ATOM 4371 C CA . GLU B 1 168 ? 12.547 8.266 -15.148 1 78.69 168 GLU B CA 1
ATOM 4372 C C . GLU B 1 168 ? 11.523 7.137 -15.148 1 78.69 168 GLU B C 1
ATOM 4374 O O . GLU B 1 168 ? 11.609 6.215 -15.961 1 78.69 168 GLU B O 1
ATOM 4379 N N . ASP B 1 169 ? 10.891 6.898 -14.078 1 92.19 169 ASP B N 1
ATOM 4380 C CA . ASP B 1 169 ? 9.656 6.113 -14.117 1 92.19 169 ASP B CA 1
ATOM 4381 C C . ASP B 1 169 ? 8.766 6.547 -15.281 1 92.19 169 ASP B C 1
ATOM 4383 O O . ASP B 1 169 ? 8.25 7.664 -15.289 1 92.19 169 ASP B O 1
ATOM 4387 N N . PRO B 1 170 ? 8.719 5.672 -16.281 1 95.25 170 PRO B N 1
ATOM 4388 C CA . PRO B 1 170 ? 8.008 6.09 -17.484 1 95.25 170 PRO B CA 1
ATOM 4389 C C . PRO B 1 170 ? 6.574 6.531 -17.203 1 95.25 170 PRO B C 1
ATOM 4391 O O . PRO B 1 170 ? 6.051 7.418 -17.891 1 95.25 170 PRO B O 1
ATOM 4394 N N . LEU B 1 171 ? 5.973 5.91 -16.297 1 96.56 171 LEU B N 1
ATOM 4395 C CA . LEU B 1 171 ? 4.609 6.293 -15.953 1 96.56 171 LEU B CA 1
ATOM 4396 C C . LEU B 1 171 ? 4.574 7.703 -15.367 1 96.56 171 LEU B C 1
ATOM 4398 O O . LEU B 1 171 ? 3.805 8.547 -15.828 1 96.56 171 LEU B O 1
ATOM 4402 N N . LEU B 1 172 ? 5.371 7.961 -14.398 1 96.12 172 LEU B N 1
ATOM 4403 C CA . LEU B 1 172 ? 5.355 9.242 -13.703 1 96.12 172 LEU B CA 1
ATOM 4404 C C . LEU B 1 172 ? 5.715 10.383 -14.656 1 96.12 172 LEU B C 1
ATOM 4406 O O . LEU B 1 172 ? 5.18 11.484 -14.539 1 96.12 172 LEU B O 1
ATOM 4410 N N . ALA B 1 173 ? 6.582 10.086 -15.578 1 94.69 173 ALA B N 1
ATOM 4411 C CA . ALA B 1 173 ? 7.039 11.094 -16.531 1 94.69 173 ALA B CA 1
ATOM 4412 C C . ALA B 1 173 ? 5.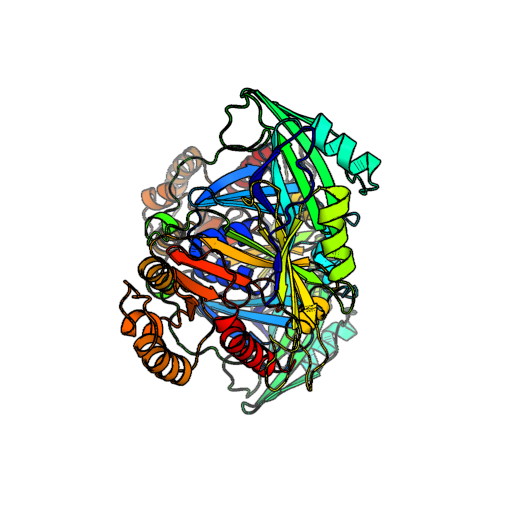891 11.57 -17.422 1 94.69 173 ALA B C 1
ATOM 4414 O O . ALA B 1 173 ? 5.926 12.68 -17.938 1 94.69 173 ALA B O 1
ATOM 4415 N N . SER B 1 174 ? 4.906 10.766 -17.562 1 94.56 174 SER B N 1
ATOM 4416 C CA . SER B 1 174 ? 3.807 11.094 -18.469 1 94.56 174 SER B CA 1
ATOM 4417 C C . SER B 1 174 ? 2.678 11.805 -17.734 1 94.56 174 SER B C 1
ATOM 4419 O O . SER B 1 174 ? 1.724 12.273 -18.359 1 94.56 174 SER B O 1
ATOM 4421 N N . LEU B 1 175 ? 2.736 11.914 -16.469 1 96.69 175 LEU B N 1
ATOM 4422 C CA . LEU B 1 175 ? 1.649 12.469 -15.672 1 96.69 175 LEU B CA 1
ATOM 4423 C C . LEU B 1 175 ? 1.872 13.961 -15.422 1 96.69 175 LEU B C 1
ATOM 4425 O O . LEU B 1 175 ? 3.014 14.422 -15.359 1 96.69 175 LEU B O 1
ATOM 4429 N N . PRO B 1 176 ? 0.772 14.672 -15.273 1 97.38 176 PRO B N 1
ATOM 4430 C CA . PRO B 1 176 ? 0.934 16.109 -15.055 1 97.38 176 PRO B CA 1
ATOM 4431 C C . PRO B 1 176 ? 1.532 16.438 -13.688 1 97.38 176 PRO B C 1
ATOM 4433 O O . PRO B 1 176 ? 1.225 15.766 -12.695 1 97.38 176 PRO B O 1
ATOM 4436 N N . ALA B 1 177 ? 2.287 17.531 -13.617 1 97.19 177 ALA B N 1
ATOM 4437 C CA . ALA B 1 177 ? 2.865 18.016 -12.367 1 97.19 177 ALA B CA 1
ATOM 4438 C C . ALA B 1 177 ? 1.803 18.656 -11.477 1 97.19 177 ALA B C 1
ATOM 4440 O O . ALA B 1 177 ? 0.876 19.297 -11.977 1 97.19 177 ALA B O 1
ATOM 4441 N N . ILE B 1 178 ? 1.986 18.531 -10.211 1 98.25 178 ILE B N 1
ATOM 4442 C CA . ILE B 1 178 ? 1.002 19.047 -9.273 1 98.25 178 ILE B CA 1
ATOM 4443 C C . ILE B 1 178 ? 1.507 20.359 -8.68 1 98.25 178 ILE B C 1
ATOM 4445 O O . ILE B 1 178 ? 0.736 21.312 -8.5 1 98.25 178 ILE B O 1
ATOM 4449 N N . ASN B 1 179 ? 2.75 20.406 -8.266 1 97.75 179 ASN B N 1
ATOM 4450 C CA . ASN B 1 179 ? 3.445 21.594 -7.781 1 97.75 179 ASN B CA 1
ATOM 4451 C C . ASN B 1 179 ? 2.977 21.969 -6.379 1 97.75 179 ASN B C 1
ATOM 4453 O O . ASN B 1 179 ? 2.67 23.141 -6.125 1 97.75 179 ASN B O 1
ATOM 4457 N N . LEU B 1 180 ? 2.783 21.047 -5.535 1 98.69 180 LEU B N 1
ATOM 4458 C CA . LEU B 1 180 ? 2.721 21.328 -4.105 1 98.69 180 LEU B CA 1
ATOM 4459 C C . LEU B 1 180 ? 4.086 21.766 -3.58 1 98.69 180 LEU B C 1
ATOM 4461 O O . LEU B 1 180 ? 5.117 21.234 -3.998 1 98.69 180 LEU B O 1
ATOM 4465 N N . ASP B 1 181 ? 4.137 22.641 -2.643 1 98.62 181 ASP B N 1
ATOM 4466 C CA . ASP B 1 181 ? 5.383 23.344 -2.383 1 98.62 181 ASP B CA 1
ATOM 4467 C C . ASP B 1 181 ? 5.996 22.906 -1.054 1 98.62 181 ASP B C 1
ATOM 4469 O O . ASP B 1 181 ? 7.16 22.516 -1.004 1 98.62 181 ASP B O 1
ATOM 4473 N N . PHE B 1 182 ? 5.289 23.062 0.057 1 98.62 182 PHE B N 1
ATOM 4474 C CA . PHE B 1 182 ? 5.789 22.703 1.382 1 98.62 182 PHE B CA 1
ATOM 4475 C C . PHE B 1 182 ? 4.645 22.281 2.295 1 98.62 182 PHE B C 1
ATOM 4477 O O . PHE B 1 182 ? 3.475 22.438 1.945 1 98.62 182 PHE B O 1
ATOM 4484 N N . ILE B 1 183 ? 4.98 21.656 3.43 1 98.81 183 ILE B N 1
ATOM 4485 C CA . ILE B 1 183 ? 3.994 21.281 4.441 1 98.81 183 ILE B CA 1
ATOM 4486 C C . ILE B 1 183 ? 3.521 22.531 5.18 1 98.81 183 ILE B C 1
ATOM 4488 O O . ILE B 1 183 ? 4.312 23.203 5.836 1 98.81 183 ILE B O 1
ATOM 4492 N N . ASP B 1 184 ? 2.258 22.812 5.023 1 98.44 184 ASP B N 1
ATOM 4493 C CA . ASP B 1 184 ? 1.683 24 5.648 1 98.44 184 ASP B CA 1
ATOM 4494 C C . ASP B 1 184 ? 1.437 23.781 7.137 1 98.44 184 ASP B C 1
ATOM 4496 O O . ASP B 1 184 ? 1.819 24.594 7.969 1 98.44 184 ASP B O 1
ATOM 4500 N N . HIS B 1 185 ? 0.734 22.766 7.477 1 98.25 185 HIS B N 1
ATOM 4501 C CA . HIS B 1 185 ? 0.489 22.406 8.867 1 98.25 185 HIS B CA 1
ATOM 4502 C C . HIS B 1 185 ? 0.117 20.922 8.984 1 98.25 185 HIS B C 1
ATOM 4504 O O . HIS B 1 185 ? -0.195 20.281 7.984 1 98.25 185 HIS B O 1
ATOM 4510 N N . VAL B 1 186 ? 0.241 20.359 10.164 1 98.75 186 VAL B N 1
ATOM 4511 C CA . VAL B 1 186 ? -0.104 18.984 10.492 1 98.75 186 VAL B CA 1
ATOM 4512 C C . VAL B 1 186 ? -1.098 18.953 11.648 1 98.75 186 VAL B C 1
ATOM 4514 O O . VAL B 1 186 ? -0.866 19.594 12.688 1 98.75 186 VAL B O 1
ATOM 4517 N N . VAL B 1 187 ? -2.178 18.234 11.461 1 97.38 187 VAL B N 1
ATOM 4518 C CA . VAL B 1 187 ? -3.25 18.266 12.453 1 97.38 187 VAL B CA 1
ATOM 4519 C C . VAL B 1 187 ? -3.256 16.969 13.25 1 97.38 187 VAL B C 1
ATOM 4521 O O . VAL B 1 187 ? -3.299 15.883 12.672 1 97.38 187 VAL B O 1
ATOM 4524 N N . GLY B 1 188 ? -3.217 17.109 14.578 1 98.12 188 GLY B N 1
ATOM 4525 C CA . GLY B 1 188 ? -3.363 15.984 15.477 1 98.12 188 GLY B CA 1
ATOM 4526 C C . GLY B 1 188 ? -4.742 15.891 16.094 1 98.12 188 GLY B C 1
ATOM 4527 O O . GLY B 1 188 ? -5.285 16.891 16.578 1 98.12 188 GLY B O 1
ATOM 4528 N N . ASN B 1 189 ? -5.34 14.711 16.016 1 97.75 189 ASN B N 1
ATOM 4529 C CA . ASN B 1 189 ? -6.605 14.445 16.688 1 97.75 189 ASN B CA 1
ATOM 4530 C C . ASN B 1 189 ? -6.395 13.703 18.016 1 97.75 189 ASN B C 1
ATOM 4532 O O . ASN B 1 189 ? -5.539 12.82 18.094 1 97.75 189 ASN B O 1
ATOM 4536 N N . GLN B 1 190 ? -7.16 14.117 18.969 1 97.81 190 GLN B N 1
ATOM 4537 C CA . GLN B 1 190 ? -7.098 13.562 20.312 1 97.81 190 GLN B CA 1
ATOM 4538 C C . GLN B 1 190 ? -8.438 12.961 20.719 1 97.81 190 GLN B C 1
ATOM 4540 O O . GLN B 1 190 ? -9.492 13.414 20.281 1 97.81 190 GLN B O 1
ATOM 4545 N N . PRO B 1 191 ? -8.344 11.852 21.641 1 96.19 191 PRO B N 1
ATOM 4546 C CA . PRO B 1 191 ? -9.578 11.484 22.328 1 96.19 191 PRO B CA 1
ATOM 4547 C C . PRO B 1 191 ? -10.172 12.633 23.141 1 96.19 191 PRO B C 1
ATOM 4549 O O . PRO B 1 191 ? -9.5 13.641 23.359 1 96.19 191 PRO B O 1
ATOM 4552 N N . ASP B 1 192 ? -11.375 12.445 23.609 1 93.75 192 ASP B N 1
ATOM 4553 C CA . ASP B 1 192 ? -12.094 13.469 24.359 1 93.75 192 ASP B CA 1
ATOM 4554 C C . ASP B 1 192 ? -11.312 13.891 25.594 1 93.75 192 ASP B C 1
ATOM 4556 O O . ASP B 1 192 ? -10.742 13.047 26.297 1 93.75 192 ASP B O 1
ATOM 4560 N N . LEU B 1 193 ? -11.203 15.219 25.75 1 93.56 193 LEU B N 1
ATOM 4561 C CA . LEU B 1 193 ? -10.625 15.875 26.922 1 93.56 193 LEU B CA 1
ATOM 4562 C C . LEU B 1 193 ? -9.109 15.758 26.922 1 93.56 193 LEU B C 1
ATOM 4564 O O . LEU B 1 193 ? -8.469 15.969 27.953 1 93.56 193 LEU B O 1
ATOM 4568 N N . GLU B 1 194 ? -8.531 15.445 25.766 1 96.12 194 GLU B N 1
ATOM 4569 C CA . GLU B 1 194 ? -7.082 15.289 25.734 1 96.12 194 GLU B CA 1
ATOM 4570 C C . GLU B 1 194 ? -6.426 16.359 24.875 1 96.12 194 GLU B C 1
ATOM 4572 O O . GLU B 1 194 ? -5.199 16.406 24.766 1 96.12 194 GLU B O 1
ATOM 4577 N N . MET B 1 195 ? -7.164 17.203 24.281 1 95.69 195 MET B N 1
ATOM 4578 C CA . MET B 1 195 ? -6.641 18.266 23.422 1 95.69 195 MET B CA 1
ATOM 4579 C C . MET B 1 195 ? -5.766 19.234 24.219 1 95.69 195 MET B C 1
ATOM 4581 O O . MET B 1 195 ? -4.656 19.562 23.797 1 95.69 195 MET B O 1
ATOM 4585 N N . GLU B 1 196 ? -6.281 19.672 25.391 1 95.44 196 GLU B N 1
ATOM 4586 C CA . GLU B 1 196 ? -5.586 20.656 26.203 1 95.44 196 GLU B CA 1
ATOM 4587 C C . GLU B 1 196 ? -4.227 20.141 26.672 1 95.44 196 GLU B C 1
ATOM 4589 O O . GLU B 1 196 ? -3.229 20.859 26.609 1 95.44 196 GLU B O 1
ATOM 4594 N N . SER B 1 197 ? -4.246 18.922 27.156 1 96.94 197 SER B N 1
ATOM 4595 C CA . SER B 1 197 ? -2.984 18.344 27.609 1 96.94 197 SER B CA 1
ATOM 4596 C C . SER B 1 197 ? -1.985 18.219 26.469 1 96.94 197 SER B C 1
ATOM 4598 O O . SER B 1 197 ? -0.786 18.422 26.656 1 96.94 197 SER B O 1
ATOM 4600 N N . ALA B 1 198 ? -2.426 17.828 25.312 1 97.62 198 ALA B N 1
ATOM 4601 C CA . ALA B 1 198 ? -1.552 17.734 24.156 1 97.62 198 ALA B CA 1
ATOM 4602 C C . ALA B 1 198 ? -0.992 19.094 23.766 1 97.62 198 ALA B C 1
ATOM 4604 O O . ALA B 1 198 ? 0.194 19.219 23.453 1 97.62 198 ALA B O 1
ATOM 4605 N N . ALA B 1 199 ? -1.814 20.094 23.75 1 96.75 199 ALA B N 1
ATOM 4606 C CA . ALA B 1 199 ? -1.376 21.453 23.438 1 96.75 199 ALA B CA 1
ATOM 4607 C C . ALA B 1 199 ? -0.376 21.969 24.484 1 96.75 199 ALA B C 1
ATOM 4609 O O . ALA B 1 199 ? 0.634 22.578 24.125 1 96.75 199 ALA B O 1
ATOM 4610 N N . GLU B 1 200 ? -0.72 21.672 25.719 1 96.44 200 GLU B N 1
ATOM 4611 C CA . GLU B 1 200 ? 0.154 22.094 26.797 1 96.44 200 GLU B CA 1
ATOM 4612 C C . GLU B 1 200 ? 1.528 21.438 26.688 1 96.44 200 GLU B C 1
ATOM 4614 O O . G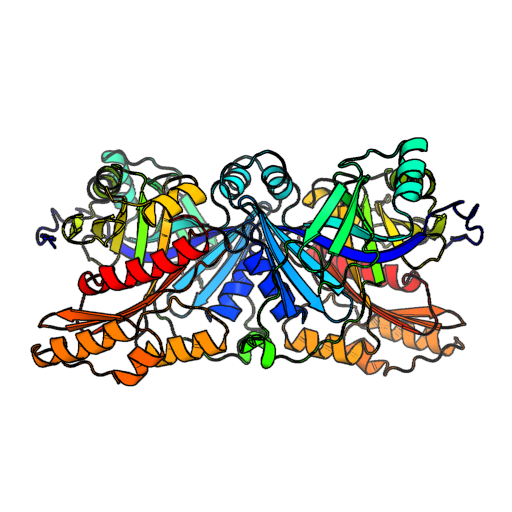LU B 1 200 ? 2.541 22.047 27.047 1 96.44 200 GLU B O 1
ATOM 4619 N N . TRP B 1 201 ? 1.516 20.25 26.25 1 97.75 201 TRP B N 1
ATOM 4620 C CA . TRP B 1 201 ? 2.793 19.578 26.047 1 97.75 201 TRP B CA 1
ATOM 4621 C C . TRP B 1 201 ? 3.709 20.406 25.141 1 97.75 201 TRP B C 1
ATOM 4623 O O . TRP B 1 201 ? 4.898 20.562 25.438 1 97.75 201 TRP B O 1
ATOM 4633 N N . TYR B 1 202 ? 3.27 20.922 24.078 1 97.69 202 TYR B N 1
ATOM 4634 C CA . TYR B 1 202 ? 4.066 21.719 23.156 1 97.69 202 TYR B CA 1
ATOM 4635 C C . TYR B 1 202 ? 4.539 23.016 23.797 1 97.69 202 TYR B C 1
ATOM 4637 O O . TYR B 1 202 ? 5.688 23.422 23.625 1 97.69 202 TYR B O 1
ATOM 4645 N N . THR B 1 203 ? 3.607 23.672 24.5 1 95.94 203 THR B N 1
ATOM 4646 C CA . THR B 1 203 ? 3.939 24.953 25.094 1 95.94 203 THR B CA 1
ATOM 4647 C C . THR B 1 203 ? 4.961 24.781 26.219 1 95.94 203 THR B C 1
ATOM 4649 O O . THR B 1 203 ? 5.871 25.594 26.359 1 95.94 203 THR B O 1
ATOM 4652 N N . GLN B 1 204 ? 4.824 23.734 26.922 1 95.62 204 GLN B N 1
ATOM 4653 C CA . GLN B 1 204 ? 5.699 23.5 28.062 1 95.62 204 GLN B CA 1
ATOM 4654 C C . GLN B 1 204 ? 7.035 22.922 27.625 1 95.62 204 GLN B C 1
ATOM 4656 O O . GLN B 1 204 ? 8.094 23.453 27.953 1 95.62 204 GLN B O 1
ATOM 4661 N N . ASN B 1 205 ? 6.965 21.875 26.859 1 96.44 205 ASN B N 1
ATOM 4662 C CA . ASN B 1 205 ? 8.164 21.094 26.594 1 96.44 205 ASN B CA 1
ATOM 4663 C C . ASN B 1 205 ? 8.969 21.656 25.438 1 96.44 205 ASN B C 1
ATOM 4665 O O . ASN B 1 205 ? 10.188 21.484 25.375 1 96.44 205 ASN B O 1
ATOM 4669 N N . LEU B 1 206 ? 8.312 22.312 24.469 1 96.56 206 LEU B N 1
ATOM 4670 C CA . LEU B 1 206 ? 9.031 22.797 23.297 1 96.56 206 LEU B CA 1
ATOM 4671 C C . LEU B 1 206 ? 8.992 24.312 23.219 1 96.56 206 LEU B C 1
ATOM 4673 O O . LEU B 1 206 ? 9.555 24.906 22.297 1 96.56 206 LEU B O 1
ATOM 4677 N N . MET B 1 207 ? 8.312 24.984 24.109 1 95.5 207 MET B N 1
ATOM 4678 C CA . MET B 1 207 ? 8.164 26.422 24.188 1 95.5 207 MET B CA 1
ATOM 4679 C C . MET B 1 207 ? 7.465 26.984 22.953 1 95.5 207 MET B C 1
ATOM 4681 O O . MET B 1 207 ? 7.809 28.062 22.484 1 95.5 207 MET B O 1
ATOM 4685 N N . PHE B 1 208 ? 6.66 26.156 22.359 1 97.06 208 PHE B N 1
ATOM 4686 C CA . PHE B 1 208 ? 5.707 26.688 21.391 1 97.06 208 PHE B CA 1
ATOM 4687 C C . PHE B 1 208 ? 4.691 27.594 22.078 1 97.06 208 PHE B C 1
ATOM 4689 O O . PHE B 1 208 ? 4.738 27.781 23.297 1 97.06 208 PHE B O 1
ATOM 4696 N N . HIS B 1 209 ? 3.822 28.266 21.344 1 95.38 209 HIS B N 1
ATOM 4697 C CA . HIS B 1 209 ? 2.76 29.078 21.938 1 95.38 209 HIS B CA 1
ATOM 4698 C C . HIS B 1 209 ? 1.431 28.844 21.219 1 95.38 209 HIS B C 1
ATOM 4700 O O . HIS B 1 209 ? 1.405 28.375 20.078 1 95.38 209 HIS B O 1
ATOM 4706 N N . ARG B 1 210 ? 0.379 29.141 21.953 1 93.31 210 ARG B N 1
ATOM 4707 C CA . ARG B 1 210 ? -0.951 29.078 21.344 1 93.31 210 ARG B CA 1
ATOM 4708 C C . ARG B 1 210 ? -1.138 30.172 20.312 1 93.31 210 ARG B C 1
ATOM 4710 O O . ARG B 1 210 ? -0.775 31.328 20.547 1 93.31 210 ARG B O 1
ATOM 4717 N N . PHE B 1 211 ? -1.551 29.828 19.25 1 89.94 211 PHE B N 1
ATOM 4718 C CA . PHE B 1 211 ? -1.737 30.75 18.125 1 89.94 211 PHE B CA 1
ATOM 4719 C C . PHE B 1 211 ? -3.211 31.094 17.953 1 89.94 211 PHE B C 1
ATOM 4721 O O . PHE B 1 211 ? -3.562 32.25 17.797 1 89.94 211 PHE B O 1
ATOM 4728 N N . TRP B 1 212 ? -3.998 30 17.875 1 83.81 212 TRP B N 1
ATOM 4729 C CA . TRP B 1 212 ? -5.438 30.109 17.641 1 83.81 212 TRP B CA 1
ATOM 4730 C C . TRP B 1 212 ? -6.199 29.062 18.438 1 83.81 212 TRP B C 1
ATOM 4732 O O . TRP B 1 212 ? -5.664 27.984 18.734 1 83.81 212 TRP B O 1
ATOM 4742 N N . SER B 1 213 ? -7.402 29.438 18.906 1 84.44 213 SER B N 1
ATOM 4743 C CA . SER B 1 213 ? -8.281 28.406 19.453 1 84.44 213 SER B CA 1
ATOM 4744 C C . SER B 1 213 ? -9.727 28.641 19.016 1 84.44 213 SER B C 1
ATOM 4746 O O . SER B 1 213 ? -10.125 29.766 18.734 1 84.44 213 SER B O 1
ATOM 4748 N N . VAL B 1 214 ? -10.328 27.531 18.781 1 80.31 214 VAL B N 1
ATOM 4749 C CA . VAL B 1 214 ? -11.758 27.547 18.5 1 80.31 214 VAL B CA 1
ATOM 4750 C C . VAL B 1 214 ? -12.492 26.641 19.469 1 80.31 214 VAL B C 1
ATOM 4752 O O . VAL B 1 214 ? -11.984 25.578 19.844 1 80.31 214 VAL B O 1
ATOM 4755 N N . ASP B 1 215 ? -13.633 27.109 19.953 1 79.25 215 ASP B N 1
ATOM 4756 C CA . ASP B 1 215 ? -14.438 26.297 20.859 1 79.25 215 ASP B CA 1
ATOM 4757 C C . ASP B 1 215 ? -15.672 25.75 20.141 1 79.25 215 ASP B C 1
ATOM 4759 O O . ASP B 1 215 ? -15.906 26.047 18.969 1 79.25 215 ASP B O 1
ATOM 4763 N N . ASP B 1 216 ? -16.312 24.797 20.859 1 74.94 216 ASP B N 1
ATOM 4764 C CA . ASP B 1 216 ? -17.391 24.047 20.25 1 74.94 216 ASP B CA 1
ATOM 4765 C C . ASP B 1 216 ? -18.594 24.938 19.953 1 74.94 216 ASP B C 1
ATOM 4767 O O . ASP B 1 216 ? -19.469 24.578 19.188 1 74.94 216 ASP B O 1
ATOM 4771 N N . SER B 1 217 ? -18.625 26.016 20.547 1 73.38 217 SER B N 1
ATOM 4772 C CA . SER B 1 217 ? -19.703 26.938 20.219 1 73.38 217 SER B CA 1
ATOM 4773 C C . SER B 1 217 ? -19.484 27.578 18.844 1 73.38 217 SER B C 1
ATOM 4775 O O . SER B 1 217 ? -20.422 28.062 18.219 1 73.38 217 SER B O 1
ATOM 4777 N N . GLN B 1 218 ? -18.312 27.469 18.391 1 72.75 218 GLN B N 1
ATOM 4778 C CA . GLN B 1 218 ? -17.938 28.094 17.125 1 72.75 218 GLN B CA 1
ATOM 4779 C C . GLN B 1 218 ? -17.859 27.062 16.016 1 72.75 218 GLN B C 1
ATOM 4781 O O . GLN B 1 218 ? -18.094 27.375 14.844 1 72.75 218 GLN B O 1
ATOM 4786 N N . ILE B 1 219 ? -17.469 25.906 16.344 1 73.12 219 ILE B N 1
ATOM 4787 C CA . ILE B 1 219 ? -17.297 24.875 15.336 1 73.12 219 ILE B CA 1
ATOM 4788 C C . ILE B 1 219 ? -18.25 23.719 15.625 1 73.12 219 ILE B C 1
ATOM 4790 O O . ILE B 1 219 ? -17.938 22.812 16.406 1 73.12 219 ILE B O 1
ATOM 4794 N N . HIS B 1 220 ? -19.359 23.766 15.102 1 75.31 220 HIS B N 1
ATOM 4795 C CA . HIS B 1 220 ? -20.344 22.703 15.266 1 75.31 220 HIS B CA 1
ATOM 4796 C C . HIS B 1 220 ? -21.25 22.594 14.039 1 75.31 220 HIS B C 1
ATOM 4798 O O . HIS B 1 220 ? -21.406 23.578 13.305 1 75.31 220 HIS B O 1
ATOM 4804 N N . THR B 1 221 ? -21.562 21.438 13.758 1 71.81 221 THR B N 1
ATOM 4805 C CA . THR B 1 221 ? -22.672 21.188 12.836 1 71.81 221 THR B CA 1
ATOM 4806 C C . THR B 1 221 ? -23.938 20.812 13.609 1 71.81 221 THR B C 1
ATOM 4808 O O . THR B 1 221 ? -24 20.984 14.82 1 71.81 221 THR B O 1
ATOM 4811 N N . GLN B 1 222 ? -24.938 20.422 12.781 1 71.44 222 GLN B N 1
ATOM 4812 C CA . GLN B 1 222 ? -26.156 19.938 13.422 1 71.44 222 GLN B CA 1
ATOM 4813 C C . GLN B 1 222 ? -25.891 18.688 14.242 1 71.44 222 GLN B C 1
ATOM 4815 O O . GLN B 1 222 ? -26.547 18.438 15.25 1 71.44 222 GLN B O 1
ATOM 4820 N N . TYR B 1 223 ? -24.828 17.969 13.898 1 71.75 223 TYR B N 1
ATOM 4821 C CA . TYR B 1 223 ? -24.703 16.625 14.469 1 71.75 223 TYR B CA 1
ATOM 4822 C C . TYR B 1 223 ? -23.453 16.531 15.344 1 71.75 223 TYR B C 1
ATOM 4824 O O . TYR B 1 223 ? -23.406 15.703 16.266 1 71.75 223 TYR B O 1
ATOM 4832 N N . SER B 1 224 ? -22.469 17.344 15.062 1 74.06 224 SER B N 1
ATOM 4833 C CA . SER B 1 224 ? -21.188 17.156 15.758 1 74.06 224 SER B CA 1
ATOM 4834 C C . SER B 1 224 ? -20.5 18.484 16 1 74.06 224 SER B C 1
ATOM 4836 O O . SER B 1 224 ? -20.844 19.5 15.398 1 74.06 224 SER B O 1
ATOM 4838 N N . ALA B 1 225 ? -19.688 18.5 17.016 1 77.19 225 ALA B N 1
ATOM 4839 C CA . ALA B 1 225 ? -18.859 19.656 17.359 1 77.19 225 ALA B CA 1
ATOM 4840 C C . ALA B 1 225 ? -17.438 19.234 17.703 1 77.19 225 ALA B C 1
ATOM 4842 O O . ALA B 1 225 ? -17.188 18.062 17.969 1 77.19 225 ALA B O 1
ATOM 4843 N N . LEU B 1 226 ? -16.578 20.219 17.422 1 80.94 226 LEU B N 1
ATOM 4844 C CA . LEU B 1 226 ? -15.203 19.938 17.828 1 80.94 226 LEU B CA 1
ATOM 4845 C C . LEU B 1 226 ? -14.555 21.172 18.453 1 80.94 226 LEU B C 1
ATOM 4847 O O . LEU B 1 226 ? -15.102 22.281 18.359 1 80.94 226 LEU B O 1
ATOM 4851 N N . ARG B 1 227 ? -13.531 20.938 19.25 1 87.94 227 ARG B N 1
ATOM 4852 C CA . ARG B 1 227 ? -12.641 21.969 19.781 1 87.94 227 ARG B CA 1
ATOM 4853 C C . ARG B 1 227 ? -11.258 21.859 19.141 1 87.94 227 ARG B C 1
ATOM 4855 O O . ARG B 1 227 ? -10.805 20.766 18.812 1 87.94 227 ARG B O 1
ATOM 4862 N N . SER B 1 228 ? -10.672 23.016 18.969 1 90.75 228 SER B N 1
ATOM 4863 C CA . SER B 1 228 ? -9.367 23.031 18.328 1 90.75 228 SER B CA 1
ATOM 4864 C C . SER B 1 228 ? -8.461 24.094 18.953 1 90.75 228 SER B C 1
ATOM 4866 O O . SER B 1 228 ? -8.922 25.172 19.312 1 90.75 228 SER B O 1
ATOM 4868 N N . ILE B 1 229 ? -7.238 23.719 19.156 1 92.88 229 ILE B N 1
ATOM 4869 C CA . ILE B 1 229 ? -6.172 24.641 19.547 1 92.88 229 ILE B CA 1
ATOM 4870 C C . ILE B 1 229 ? -5.016 24.516 18.562 1 92.88 229 ILE B C 1
ATOM 4872 O O . ILE B 1 229 ? -4.598 23.406 18.203 1 92.88 229 ILE B O 1
ATOM 4876 N N . VAL B 1 230 ? -4.543 25.641 18.078 1 94.19 230 VAL B N 1
ATOM 4877 C CA . VAL B 1 230 ? -3.363 25.641 17.219 1 94.19 230 VAL B CA 1
ATOM 4878 C C . VAL B 1 230 ? -2.146 26.109 18 1 94.19 230 VAL B C 1
ATOM 4880 O O . VAL B 1 230 ? -2.168 27.188 18.609 1 94.19 230 VAL B O 1
ATOM 4883 N N . VAL B 1 231 ? -1.123 25.297 18.047 1 96.19 231 VAL B N 1
ATOM 4884 C CA . VAL B 1 231 ? 0.143 25.703 18.641 1 96.19 231 VAL B CA 1
ATOM 4885 C C . VAL B 1 231 ? 1.193 25.906 17.562 1 96.19 231 VAL B 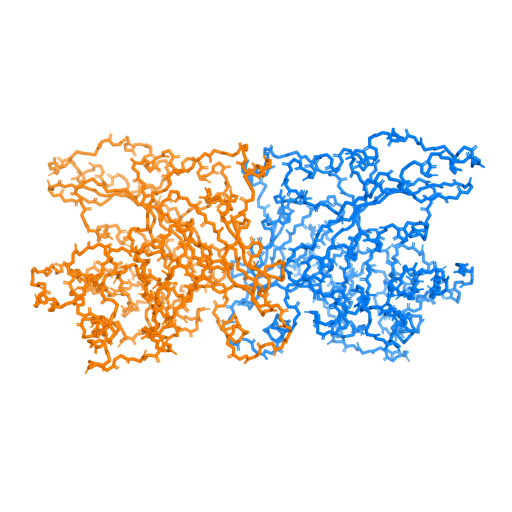C 1
ATOM 4887 O O . VAL B 1 231 ? 1.13 25.266 16.5 1 96.19 231 VAL B O 1
ATOM 4890 N N . THR B 1 232 ? 2.117 26.781 17.766 1 97 232 THR B N 1
ATOM 4891 C CA . THR B 1 232 ? 3.16 27.094 16.797 1 97 232 THR B CA 1
ATOM 4892 C C . THR B 1 232 ? 4.461 27.469 17.5 1 97 232 THR B C 1
ATOM 4894 O O . THR B 1 232 ? 4.449 27.859 18.672 1 97 232 THR B O 1
ATOM 4897 N N . ASN B 1 233 ? 5.578 27.203 16.781 1 96.62 233 ASN B N 1
ATOM 4898 C CA . ASN B 1 233 ? 6.859 27.641 17.312 1 96.62 233 ASN B CA 1
ATOM 4899 C C . ASN B 1 233 ? 6.965 29.156 17.359 1 96.62 233 ASN B C 1
ATOM 4901 O O . ASN B 1 233 ? 6.109 29.859 16.797 1 96.62 233 ASN B O 1
ATOM 4905 N N . TYR B 1 234 ? 7.973 29.688 17.984 1 94.94 234 TYR B N 1
ATOM 4906 C CA . TYR B 1 234 ? 8.117 31.125 18.219 1 94.94 234 TYR B CA 1
ATOM 4907 C C . TYR B 1 234 ? 8.125 31.875 16.891 1 94.94 234 TYR B C 1
ATOM 4909 O O . TYR B 1 234 ? 7.508 32.938 16.781 1 94.94 234 TYR B O 1
ATOM 4917 N N . GLU B 1 235 ? 8.844 31.328 15.875 1 93.94 235 GLU B N 1
ATOM 4918 C CA . GLU B 1 235 ? 8.945 31.969 14.562 1 93.94 235 GLU B CA 1
ATOM 4919 C C . GLU B 1 235 ? 7.672 31.766 13.75 1 93.94 235 GLU B C 1
ATOM 4921 O O . GLU B 1 235 ? 7.496 32.375 12.703 1 93.94 235 GLU B O 1
ATOM 4926 N N . GLU B 1 236 ? 6.781 30.844 14.203 1 94.88 236 GLU B N 1
ATOM 4927 C CA . GLU B 1 236 ? 5.484 30.547 13.609 1 94.88 236 GLU B CA 1
ATOM 4928 C C . GLU B 1 236 ? 5.637 29.953 12.211 1 94.88 236 GLU B C 1
ATOM 4930 O O . GLU B 1 236 ? 4.887 30.297 11.297 1 94.88 236 GLU B O 1
ATOM 4935 N N . THR B 1 237 ? 6.652 29.156 12.023 1 96.31 237 THR B N 1
ATOM 4936 C CA . THR B 1 237 ? 6.918 28.453 10.781 1 96.31 237 THR B CA 1
ATOM 4937 C C . THR B 1 237 ? 6.383 27.016 10.852 1 96.31 237 THR B C 1
ATOM 4939 O O . THR B 1 237 ? 6.277 26.344 9.828 1 96.31 237 THR B O 1
ATOM 4942 N N . ILE B 1 238 ? 6.105 26.547 12.039 1 97.94 238 ILE B N 1
ATOM 4943 C CA . ILE B 1 238 ? 5.543 25.234 12.281 1 97.94 238 ILE B CA 1
ATOM 4944 C C . ILE B 1 238 ? 4.195 25.359 12.992 1 97.94 238 ILE B C 1
ATOM 4946 O O . ILE B 1 238 ? 4.129 25.875 14.109 1 97.94 238 ILE B O 1
ATOM 4950 N N . LYS B 1 239 ? 3.162 24.938 12.359 1 96.81 239 LYS B N 1
ATOM 4951 C CA . LYS B 1 239 ? 1.828 25.047 12.945 1 96.81 239 LYS B CA 1
ATOM 4952 C C . LYS B 1 239 ? 1.214 23.656 13.156 1 96.81 239 LYS B C 1
ATOM 4954 O O . LYS B 1 239 ? 1.161 22.859 12.227 1 96.81 239 LYS B O 1
ATOM 4959 N N . MET B 1 240 ? 0.771 23.438 14.375 1 97.44 240 MET B N 1
ATOM 4960 C CA . MET B 1 240 ? 0.206 22.156 14.773 1 97.44 240 MET B CA 1
ATOM 4961 C C . MET B 1 240 ? -1.186 22.328 15.375 1 97.44 240 MET B C 1
ATOM 4963 O O . MET B 1 240 ? -1.327 22.516 16.578 1 97.44 240 MET B O 1
ATOM 4967 N N . PRO B 1 241 ? -2.211 22.266 14.516 1 96.12 241 PRO B N 1
ATOM 4968 C CA . PRO B 1 241 ? -3.551 22.219 15.109 1 96.12 241 PRO B CA 1
ATOM 4969 C C . PRO B 1 241 ? -3.812 20.906 15.852 1 96.12 241 PRO B C 1
ATOM 4971 O O . PRO B 1 241 ? -3.402 19.844 15.391 1 96.12 241 PRO B O 1
ATOM 4974 N N . ILE B 1 242 ? -4.406 20.984 17.016 1 96.69 242 ILE B N 1
ATOM 4975 C CA . ILE B 1 242 ? -4.793 19.859 17.859 1 96.69 242 ILE B CA 1
ATOM 4976 C C . ILE B 1 242 ? -6.301 19.891 18.109 1 96.69 242 ILE B C 1
ATOM 4978 O O . ILE B 1 242 ? -6.828 20.875 18.609 1 96.69 242 ILE B O 1
ATOM 4982 N N . ASN B 1 243 ? -6.996 18.797 17.703 1 94.62 243 ASN B N 1
ATOM 4983 C CA . ASN B 1 243 ? -8.453 18.75 17.797 1 94.62 243 ASN B CA 1
ATOM 4984 C C . ASN B 1 243 ? -8.922 17.672 18.766 1 94.62 243 ASN B C 1
ATOM 4986 O O . ASN B 1 243 ? -8.211 16.688 19 1 94.62 243 ASN B O 1
ATOM 4990 N N . GLU B 1 244 ? -10.039 17.844 19.406 1 94.75 244 GLU B N 1
ATOM 4991 C CA . GLU B 1 244 ? -10.773 16.844 20.156 1 94.75 244 GLU B CA 1
ATOM 4992 C C . GLU B 1 244 ? -12.273 16.906 19.859 1 94.75 244 GLU B C 1
ATOM 4994 O O . GLU B 1 244 ? -12.766 17.938 19.391 1 94.75 244 GLU B O 1
ATOM 4999 N N . PRO B 1 245 ? -12.93 15.734 20.078 1 91.12 245 PRO B N 1
ATOM 5000 C CA . PRO B 1 245 ? -14.375 15.789 19.844 1 91.12 245 PRO B CA 1
ATOM 5001 C C . PRO B 1 245 ? -15.102 16.641 20.891 1 91.12 245 PRO B C 1
ATOM 5003 O O . PRO B 1 245 ? -14.547 16.922 21.953 1 91.12 245 PRO B O 1
ATOM 5006 N N . ALA B 1 246 ? -16.172 17.156 20.531 1 84.75 246 ALA B N 1
ATOM 5007 C CA . ALA B 1 246 ? -17.062 17.844 21.469 1 84.75 246 ALA B CA 1
ATOM 5008 C C . ALA B 1 246 ? -18.453 17.234 21.438 1 84.75 246 ALA B C 1
ATOM 5010 O O . ALA B 1 246 ? -18.797 16.469 20.531 1 84.75 246 ALA B O 1
ATOM 5011 N N . ASN B 1 247 ? -19.141 17.484 22.484 1 78.81 247 ASN B N 1
ATOM 5012 C CA . ASN B 1 247 ? -20.469 16.906 22.625 1 78.81 247 ASN B CA 1
ATOM 5013 C C . ASN B 1 247 ? -21.375 17.281 21.453 1 78.81 247 ASN B C 1
ATOM 5015 O O . ASN B 1 247 ? -21.328 18.422 20.969 1 78.81 247 ASN B O 1
ATOM 5019 N N . GLY B 1 248 ? -21.969 16.328 20.828 1 78.44 248 GLY B N 1
ATOM 5020 C CA . GLY B 1 248 ? -22.938 16.516 19.75 1 78.44 248 GLY B CA 1
ATOM 5021 C C . GLY B 1 248 ? -24 15.43 19.703 1 78.44 248 GLY B C 1
ATOM 5022 O O . GLY B 1 248 ? -24.016 14.531 20.547 1 78.44 248 GLY B O 1
ATOM 5023 N N . LEU B 1 249 ? -24.906 15.672 18.828 1 72.12 249 LEU B N 1
ATOM 5024 C CA . LEU B 1 249 ? -26 14.734 18.688 1 72.12 249 LEU B CA 1
ATOM 5025 C C . LEU B 1 249 ? -25.516 13.391 18.156 1 72.12 249 LEU B C 1
ATOM 5027 O O . LEU B 1 249 ? -26.109 12.344 18.438 1 72.12 249 LEU B O 1
ATOM 5031 N N . ARG B 1 250 ? -24.391 13.484 17.406 1 77.69 250 ARG B N 1
ATOM 5032 C CA . ARG B 1 250 ? -23.859 12.281 16.766 1 77.69 250 ARG B CA 1
ATOM 5033 C C . ARG B 1 250 ? -22.359 12.195 16.938 1 77.69 250 ARG B C 1
ATOM 5035 O O . ARG B 1 250 ? -21.734 13.086 17.547 1 77.69 250 ARG B O 1
ATOM 5042 N N . LYS B 1 251 ? -21.891 11.062 16.562 1 80.94 251 LYS B N 1
ATOM 5043 C CA . LYS B 1 251 ? -20.469 10.812 16.688 1 80.94 251 LYS B CA 1
ATOM 5044 C C . LYS B 1 251 ? -19.656 11.797 15.836 1 80.94 251 LYS B C 1
ATOM 5046 O O . LYS B 1 251 ? -19.906 11.945 14.641 1 80.94 251 LYS B O 1
ATOM 5051 N N . SER B 1 252 ? -18.766 12.383 16.344 1 84.69 252 SER B N 1
ATOM 5052 C CA . SER B 1 252 ? -17.906 13.352 15.672 1 84.69 252 SER B CA 1
ATOM 5053 C C . SER B 1 252 ? -16.891 12.656 14.773 1 84.69 252 SER B C 1
ATOM 5055 O O . SER B 1 252 ? -16.531 11.5 15.016 1 84.69 252 SER B O 1
ATOM 5057 N N . GLN B 1 253 ? -16.453 13.352 13.68 1 85.88 253 GLN B N 1
ATOM 5058 C CA . GLN B 1 253 ? -15.398 12.836 12.805 1 85.88 253 GLN B CA 1
ATOM 5059 C C . GLN B 1 253 ? -14.102 12.617 13.578 1 85.88 253 GLN B C 1
ATOM 5061 O O . GLN B 1 253 ? -13.32 11.719 13.25 1 85.88 253 GLN B O 1
ATOM 5066 N N . ILE B 1 254 ? -13.867 13.445 14.586 1 91.94 254 ILE B N 1
ATOM 5067 C CA . ILE B 1 254 ? -12.688 13.273 15.422 1 91.94 254 ILE B CA 1
ATOM 5068 C C . ILE B 1 254 ? -12.781 11.953 16.172 1 91.94 254 ILE B C 1
ATOM 5070 O O . ILE B 1 254 ? -11.797 11.211 16.266 1 91.94 254 ILE B O 1
ATOM 5074 N N . GLN B 1 255 ? -13.93 11.703 16.703 1 92.31 255 GLN B N 1
ATOM 5075 C CA . GLN B 1 255 ? -14.133 10.438 17.391 1 92.31 255 GLN B CA 1
ATOM 5076 C C . GLN B 1 255 ? -13.969 9.258 16.438 1 92.31 255 GLN B C 1
ATOM 5078 O O . GLN B 1 255 ? -13.406 8.227 16.812 1 92.31 255 GLN B O 1
ATOM 5083 N N . GLU B 1 256 ? -14.523 9.383 15.266 1 94.06 256 GLU B N 1
ATOM 5084 C CA . GLU B 1 256 ? -14.336 8.328 14.273 1 94.06 256 GLU B CA 1
ATOM 5085 C C . GLU B 1 256 ? -12.852 8.055 14.039 1 94.06 256 GLU B C 1
ATOM 5087 O O . GLU B 1 256 ? -12.43 6.895 13.992 1 94.06 256 GLU B O 1
ATOM 5092 N N . TYR B 1 257 ? -12.109 9.117 13.883 1 95.06 257 TYR B N 1
ATOM 5093 C CA . TYR B 1 257 ? -10.664 8.953 13.727 1 95.06 257 TYR B CA 1
ATOM 5094 C C . TYR B 1 257 ? -10.078 8.156 14.883 1 95.06 257 TYR B C 1
ATOM 5096 O O . TYR B 1 257 ? -9.344 7.188 14.664 1 95.06 257 TYR B O 1
ATOM 5104 N N . THR B 1 258 ? -10.352 8.555 16.109 1 96.31 258 THR B N 1
ATOM 5105 C CA . THR B 1 258 ? -9.734 7.926 17.266 1 96.31 258 THR B CA 1
ATOM 5106 C C . THR B 1 258 ? -10.156 6.465 17.375 1 96.31 258 THR B C 1
ATOM 5108 O O . THR B 1 258 ? -9.383 5.625 17.844 1 96.31 258 THR B O 1
ATOM 5111 N N . ASP B 1 259 ? -11.383 6.211 16.969 1 95.31 259 ASP B N 1
ATOM 5112 C CA . ASP B 1 259 ? -11.875 4.836 17 1 95.31 259 ASP B CA 1
ATOM 5113 C C . ASP B 1 259 ? -11.102 3.945 16.031 1 95.31 259 ASP B C 1
ATOM 5115 O O . ASP B 1 259 ? -10.711 2.83 16.391 1 95.31 259 ASP B O 1
ATOM 5119 N N . TYR B 1 260 ? -10.859 4.473 14.875 1 96.69 260 TYR B N 1
ATOM 5120 C CA . TYR B 1 260 ? -10.281 3.633 13.836 1 96.69 260 TYR B CA 1
ATOM 5121 C C . TYR B 1 260 ? -8.758 3.684 13.875 1 96.69 260 TYR B C 1
ATOM 5123 O O . TYR B 1 260 ? -8.086 2.771 13.383 1 96.69 260 TYR B O 1
ATOM 5131 N N . TYR B 1 261 ? -8.211 4.746 14.414 1 97.62 261 TYR B N 1
ATOM 5132 C CA . TYR B 1 261 ? -6.762 4.84 14.57 1 97.62 261 TYR B CA 1
ATOM 5133 C C . TYR B 1 261 ? -6.305 4.156 15.852 1 97.62 261 TYR B C 1
ATOM 5135 O O . TYR B 1 261 ? -5.129 3.812 15.992 1 97.62 261 TYR B O 1
ATOM 5143 N N . GLY B 1 262 ? -7.219 4.008 16.797 1 97 262 GLY B N 1
ATOM 5144 C CA . GLY B 1 262 ? -6.906 3.408 18.078 1 97 262 GLY B CA 1
ATOM 5145 C C . GLY B 1 262 ? -6.234 4.367 19.047 1 97 262 GLY B C 1
ATOM 5146 O O . GLY B 1 262 ? -5.367 3.969 19.828 1 97 262 GLY B O 1
ATOM 5147 N N . GLY B 1 263 ? -6.508 5.617 18.969 1 97.38 263 GLY B N 1
ATOM 5148 C CA . GLY B 1 263 ? -5.922 6.613 19.859 1 97.38 263 GLY B CA 1
ATOM 5149 C C . GLY B 1 263 ? -5.586 7.914 19.156 1 97.38 263 GLY B C 1
ATOM 5150 O O . GLY B 1 263 ? -6.152 8.219 18.109 1 97.38 263 GLY B O 1
ATOM 5151 N N . ALA B 1 264 ? -4.758 8.719 19.797 1 98.5 264 ALA B N 1
ATOM 5152 C CA . ALA B 1 264 ? -4.348 10.008 19.25 1 98.5 264 ALA B CA 1
ATOM 5153 C C . ALA B 1 264 ? -3.35 9.836 18.109 1 98.5 264 ALA B C 1
ATOM 5155 O O . ALA B 1 264 ? -2.551 8.898 18.109 1 98.5 264 ALA B O 1
ATOM 5156 N N . GLY B 1 265 ? -3.412 10.727 17.156 1 98.56 265 GLY B N 1
ATOM 5157 C CA . GLY B 1 265 ? -2.477 10.703 16.047 1 98.56 265 GLY B CA 1
ATOM 5158 C C . GLY B 1 265 ? -2.762 11.766 15.008 1 98.56 265 GLY B C 1
ATOM 5159 O O . GLY B 1 265 ? -3.652 12.602 15.188 1 98.56 265 GLY B O 1
ATOM 5160 N N . VAL B 1 266 ? -2.012 11.781 13.945 1 98.75 266 VAL B N 1
ATOM 5161 C CA . VAL B 1 266 ? -2.139 12.766 12.883 1 98.75 266 VAL B CA 1
ATOM 5162 C C . VAL B 1 266 ? -3.32 12.406 11.984 1 98.75 266 VAL B C 1
ATOM 5164 O O . VAL B 1 266 ? -3.348 11.336 11.383 1 98.75 266 VAL B O 1
ATOM 5167 N N . GLN B 1 267 ? -4.234 13.281 11.852 1 97.56 267 GLN B N 1
ATOM 5168 C CA . GLN B 1 267 ? -5.398 13.023 11.008 1 97.56 267 GLN B CA 1
ATOM 5169 C C . GLN B 1 267 ? -5.184 13.539 9.594 1 97.56 267 GLN B C 1
ATOM 5171 O O . GLN B 1 267 ? -5.617 12.914 8.625 1 97.56 267 GLN B O 1
ATOM 5176 N N . HIS B 1 268 ? -4.629 14.75 9.453 1 97.19 268 HIS B N 1
ATOM 5177 C CA . HIS B 1 268 ? -4.398 15.211 8.086 1 97.19 268 HIS B CA 1
ATOM 5178 C C . HIS B 1 268 ? -3.186 16.125 8.016 1 97.19 268 HIS B C 1
ATOM 5180 O O . HIS B 1 268 ? -2.717 16.625 9.047 1 97.19 268 HIS B O 1
ATOM 5186 N N . ILE B 1 269 ? -2.678 16.234 6.875 1 98.81 269 ILE B N 1
ATOM 5187 C CA . ILE B 1 269 ? -1.524 17.047 6.508 1 98.81 269 ILE B CA 1
ATOM 5188 C C . ILE B 1 269 ? -1.92 18.031 5.418 1 98.81 269 ILE B C 1
ATOM 5190 O O . ILE B 1 269 ? -2.473 17.641 4.387 1 98.81 269 ILE B O 1
ATOM 5194 N N . ALA B 1 270 ? -1.66 19.266 5.68 1 98.56 270 ALA B N 1
ATOM 5195 C CA . ALA B 1 270 ? -1.961 20.281 4.688 1 98.56 270 ALA B CA 1
ATOM 5196 C C . ALA B 1 270 ? -0.726 20.625 3.859 1 98.56 270 ALA B C 1
ATOM 5198 O O . ALA B 1 270 ? 0.328 20.953 4.41 1 98.56 270 ALA B O 1
ATOM 5199 N N . LEU B 1 271 ? -0.901 20.547 2.6 1 98.88 271 LEU B N 1
ATOM 5200 C CA . LEU B 1 271 ? 0.171 20.828 1.652 1 98.88 271 LEU B CA 1
ATOM 5201 C C . LEU B 1 271 ? -0.12 22.109 0.874 1 98.88 271 LEU B C 1
ATOM 5203 O O . LEU B 1 271 ? -1.175 22.234 0.247 1 98.88 271 LEU B O 1
ATOM 5207 N N . ASN B 1 272 ? 0.813 22.969 0.854 1 98.62 272 ASN B N 1
ATOM 5208 C CA . ASN B 1 272 ? 0.659 24.312 0.293 1 98.62 272 ASN B CA 1
ATOM 5209 C C . ASN B 1 272 ? 0.914 24.328 -1.211 1 98.62 272 ASN B C 1
ATOM 5211 O O . ASN B 1 272 ? 1.712 23.531 -1.715 1 98.62 272 ASN B O 1
ATOM 5215 N N . THR B 1 273 ? 0.218 25.172 -1.922 1 98.69 273 THR B N 1
ATOM 5216 C CA . THR B 1 273 ? 0.498 25.469 -3.322 1 98.69 273 THR B CA 1
ATOM 5217 C C . THR B 1 273 ? 0.178 26.922 -3.643 1 98.69 273 THR B C 1
ATOM 5219 O O . THR B 1 273 ? -0.571 27.578 -2.91 1 98.69 273 THR B O 1
ATOM 5222 N N . SER B 1 274 ? 0.748 27.469 -4.723 1 97.94 274 SER B N 1
ATOM 5223 C CA . SER B 1 274 ? 0.467 28.828 -5.16 1 97.94 274 SER B CA 1
ATOM 5224 C C . SER B 1 274 ? -0.592 28.844 -6.258 1 97.94 274 SER B C 1
ATOM 5226 O O . SER B 1 274 ? -1.046 29.922 -6.672 1 97.94 274 SER B O 1
ATOM 5228 N N . ASP B 1 275 ? -0.94 27.719 -6.711 1 98.38 275 ASP B N 1
ATOM 5229 C CA . ASP B 1 275 ? -1.936 27.578 -7.773 1 98.38 275 ASP B CA 1
ATOM 5230 C C . ASP B 1 275 ? -2.836 26.375 -7.535 1 98.38 275 ASP B C 1
ATOM 5232 O O . ASP B 1 275 ? -2.711 25.359 -8.219 1 98.38 275 ASP B O 1
ATOM 5236 N N . ILE B 1 276 ? -3.805 26.609 -6.715 1 98.69 276 ILE B N 1
ATOM 5237 C CA . ILE B 1 276 ? -4.605 25.484 -6.227 1 98.69 276 ILE B CA 1
ATOM 5238 C C . ILE B 1 276 ? -5.512 24.969 -7.344 1 98.69 276 ILE B C 1
ATOM 5240 O O . ILE B 1 276 ? -5.801 23.781 -7.414 1 98.69 276 ILE B O 1
ATOM 5244 N N . ILE B 1 277 ? -5.949 25.797 -8.203 1 98.75 277 ILE B N 1
ATOM 5245 C CA . ILE B 1 277 ? -6.84 25.391 -9.289 1 98.75 277 ILE B CA 1
ATOM 5246 C C . ILE B 1 277 ? -6.113 24.406 -10.203 1 98.75 277 ILE B C 1
ATOM 5248 O O . ILE B 1 277 ? -6.613 23.312 -10.469 1 98.75 277 ILE B O 1
ATOM 5252 N N . SER B 1 278 ? -4.906 24.75 -10.648 1 98.69 278 SER B N 1
ATOM 5253 C CA . SER B 1 278 ? -4.125 23.859 -11.492 1 98.69 278 SER B CA 1
ATOM 5254 C C . SER B 1 278 ? -3.773 22.562 -10.75 1 98.69 278 SER B C 1
ATOM 5256 O O . SER B 1 278 ? -3.807 21.484 -11.328 1 98.69 278 SER B O 1
ATOM 5258 N N . ALA B 1 279 ? -3.424 22.688 -9.492 1 98.81 279 ALA B N 1
ATOM 5259 C CA . ALA B 1 279 ? -3.059 21.516 -8.688 1 98.81 279 ALA B CA 1
ATOM 5260 C C . ALA B 1 279 ? -4.207 20.516 -8.625 1 98.81 279 ALA B C 1
ATOM 5262 O O . ALA B 1 279 ? -4.012 19.328 -8.859 1 98.81 279 ALA B O 1
ATOM 5263 N N . ILE B 1 280 ? -5.379 21.031 -8.375 1 98.69 280 ILE B N 1
ATOM 5264 C CA . ILE B 1 280 ? -6.523 20.141 -8.164 1 98.69 280 ILE B CA 1
ATOM 5265 C C . ILE B 1 280 ? -6.938 19.516 -9.5 1 98.69 280 ILE B C 1
ATOM 5267 O O . ILE B 1 280 ? -7.285 18.344 -9.555 1 98.69 280 ILE B O 1
ATOM 5271 N N . ARG B 1 281 ? -6.949 20.328 -10.57 1 98.62 281 ARG B N 1
ATOM 5272 C CA . ARG B 1 281 ? -7.25 19.766 -11.883 1 98.62 281 ARG B CA 1
ATOM 5273 C C . ARG B 1 281 ? -6.293 18.625 -12.219 1 98.62 281 ARG B C 1
ATOM 5275 O O . ARG B 1 281 ? -6.723 17.562 -12.688 1 98.62 281 ARG B O 1
ATOM 5282 N N . ASN B 1 282 ? -5.059 18.844 -11.969 1 98.75 282 ASN B N 1
ATOM 5283 C CA . ASN B 1 282 ? -4.051 17.844 -12.266 1 98.75 282 ASN B CA 1
ATOM 5284 C C . ASN B 1 282 ? -4.172 16.641 -11.336 1 98.75 282 ASN B C 1
ATOM 5286 O O . ASN B 1 282 ? -3.949 15.5 -11.758 1 98.75 282 ASN B O 1
ATOM 5290 N N . LEU B 1 283 ? -4.457 16.859 -10.078 1 98.75 283 LEU B N 1
ATOM 5291 C CA . LEU B 1 283 ? -4.664 15.758 -9.141 1 98.75 283 LEU B CA 1
ATOM 5292 C C . LEU B 1 283 ? -5.855 14.906 -9.562 1 98.75 283 LEU B C 1
ATOM 5294 O O . LEU B 1 283 ? -5.812 13.68 -9.445 1 98.75 283 LEU B O 1
ATOM 5298 N N . ARG B 1 284 ? -6.883 15.562 -10.039 1 97.62 284 ARG B N 1
ATOM 5299 C CA . ARG B 1 284 ? -8.047 14.812 -10.516 1 97.62 284 ARG B CA 1
ATOM 5300 C C . ARG B 1 284 ? -7.699 14 -11.758 1 97.62 284 ARG B C 1
ATOM 5302 O O . ARG B 1 284 ? -8.188 12.883 -11.93 1 97.62 284 ARG B O 1
ATOM 5309 N N . LYS B 1 285 ? -6.875 14.523 -12.633 1 97.75 285 LYS B N 1
ATOM 5310 C CA . LYS B 1 285 ? -6.406 13.758 -13.789 1 97.75 285 LYS B CA 1
ATOM 5311 C C . LYS B 1 285 ? -5.633 12.516 -13.352 1 97.75 285 LYS B C 1
ATOM 5313 O O . LYS B 1 285 ? -5.621 11.5 -14.055 1 97.75 285 LYS B O 1
ATOM 5318 N N . ARG B 1 286 ? -5.031 12.641 -12.195 1 98 286 ARG B N 1
ATOM 5319 C CA . ARG B 1 286 ? -4.262 11.531 -11.648 1 98 286 ARG B CA 1
ATOM 5320 C C . ARG B 1 286 ? -5.148 10.594 -10.836 1 98 286 ARG B C 1
ATOM 5322 O O . ARG B 1 286 ? -4.668 9.617 -10.258 1 98 286 ARG B O 1
ATOM 5329 N N . GLY B 1 287 ? -6.41 10.906 -10.758 1 96.62 287 GLY B N 1
ATOM 5330 C CA . GLY B 1 287 ? -7.383 10.008 -10.164 1 96.62 287 GLY B CA 1
ATOM 5331 C C . GLY B 1 287 ? -7.586 10.25 -8.68 1 96.62 287 GLY B C 1
ATOM 5332 O O . GLY B 1 287 ? -8.141 9.398 -7.973 1 96.62 287 GLY B O 1
ATOM 5333 N N . THR B 1 288 ? -7.102 11.359 -8.133 1 97.38 288 THR B N 1
ATOM 5334 C CA . THR B 1 288 ? -7.309 11.68 -6.723 1 97.38 288 THR B CA 1
ATOM 5335 C C . THR B 1 288 ? -8.75 12.125 -6.477 1 97.38 288 THR B C 1
ATOM 5337 O O . THR B 1 288 ? -9.281 12.961 -7.211 1 97.38 288 THR B O 1
ATOM 5340 N N . ASP B 1 289 ? -9.312 11.539 -5.41 1 94.19 289 ASP B N 1
ATOM 5341 C CA . ASP B 1 289 ? -10.688 11.859 -5.035 1 94.19 289 ASP B CA 1
ATOM 5342 C C . ASP B 1 289 ? -10.727 12.883 -3.9 1 94.19 289 ASP B C 1
ATOM 5344 O O . ASP B 1 289 ? -9.945 12.789 -2.949 1 94.19 289 ASP B O 1
ATOM 5348 N N . PHE B 1 290 ? -11.648 13.766 -4.027 1 96.12 290 PHE B N 1
ATOM 5349 C CA . PHE B 1 290 ? -11.797 14.82 -3.031 1 96.12 290 PHE B CA 1
ATOM 5350 C C . PHE B 1 290 ? -13.195 14.812 -2.439 1 96.12 290 PHE B C 1
ATOM 5352 O O . PHE B 1 290 ? -14.109 14.211 -3.004 1 96.12 290 PHE B O 1
ATOM 5359 N N . LEU B 1 291 ? -13.266 15.438 -1.277 1 92.31 291 LEU B N 1
ATOM 5360 C CA . LEU B 1 291 ? -14.578 15.617 -0.665 1 92.31 291 LEU B CA 1
ATOM 5361 C C . LEU B 1 291 ? -15.43 16.594 -1.479 1 92.31 291 LEU B C 1
ATOM 5363 O O . LEU B 1 291 ? -14.906 17.516 -2.094 1 92.31 291 LEU B O 1
ATOM 5367 N N . SER B 1 292 ? -16.703 16.359 -1.443 1 90.94 292 SER B N 1
ATOM 5368 C CA . SER B 1 292 ? -17.625 17.188 -2.201 1 90.94 292 SER B CA 1
ATOM 5369 C C . SER B 1 292 ? -18.266 18.25 -1.309 1 90.94 292 SER B C 1
ATOM 5371 O O . SER B 1 292 ? -18.562 17.984 -0.139 1 90.94 292 SER B O 1
ATOM 5373 N N . VAL B 1 293 ? -18.484 19.359 -1.863 1 88.81 293 VAL B N 1
ATOM 5374 C CA . VAL B 1 293 ? -19.125 20.484 -1.189 1 88.81 293 VAL B CA 1
ATOM 5375 C C . VAL B 1 293 ? -20.406 20.859 -1.91 1 88.81 293 VAL B C 1
ATOM 5377 O O . VAL B 1 293 ? -20.438 20.984 -3.137 1 88.81 293 VAL B O 1
ATOM 5380 N N . PRO B 1 294 ? -21.453 21.047 -1.191 1 87.25 294 PRO B N 1
ATOM 5381 C CA . PRO B 1 294 ? -22.719 21.391 -1.832 1 87.25 294 PRO B CA 1
ATOM 5382 C C . PRO B 1 294 ? -22.656 22.734 -2.574 1 87.25 294 PRO B C 1
ATOM 5384 O O . PRO B 1 294 ? -22.016 23.672 -2.109 1 87.25 294 PRO B O 1
ATOM 5387 N N . ALA B 1 295 ? -23.516 22.781 -3.57 1 89.69 295 ALA B N 1
ATOM 5388 C CA . ALA B 1 295 ? -23.562 23.984 -4.398 1 89.69 295 ALA B CA 1
ATOM 5389 C C . ALA B 1 295 ? -24.031 25.188 -3.59 1 89.69 295 ALA B C 1
ATOM 5391 O O . ALA B 1 295 ? -23.594 26.312 -3.828 1 89.69 295 ALA B O 1
ATOM 5392 N N . ALA B 1 296 ? -24.922 24.969 -2.668 1 89.31 296 ALA B N 1
ATOM 5393 C CA . ALA B 1 296 ? -25.5 26.031 -1.843 1 89.31 296 ALA B CA 1
ATOM 5394 C C . ALA B 1 296 ? -24.406 26.797 -1.104 1 89.31 296 ALA B C 1
ATOM 5396 O O . ALA B 1 296 ? -24.547 28 -0.866 1 89.31 296 ALA B O 1
ATOM 5397 N N . TYR B 1 297 ? -23.344 26.141 -0.774 1 90.12 297 TYR B N 1
ATOM 5398 C CA . TYR B 1 297 ? -22.219 26.781 -0.123 1 90.12 297 TYR B CA 1
ATOM 5399 C C . TYR B 1 297 ? -21.688 27.938 -0.959 1 90.12 297 TYR B C 1
ATOM 5401 O O . TYR B 1 297 ? -21.438 29.031 -0.433 1 90.12 297 TYR B O 1
ATOM 5409 N N . TYR B 1 298 ? -21.531 27.781 -2.215 1 93.81 298 TYR B N 1
ATOM 5410 C CA . TYR B 1 298 ? -20.922 28.797 -3.08 1 93.81 298 TYR B CA 1
ATOM 5411 C C . TYR B 1 298 ? -21.891 29.922 -3.373 1 93.81 298 TYR B C 1
ATOM 5413 O O . TYR B 1 298 ? -21.484 31.078 -3.562 1 93.81 298 TYR B O 1
ATOM 5421 N N . ASP B 1 299 ? -23.172 29.547 -3.408 1 93.88 299 ASP B N 1
ATOM 5422 C CA . ASP B 1 299 ? -24.172 30.609 -3.533 1 93.88 299 ASP B CA 1
ATOM 5423 C C . ASP B 1 299 ? -24.094 31.578 -2.357 1 93.88 299 ASP B C 1
ATOM 5425 O O . ASP B 1 299 ? -24.109 32.812 -2.551 1 93.88 299 ASP B O 1
ATOM 5429 N N . GLN B 1 300 ? -24.062 31.031 -1.208 1 91.38 300 GLN B N 1
ATOM 5430 C CA . GLN B 1 300 ? -23.953 31.859 -0.006 1 91.38 300 GLN B CA 1
ATOM 5431 C C . GLN B 1 300 ? -22.641 32.625 0.012 1 91.38 300 GLN B C 1
ATOM 5433 O O . GLN B 1 300 ? -22.594 33.781 0.461 1 91.38 300 GLN B O 1
ATOM 5438 N N . LEU B 1 301 ? -21.578 32.031 -0.427 1 92.88 301 LEU B N 1
ATOM 5439 C CA . LEU B 1 301 ? -20.266 32.656 -0.487 1 92.88 301 LEU B CA 1
ATOM 5440 C C . LEU B 1 301 ? -20.297 33.906 -1.364 1 92.88 301 LEU B C 1
ATOM 5442 O O . LEU B 1 301 ? -19.75 34.938 -0.994 1 92.88 301 LEU B O 1
ATOM 5446 N N . ARG B 1 302 ? -20.891 33.781 -2.523 1 95.12 302 ARG B N 1
ATOM 5447 C CA . ARG B 1 302 ? -21 34.906 -3.451 1 95.12 302 ARG B CA 1
ATOM 5448 C C . ARG B 1 302 ? -21.719 36.094 -2.801 1 95.12 302 ARG B C 1
ATOM 5450 O O . ARG B 1 302 ? -21.297 37.25 -2.957 1 95.12 302 ARG B O 1
ATOM 5457 N N . VAL B 1 303 ? -22.75 35.812 -2.086 1 94.69 303 VAL B N 1
ATOM 5458 C CA . VAL B 1 303 ? -23.5 36.844 -1.406 1 94.69 303 VAL B CA 1
ATOM 5459 C C . VAL B 1 303 ? -22.641 37.5 -0.335 1 94.69 303 VAL B C 1
ATOM 5461 O O . VAL B 1 303 ? -22.562 38.719 -0.259 1 94.69 303 VAL B O 1
ATOM 5464 N N . LYS B 1 304 ? -22 36.75 0.457 1 92.31 304 LYS B N 1
ATOM 5465 C CA . LYS B 1 304 ? -21.188 37.25 1.553 1 92.31 304 LYS B CA 1
ATOM 5466 C C . LYS B 1 304 ? -20.016 38.062 1.027 1 92.31 304 LYS B C 1
ATOM 5468 O O . LYS B 1 304 ? -19.609 39.062 1.65 1 92.31 304 LYS B O 1
ATOM 5473 N N . LEU B 1 305 ? -19.438 37.719 -0.07 1 94 305 LEU B N 1
ATOM 5474 C CA . LEU B 1 305 ? -18.266 38.375 -0.625 1 94 305 LEU B CA 1
ATOM 5475 C C . LEU B 1 305 ? -18.625 39.75 -1.148 1 94 305 LEU B C 1
ATOM 5477 O O . LEU B 1 305 ? -17.75 40.625 -1.273 1 94 305 LEU B O 1
ATOM 5481 N N . THR B 1 306 ? -19.891 39.938 -1.496 1 93.69 306 THR B N 1
ATOM 5482 C CA . THR B 1 306 ? -20.312 41.25 -1.957 1 93.69 306 THR B CA 1
ATOM 5483 C C . THR B 1 306 ? -20.156 42.281 -0.844 1 93.69 306 THR B C 1
ATOM 5485 O O . THR B 1 306 ? -19.969 43.469 -1.114 1 93.69 306 THR B O 1
ATOM 5488 N N . GLU B 1 307 ? -20.266 41.844 0.312 1 92.81 307 GLU B N 1
ATOM 5489 C CA . GLU B 1 307 ? -20.203 42.719 1.465 1 92.81 307 GLU B CA 1
ATOM 5490 C C . GLU B 1 307 ? -18.781 42.781 2.027 1 92.81 307 GLU B C 1
ATOM 5492 O O . GLU B 1 307 ? -18.531 43.469 3.023 1 92.81 307 GLU B O 1
ATOM 5497 N N . SER B 1 308 ? -17.922 42.125 1.486 1 91.44 308 SER B N 1
ATOM 5498 C CA . SER B 1 308 ? -16.547 42.031 1.991 1 91.44 308 SER B CA 1
ATOM 5499 C C . SER B 1 308 ? -15.594 42.844 1.118 1 91.44 308 SER B C 1
ATOM 5501 O O . SER B 1 308 ? -15.75 42.875 -0.104 1 91.44 308 SER B O 1
ATOM 5503 N N . PRO B 1 309 ? -14.602 43.469 1.708 1 93.81 309 PRO B N 1
ATOM 5504 C CA . PRO B 1 309 ? -13.602 44.188 0.917 1 93.81 309 PRO B CA 1
ATOM 5505 C C . PRO B 1 309 ? -12.594 43.281 0.242 1 93.81 309 PRO B C 1
ATOM 5507 O O . PRO B 1 309 ? -11.852 43.688 -0.642 1 93.81 309 PRO B O 1
ATOM 5510 N N . VAL B 1 310 ? -12.562 42.062 0.609 1 93.25 310 VAL B N 1
ATOM 5511 C CA . VAL B 1 310 ? -11.586 41.125 0.055 1 93.25 310 VAL B CA 1
ATOM 5512 C C . VAL B 1 310 ? -12 40.719 -1.355 1 93.25 310 VAL B C 1
ATOM 5514 O O . VAL B 1 310 ? -13.188 40.531 -1.624 1 93.25 310 VAL B O 1
ATOM 5517 N N . LYS B 1 311 ? -11.016 40.688 -2.275 1 93.44 311 LYS B N 1
ATOM 5518 C CA . LYS B 1 311 ? -11.25 40.219 -3.643 1 93.44 311 LYS B CA 1
ATOM 5519 C C . LYS B 1 311 ? -10.547 38.875 -3.896 1 93.44 311 LYS B C 1
ATOM 5521 O O . LYS B 1 311 ? -9.328 38.781 -3.744 1 93.44 311 LYS B O 1
ATOM 5526 N N . ILE B 1 312 ? -11.266 37.969 -4.277 1 96.12 312 ILE B N 1
ATOM 5527 C CA . ILE B 1 312 ? -10.727 36.656 -4.629 1 96.12 312 ILE B CA 1
ATOM 5528 C C . ILE B 1 312 ? -10.219 36.688 -6.07 1 96.12 312 ILE B C 1
ATOM 5530 O O . ILE B 1 312 ? -10.984 36.938 -7.004 1 96.12 312 ILE B O 1
ATOM 5534 N N . LYS B 1 313 ? -8.977 36.438 -6.27 1 96.56 313 LYS B N 1
ATOM 5535 C CA . LYS B 1 313 ? -8.336 36.5 -7.582 1 96.56 313 LYS B CA 1
ATOM 5536 C C . LYS B 1 313 ? -8.805 35.375 -8.484 1 96.56 313 LYS B C 1
ATOM 5538 O O . LYS B 1 313 ? -8.875 35.531 -9.703 1 96.56 313 LYS B O 1
ATOM 5543 N N . GLU B 1 314 ? -9.078 34.219 -7.91 1 97.56 314 GLU B N 1
ATOM 5544 C CA . GLU B 1 314 ? -9.453 33.031 -8.656 1 97.56 314 GLU B CA 1
ATOM 5545 C C . GLU B 1 314 ? -10.914 33.094 -9.109 1 97.56 314 GLU B C 1
ATOM 5547 O O . GLU B 1 314 ? -11.75 33.719 -8.438 1 97.56 314 GLU B O 1
ATOM 5552 N N . ASP B 1 315 ? -11.195 32.469 -10.234 1 97.31 315 ASP B N 1
ATOM 5553 C CA . ASP B 1 315 ? -12.562 32.406 -10.734 1 97.31 315 ASP B CA 1
ATOM 5554 C C . ASP B 1 315 ? -13.445 31.578 -9.797 1 97.31 315 ASP B C 1
ATOM 5556 O O . ASP B 1 315 ? -13.203 30.391 -9.594 1 97.31 315 ASP B O 1
ATOM 5560 N N . LEU B 1 316 ? -14.516 32.188 -9.289 1 96.75 316 LEU B N 1
ATOM 5561 C CA . LEU B 1 316 ? -15.383 31.531 -8.328 1 96.75 316 LEU B CA 1
ATOM 5562 C C . LEU B 1 316 ? -16.078 30.328 -8.969 1 96.75 316 LEU B C 1
ATOM 5564 O O . LEU B 1 316 ? -16.375 29.344 -8.289 1 96.75 316 LEU B O 1
ATOM 5568 N N . ASN B 1 317 ? -16.344 30.391 -10.234 1 97.56 317 ASN B N 1
ATOM 5569 C CA . ASN B 1 317 ? -16.953 29.25 -10.93 1 97.56 317 ASN B CA 1
ATOM 5570 C C . ASN B 1 317 ? -16.016 28.047 -10.953 1 97.56 317 ASN B C 1
ATOM 5572 O O . ASN B 1 317 ? -16.453 26.906 -10.82 1 97.56 317 ASN B O 1
ATOM 5576 N N . ALA B 1 318 ? -14.758 28.312 -11.141 1 98.06 318 ALA B N 1
ATOM 5577 C CA . ALA B 1 318 ? -13.766 27.25 -11.102 1 98.06 318 ALA B CA 1
ATOM 5578 C C . ALA B 1 318 ? -13.664 26.641 -9.703 1 98.06 318 ALA B C 1
ATOM 5580 O O . ALA B 1 318 ? -13.547 25.422 -9.547 1 98.06 318 ALA B O 1
ATOM 5581 N N . LEU B 1 319 ? -13.68 27.516 -8.719 1 97.88 319 LEU B N 1
ATOM 5582 C CA . LEU B 1 319 ? -13.625 27.031 -7.336 1 97.88 319 LEU B CA 1
ATOM 5583 C C . LEU B 1 319 ? -14.82 26.141 -7.027 1 97.88 319 LEU B C 1
ATOM 5585 O O . LEU B 1 319 ? -14.672 25.094 -6.375 1 97.88 319 LEU B O 1
ATOM 5589 N N . GLN B 1 320 ? -15.992 26.562 -7.477 1 96.75 320 GLN B N 1
ATOM 5590 C CA . GLN B 1 320 ? -17.203 25.766 -7.285 1 96.75 320 GLN B CA 1
ATOM 5591 C C . GLN B 1 320 ? -17.109 24.453 -8.031 1 96.75 320 GLN B C 1
ATOM 5593 O O . GLN B 1 320 ? -17.422 23.391 -7.477 1 96.75 320 GLN B O 1
ATOM 5598 N N . GLU B 1 321 ? -16.688 24.531 -9.258 1 97.25 321 GLU B N 1
ATOM 5599 C CA . GLU B 1 321 ? -16.531 23.328 -10.07 1 97.25 321 GLU B CA 1
ATOM 5600 C C . GLU B 1 321 ? -15.609 22.312 -9.398 1 97.25 321 GLU B C 1
ATOM 5602 O O . GLU B 1 321 ? -15.859 21.109 -9.461 1 97.25 321 GLU B O 1
ATOM 5607 N N . LEU B 1 322 ? -14.641 22.75 -8.758 1 97.81 322 LEU B N 1
ATOM 5608 C CA . LEU B 1 322 ? -13.594 21.891 -8.211 1 97.81 322 LEU B CA 1
ATOM 5609 C C . LEU B 1 322 ? -13.82 21.641 -6.723 1 97.81 322 LEU B C 1
ATOM 5611 O O . LEU B 1 322 ? -13.016 20.969 -6.074 1 97.81 322 LEU B O 1
ATOM 5615 N N . ASN B 1 323 ? -14.844 22.156 -6.113 1 96.19 323 ASN B N 1
ATOM 5616 C CA . ASN B 1 323 ? -15.211 21.969 -4.715 1 96.19 323 ASN B CA 1
ATOM 5617 C C . ASN B 1 323 ? -14.164 22.562 -3.773 1 96.19 323 ASN B C 1
ATOM 5619 O O . ASN B 1 323 ? -13.828 21.953 -2.756 1 96.19 323 ASN B O 1
ATOM 5623 N N . ILE B 1 324 ? -13.578 23.656 -4.188 1 97.19 324 ILE B N 1
ATOM 5624 C CA . ILE B 1 324 ? -12.57 24.344 -3.381 1 97.19 324 ILE B CA 1
ATOM 5625 C C . ILE B 1 324 ? -13.25 25.328 -2.432 1 97.19 324 ILE B C 1
ATOM 5627 O O . ILE B 1 324 ? -14.094 26.125 -2.85 1 97.19 324 ILE B O 1
ATOM 5631 N N . LEU B 1 325 ? -12.883 25.281 -1.159 1 95.69 325 LEU B N 1
ATOM 5632 C CA . LEU B 1 325 ? -13.461 26.141 -0.125 1 95.69 325 LEU B CA 1
ATOM 5633 C C . LEU B 1 325 ? -12.688 27.438 -0.003 1 95.69 325 LEU B C 1
ATOM 5635 O O . LEU B 1 325 ? -11.492 27.5 -0.312 1 95.69 325 LEU B O 1
ATOM 5639 N N . VAL B 1 326 ? -13.398 28.484 0.457 1 95.06 326 VAL B N 1
ATOM 5640 C CA . VAL B 1 326 ? -12.82 29.812 0.619 1 95.06 326 VAL B CA 1
ATOM 5641 C C . VAL B 1 326 ? -13.07 30.328 2.035 1 95.06 326 VAL B C 1
ATOM 5643 O O . VAL B 1 326 ? -14.219 30.375 2.488 1 95.06 326 VAL B O 1
ATOM 5646 N N . ASP B 1 327 ? -12.031 30.609 2.715 1 92.31 327 ASP B N 1
ATOM 5647 C CA . ASP B 1 327 ? -12.102 31.359 3.959 1 92.31 327 ASP B CA 1
ATOM 5648 C C . ASP B 1 327 ? -11.383 32.719 3.83 1 92.31 327 ASP B C 1
ATOM 5650 O O . ASP B 1 327 ? -10.391 32.812 3.113 1 92.31 327 ASP B O 1
ATOM 5654 N N . TYR B 1 328 ? -12.016 33.719 4.453 1 91.81 328 TYR B N 1
ATOM 5655 C CA . TYR B 1 328 ? -11.453 35.062 4.219 1 91.81 328 TYR B CA 1
ATOM 5656 C C . TYR B 1 328 ? -11.742 35.969 5.391 1 91.81 328 TYR B C 1
ATOM 5658 O O . TYR B 1 328 ? -12.609 35.688 6.215 1 91.81 328 TYR B O 1
ATOM 5666 N N . ASP B 1 329 ? -10.945 36.969 5.531 1 88.25 329 ASP B N 1
ATOM 5667 C CA . ASP B 1 329 ? -11.188 38.125 6.359 1 88.25 329 ASP B CA 1
ATOM 5668 C C . ASP B 1 329 ? -10.93 39.406 5.574 1 88.25 329 ASP B C 1
ATOM 5670 O O . ASP B 1 329 ? -10.914 39.406 4.344 1 88.25 329 ASP B O 1
ATOM 5674 N N . ASP B 1 330 ? -10.867 40.562 6.324 1 89.38 330 ASP B N 1
ATOM 5675 C CA . ASP B 1 330 ? -10.773 41.844 5.633 1 89.38 330 ASP B CA 1
ATOM 5676 C C . ASP B 1 330 ? -9.43 42 4.938 1 89.38 330 ASP B C 1
ATOM 5678 O O . ASP B 1 330 ? -9.273 42.844 4.051 1 89.38 330 ASP B O 1
ATOM 5682 N N . ASN B 1 331 ? -8.516 41.156 5.273 1 90.62 331 ASN B N 1
ATOM 5683 C CA . ASN B 1 331 ? -7.148 41.406 4.82 1 90.62 331 ASN B CA 1
ATOM 5684 C C . ASN B 1 331 ? -6.715 40.375 3.785 1 90.62 331 ASN B C 1
ATOM 5686 O O . ASN B 1 331 ? -5.738 40.562 3.064 1 90.62 331 ASN B O 1
ATOM 5690 N N . GLY B 1 332 ? -7.402 39.25 3.762 1 94.69 332 GLY B N 1
ATOM 5691 C CA . GLY B 1 332 ? -6.984 38.188 2.848 1 94.69 332 GLY B CA 1
ATOM 5692 C C . GLY B 1 332 ? -7.887 36.969 2.891 1 94.69 332 GLY B C 1
ATOM 5693 O O . GLY B 1 332 ? -8.984 37 3.451 1 94.69 332 GLY B O 1
ATOM 5694 N N . TYR B 1 333 ? -7.484 35.969 2.121 1 95.56 333 TYR B N 1
ATOM 5695 C CA . TYR B 1 333 ? -8.289 34.75 2.057 1 95.56 333 TYR B CA 1
ATOM 5696 C C . TYR B 1 333 ? -7.406 33.531 1.868 1 95.56 333 TYR B C 1
ATOM 5698 O O . TYR B 1 333 ? -6.211 33.656 1.593 1 95.56 333 TYR B O 1
ATOM 5706 N N . LEU B 1 334 ? -7.887 32.375 2.164 1 95.94 334 LEU B N 1
ATOM 5707 C CA . LEU B 1 334 ? -7.258 31.109 1.859 1 95.94 334 LEU B CA 1
ATOM 5708 C C . LEU B 1 334 ? -8.234 30.172 1.141 1 95.94 334 LEU B C 1
ATOM 5710 O O . LEU B 1 334 ? -9.445 30.328 1.27 1 95.94 334 LEU B O 1
ATOM 5714 N N . LEU B 1 335 ? -7.695 29.344 0.271 1 97.19 335 LEU B N 1
ATOM 5715 C CA . LEU B 1 335 ? -8.406 28.281 -0.447 1 97.19 335 LEU B CA 1
ATOM 5716 C C . LEU B 1 335 ? -7.98 26.906 0.05 1 97.19 335 LEU B C 1
ATOM 5718 O O . LEU B 1 335 ? -6.805 26.672 0.331 1 97.19 335 LEU B O 1
ATOM 5722 N N . GLN B 1 336 ? -8.922 26.047 0.214 1 96.5 336 GLN B N 1
ATOM 5723 C CA . GLN B 1 336 ? -8.523 24.719 0.693 1 96.5 336 GLN B CA 1
ATOM 5724 C C . GLN B 1 336 ? -9.469 23.641 0.18 1 96.5 336 GLN B C 1
ATOM 5726 O O . GLN B 1 336 ? -10.617 23.922 -0.162 1 96.5 336 GLN B O 1
ATOM 5731 N N . ILE B 1 337 ? -9 22.5 0.016 1 96.88 337 ILE B N 1
ATOM 5732 C CA . ILE B 1 337 ? -9.766 21.312 -0.344 1 96.88 337 ILE B CA 1
ATOM 5733 C C . ILE B 1 337 ? -9.148 20.078 0.316 1 96.88 337 ILE B C 1
ATOM 5735 O O . ILE B 1 337 ? -7.961 20.078 0.66 1 96.88 337 ILE B O 1
ATOM 5739 N N . PHE B 1 338 ? -9.977 19.062 0.537 1 95.88 338 PHE B N 1
ATOM 5740 C CA . PHE B 1 338 ? -9.555 17.875 1.275 1 95.88 338 PHE B CA 1
ATOM 5741 C C . PHE B 1 338 ? -9.766 16.625 0.447 1 95.88 338 PHE B C 1
ATOM 5743 O O . PHE B 1 338 ? -10.797 16.469 -0.217 1 95.88 338 PHE B O 1
ATOM 5750 N N . THR B 1 339 ? -8.805 15.758 0.506 1 97.44 339 THR B N 1
ATOM 5751 C CA . THR B 1 339 ? -8.969 14.461 -0.142 1 97.44 339 THR B CA 1
ATOM 5752 C C . THR B 1 339 ? -9.891 13.555 0.674 1 97.44 339 THR B C 1
ATOM 5754 O O . THR B 1 339 ? -10.109 13.797 1.863 1 97.44 339 THR B O 1
ATOM 5757 N N . LYS B 1 340 ? -10.43 12.562 -0.001 1 95.06 340 LYS B N 1
ATOM 5758 C CA . LYS B 1 340 ? -10.93 11.422 0.763 1 95.06 340 LYS B CA 1
ATOM 5759 C C . LYS B 1 340 ? -9.789 10.703 1.491 1 95.06 340 LYS B C 1
ATOM 5761 O O . LYS B 1 340 ? -8.617 10.938 1.196 1 95.06 340 LYS B O 1
ATOM 5766 N N . PRO B 1 341 ? -10.172 9.844 2.469 1 96.12 341 PRO B N 1
ATOM 5767 C CA . PRO B 1 341 ? -9.109 9.164 3.211 1 96.12 341 PRO B CA 1
ATOM 5768 C C . PRO B 1 341 ? -8.141 8.414 2.301 1 96.12 341 PRO B C 1
ATOM 5770 O O . PRO B 1 341 ? -8.555 7.816 1.305 1 96.12 341 PRO B O 1
ATOM 5773 N N . MET B 1 342 ? -6.844 8.422 2.643 1 97.75 342 MET B N 1
ATOM 5774 C CA . MET B 1 342 ? -5.785 7.816 1.836 1 97.75 342 MET B CA 1
ATOM 5775 C C . MET B 1 342 ? -5.773 6.301 2.002 1 97.75 342 MET B C 1
ATOM 5777 O O . MET B 1 342 ? -5.012 5.605 1.33 1 97.75 342 MET B O 1
ATOM 5781 N N . GLN B 1 343 ? -6.496 5.766 2.848 1 97.62 343 GLN B N 1
ATOM 5782 C CA . GLN B 1 343 ? -6.711 4.344 3.088 1 97.62 343 GLN B CA 1
ATOM 5783 C C . GLN B 1 343 ? -8.156 4.062 3.48 1 97.62 343 GLN B C 1
ATOM 5785 O O . GLN B 1 343 ? -8.953 4.988 3.639 1 97.62 343 GLN B O 1
ATOM 5790 N N . ASP B 1 344 ? -8.492 2.814 3.643 1 96.75 344 ASP B N 1
ATOM 5791 C CA . ASP B 1 344 ? -9.875 2.447 3.91 1 96.75 344 ASP B CA 1
ATOM 5792 C C . ASP B 1 344 ? -10.305 2.896 5.305 1 96.75 344 ASP B C 1
ATOM 5794 O O . ASP B 1 344 ? -11.438 3.346 5.496 1 96.75 344 ASP B O 1
ATOM 5798 N N . ARG B 1 345 ? -9.375 2.705 6.297 1 95.75 345 ARG B N 1
ATOM 5799 C CA . ARG B 1 345 ? -9.672 3.32 7.586 1 95.75 345 ARG B CA 1
ATOM 5800 C C . ARG B 1 345 ? -9.859 4.828 7.441 1 95.75 345 ARG B C 1
ATOM 5802 O O . ARG B 1 345 ? -9.07 5.5 6.777 1 95.75 345 ARG B O 1
ATOM 5809 N N . PRO B 1 346 ? -10.93 5.332 7.988 1 96 346 PRO B N 1
ATOM 5810 C CA . PRO B 1 346 ? -11.148 6.773 7.883 1 96 346 PRO B CA 1
ATOM 5811 C C . PRO B 1 346 ? -10.258 7.574 8.828 1 96 346 PRO B C 1
ATOM 5813 O O . PRO B 1 346 ? -10.758 8.273 9.711 1 96 346 PRO B O 1
ATOM 5816 N N . THR B 1 347 ? -8.992 7.582 8.586 1 96.88 347 THR B N 1
ATOM 5817 C CA . THR B 1 347 ? -8.031 8.141 9.531 1 96.88 347 THR B CA 1
ATOM 5818 C C . THR B 1 347 ? -7.219 9.25 8.875 1 96.88 347 THR B C 1
ATOM 5820 O O . THR B 1 347 ? -7.285 10.406 9.305 1 96.88 347 THR B O 1
ATOM 5823 N N . LEU B 1 348 ? -6.426 9.023 7.844 1 98 348 LEU B N 1
ATOM 5824 C CA . LEU B 1 348 ? -5.523 10.016 7.27 1 98 348 LEU B CA 1
ATOM 5825 C C . LEU B 1 348 ? -6.051 10.516 5.93 1 98 348 LEU B C 1
ATOM 5827 O O . LEU B 1 348 ? -6.43 9.719 5.07 1 98 348 LEU B O 1
ATOM 5831 N N . PHE B 1 349 ? -6.137 11.805 5.828 1 97.12 349 PHE B N 1
ATOM 5832 C CA . PHE B 1 349 ? -6.355 12.43 4.523 1 97.12 349 PHE B CA 1
ATOM 5833 C C . PHE B 1 349 ? -5.445 13.633 4.34 1 97.12 349 PHE B C 1
ATOM 5835 O O . PHE B 1 349 ? -4.711 14.016 5.254 1 97.12 349 PHE B O 1
ATOM 5842 N N . LEU B 1 350 ? -5.367 14.148 3.16 1 98.44 350 LEU B N 1
ATOM 5843 C CA . LEU B 1 350 ? -4.516 15.289 2.852 1 98.44 350 LEU B CA 1
ATOM 5844 C C . LEU B 1 350 ? -5.355 16.516 2.529 1 98.44 350 LEU B C 1
ATOM 5846 O O . LEU B 1 350 ? -6.531 16.406 2.182 1 98.44 350 LEU B O 1
ATOM 5850 N N . GLU B 1 351 ? -4.77 17.625 2.764 1 97.81 351 GLU B N 1
ATOM 5851 C CA . GLU B 1 351 ? -5.336 18.922 2.438 1 97.81 351 GLU B CA 1
ATOM 5852 C C . GLU B 1 351 ? -4.441 19.688 1.463 1 97.81 351 GLU B C 1
ATOM 5854 O O . GLU B 1 351 ? -3.217 19.688 1.603 1 97.81 351 GLU B O 1
ATOM 5859 N N . VAL B 1 352 ? -5.051 20.203 0.425 1 98.56 352 VAL B N 1
ATOM 5860 C CA . VAL B 1 352 ? -4.359 21.156 -0.422 1 98.56 352 VAL B CA 1
ATOM 5861 C C . VAL B 1 352 ? -4.816 22.578 -0.076 1 98.56 352 VAL B C 1
ATOM 5863 O O . VAL B 1 352 ? -6.02 22.844 -0.011 1 98.56 352 VAL B O 1
ATOM 5866 N N . ILE B 1 353 ? -3.838 23.469 0.117 1 98.12 353 ILE B N 1
ATOM 5867 C CA . ILE B 1 353 ? -4.191 24.781 0.638 1 98.12 353 ILE B CA 1
ATOM 5868 C C . ILE B 1 353 ? -3.393 25.859 -0.09 1 98.12 353 ILE B C 1
ATOM 5870 O O . ILE B 1 353 ? -2.234 25.641 -0.45 1 98.12 353 ILE B O 1
ATOM 5874 N N . GLN B 1 354 ? -3.992 26.938 -0.406 1 98.38 354 GLN B N 1
ATOM 5875 C CA . GLN B 1 354 ? -3.396 28.141 -0.962 1 98.38 354 GLN B CA 1
ATOM 5876 C C . GLN B 1 354 ? -3.74 29.359 -0.117 1 98.38 354 GLN B C 1
ATOM 5878 O O . GLN B 1 354 ? -4.906 29.594 0.209 1 98.38 354 GLN B O 1
ATOM 5883 N N . ARG B 1 355 ? -2.756 30.109 0.236 1 96.81 355 ARG B N 1
ATOM 5884 C CA . ARG B 1 355 ? -2.979 31.266 1.087 1 96.81 355 ARG B CA 1
ATOM 5885 C C . ARG B 1 355 ? -2.729 32.562 0.321 1 96.81 355 ARG B C 1
ATOM 5887 O O . ARG B 1 355 ? -1.8 32.656 -0.485 1 96.81 355 ARG B O 1
ATOM 5894 N N . ASN B 1 356 ? -3.561 33.5 0.485 1 96.56 356 ASN B N 1
ATOM 5895 C CA . ASN B 1 356 ? -3.42 34.875 0.024 1 96.56 356 ASN B CA 1
ATOM 5896 C C . ASN B 1 356 ? -3.541 35.875 1.178 1 96.56 356 ASN B C 1
ATOM 5898 O O . ASN B 1 356 ? -4.625 36.406 1.434 1 96.56 356 ASN B O 1
ATOM 5902 N N . ASN B 1 357 ? -2.492 36.156 1.798 1 93.44 357 ASN B N 1
ATOM 5903 C CA . ASN B 1 357 ? -2.416 37.062 2.943 1 93.44 357 ASN B CA 1
ATOM 5904 C C . ASN B 1 357 ? -3.395 36.656 4.043 1 93.44 357 ASN B C 1
ATOM 5906 O O . ASN B 1 357 ? -4.148 37.469 4.547 1 93.44 357 ASN B O 1
ATOM 5910 N N . HIS B 1 358 ? -3.529 35.438 4.293 1 90.94 358 HIS B N 1
ATOM 5911 C CA . HIS B 1 358 ? -4.406 34.844 5.305 1 90.94 358 HIS B CA 1
ATOM 5912 C C . HIS B 1 358 ? -3.709 33.719 6.062 1 90.94 358 HIS B C 1
ATOM 5914 O O . HIS B 1 358 ? -3.307 32.719 5.469 1 90.94 358 HIS B O 1
ATOM 5920 N N . GLN B 1 359 ? -3.598 33.781 7.348 1 83.75 359 GLN B N 1
ATOM 5921 C CA . GLN B 1 359 ? -2.803 32.844 8.133 1 83.75 359 GLN B CA 1
ATOM 5922 C C . GLN B 1 359 ? -3.695 31.938 8.969 1 83.75 359 GLN B C 1
ATOM 5924 O O . GLN B 1 359 ? -3.207 31.203 9.836 1 83.75 359 GLN B O 1
ATOM 5929 N N . GLY B 1 360 ? -4.953 32.031 8.703 1 81.31 360 GLY B N 1
ATOM 5930 C CA . GLY B 1 360 ? -5.898 31.25 9.477 1 81.31 360 GLY B CA 1
ATOM 5931 C C . GLY B 1 360 ? -6.012 29.828 8.992 1 81.31 360 GLY B C 1
ATOM 5932 O O . GLY B 1 360 ? -5.137 29.328 8.281 1 81.31 360 GLY B O 1
ATOM 5933 N N . PHE B 1 361 ? -6.965 29.141 9.609 1 78.44 361 PHE B N 1
ATOM 5934 C CA . PHE B 1 361 ? -7.105 27.719 9.336 1 78.44 361 PHE B CA 1
ATOM 5935 C C . PHE B 1 361 ? -8.516 27.391 8.836 1 78.44 361 PHE B C 1
ATOM 5937 O O . PHE B 1 361 ? -9.031 26.297 9.086 1 78.44 361 PHE B O 1
ATOM 5944 N N . GLY B 1 362 ? -9.156 28.391 8.281 1 74.69 362 GLY B N 1
ATOM 5945 C CA . GLY B 1 362 ? -10.438 28.172 7.625 1 74.69 362 GLY B CA 1
ATOM 5946 C C . GLY B 1 362 ? -11.586 28.016 8.594 1 74.69 362 GLY B C 1
ATOM 5947 O O . GLY B 1 362 ? -12.43 27.141 8.43 1 74.69 362 GLY B O 1
ATOM 5948 N N . ALA B 1 363 ? -11.602 28.75 9.633 1 71.44 363 ALA B N 1
ATOM 5949 C CA . ALA B 1 363 ? -12.672 28.688 10.625 1 71.44 363 ALA B CA 1
ATOM 5950 C C . ALA B 1 363 ? -14.039 28.859 9.969 1 71.44 363 ALA B C 1
ATOM 5952 O O . ALA B 1 363 ? -15.016 28.234 10.375 1 71.44 363 ALA B O 1
ATOM 5953 N N . GLY B 1 364 ? -14.062 29.656 8.938 1 72.25 364 GLY B N 1
ATOM 5954 C CA . GLY B 1 364 ? -15.305 29.859 8.211 1 72.25 364 GLY B CA 1
ATOM 5955 C C . GLY B 1 364 ? -15.703 28.656 7.371 1 72.25 364 GLY B C 1
ATOM 5956 O O . GLY B 1 364 ? -16.859 28.547 6.965 1 72.25 364 GLY B O 1
ATOM 5957 N N . ASN B 1 365 ? -14.695 27.844 7.117 1 78.06 365 ASN B N 1
ATOM 5958 C CA . ASN B 1 365 ? -14.938 26.688 6.258 1 78.06 365 ASN B CA 1
ATOM 5959 C C . ASN B 1 365 ? -15.211 25.422 7.07 1 78.06 365 ASN B C 1
ATOM 5961 O O . ASN B 1 365 ? -15.57 24.391 6.516 1 78.06 365 ASN B O 1
ATOM 5965 N N . PHE B 1 366 ? -15.062 25.594 8.328 1 72.19 366 PHE B N 1
ATOM 5966 C CA . PHE B 1 366 ? -15.102 24.406 9.164 1 72.19 366 PHE B CA 1
ATOM 5967 C C . PHE B 1 366 ? -16.453 23.703 9.039 1 72.19 366 PHE B C 1
ATOM 5969 O O . PHE B 1 366 ? -16.516 22.469 8.977 1 72.19 366 PHE B O 1
ATOM 5976 N N . LYS B 1 367 ? -17.422 24.562 8.984 1 72.5 367 LYS B N 1
ATOM 5977 C CA . LYS B 1 367 ? -18.75 23.969 8.898 1 72.5 367 LYS B CA 1
ATOM 5978 C C . LYS B 1 367 ? -18.906 23.172 7.613 1 72.5 367 LYS B C 1
ATOM 5980 O O . LYS B 1 367 ? -19.328 22 7.645 1 72.5 367 LYS B O 1
ATOM 5985 N N . ALA B 1 368 ? -18.531 23.781 6.527 1 76.19 368 ALA B N 1
ATOM 5986 C CA . ALA B 1 368 ? -18.672 23.109 5.238 1 76.19 368 ALA B CA 1
ATOM 5987 C C . ALA B 1 368 ? -17.797 21.844 5.18 1 76.19 368 ALA B C 1
ATOM 5989 O O . ALA B 1 368 ? -18.234 20.812 4.68 1 76.19 368 ALA B O 1
ATOM 5990 N N . LEU B 1 369 ? -16.625 21.969 5.656 1 78.5 369 LEU B N 1
ATOM 5991 C CA . LEU B 1 369 ? -15.703 20.844 5.711 1 78.5 369 LEU B CA 1
ATOM 5992 C C . LEU B 1 369 ? -16.281 19.719 6.562 1 78.5 369 LEU B C 1
ATOM 5994 O O . LEU B 1 369 ? -16.281 18.562 6.137 1 78.5 369 LEU B O 1
ATOM 5998 N N . PHE B 1 370 ? -16.797 20.047 7.617 1 77.06 370 PHE B N 1
ATOM 5999 C CA . PHE B 1 370 ? -17.266 19.047 8.555 1 77.06 370 PHE B CA 1
ATOM 6000 C C . PHE B 1 370 ? -18.547 18.391 8.055 1 77.06 370 PHE B C 1
ATOM 6002 O O . PHE B 1 370 ? -18.75 17.188 8.242 1 77.06 370 PHE B O 1
ATOM 6009 N N . GLU B 1 371 ? -19.297 19.188 7.387 1 77.56 371 GLU B N 1
ATOM 6010 C CA . GLU B 1 371 ? -20.469 18.594 6.754 1 77.56 371 GLU B CA 1
ATOM 6011 C C . GLU B 1 371 ? -20.062 17.609 5.66 1 77.56 371 GLU B C 1
ATOM 6013 O O . GLU B 1 371 ? -20.688 16.547 5.504 1 77.56 371 GLU B O 1
ATOM 6018 N N . ALA B 1 372 ? -19.078 17.984 4.965 1 78.56 372 ALA B N 1
ATOM 6019 C CA . ALA B 1 372 ? -18.578 17.094 3.91 1 78.56 372 ALA B CA 1
ATOM 6020 C C . ALA B 1 372 ? -18.016 15.797 4.496 1 78.56 372 ALA B C 1
ATOM 6022 O O . ALA B 1 372 ? -18.266 14.711 3.973 1 78.56 372 ALA B O 1
ATOM 6023 N N . ILE B 1 373 ? -17.297 15.891 5.492 1 79.06 373 ILE B N 1
ATOM 6024 C CA . ILE B 1 373 ? -16.734 14.719 6.16 1 79.06 373 ILE B CA 1
ATOM 6025 C C . ILE B 1 373 ? -17.875 13.867 6.734 1 79.06 373 ILE B C 1
ATOM 6027 O O . ILE B 1 373 ? -17.812 12.633 6.672 1 79.06 373 ILE B O 1
ATOM 6031 N N . GLU B 1 374 ? -18.875 14.531 7.246 1 78.44 374 GLU B N 1
ATOM 6032 C CA . GLU B 1 374 ? -20.016 13.836 7.836 1 78.44 374 GLU B CA 1
ATOM 6033 C C . GLU B 1 374 ? -20.766 13.023 6.785 1 78.44 374 GLU B C 1
ATOM 6035 O O . GLU B 1 374 ? -21.281 11.945 7.086 1 78.44 374 GLU B O 1
ATOM 6040 N N . LEU B 1 375 ? -20.812 13.562 5.648 1 78.94 375 LEU B N 1
ATOM 6041 C CA . LEU B 1 375 ? -21.453 12.812 4.57 1 78.94 375 LEU B CA 1
ATOM 6042 C C . LEU B 1 375 ? -20.719 11.5 4.309 1 78.94 375 LEU B C 1
ATOM 6044 O O . LEU B 1 375 ? -21.344 10.461 4.129 1 78.94 375 LEU B O 1
ATOM 6048 N N . GLY B 1 376 ? -19.453 11.57 4.258 1 81.31 376 GLY B N 1
ATOM 6049 C CA . GLY B 1 376 ? -18.672 10.352 4.137 1 81.31 376 GLY B CA 1
ATOM 6050 C C . GLY B 1 376 ? -18.844 9.406 5.312 1 81.31 376 GLY B C 1
ATOM 6051 O O . GLY B 1 376 ? -18.938 8.195 5.129 1 81.31 376 GLY B O 1
ATOM 6052 N N . GLN B 1 377 ? -18.875 10 6.473 1 84.19 377 GLN B N 1
ATOM 6053 C CA . GLN B 1 377 ? -19.078 9.227 7.688 1 84.19 377 GLN B CA 1
ATOM 6054 C C . GLN B 1 377 ? -20.422 8.5 7.652 1 84.19 377 GLN B C 1
ATOM 6056 O O . GLN B 1 377 ? -20.531 7.336 8.047 1 84.19 377 GLN B O 1
ATOM 6061 N N . ASP B 1 378 ? -21.391 9.203 7.215 1 82.75 378 ASP B N 1
ATOM 6062 C CA . ASP B 1 378 ? -22.719 8.617 7.082 1 82.75 378 ASP B CA 1
ATOM 6063 C C . ASP B 1 378 ? -22.719 7.465 6.082 1 82.75 378 ASP B C 1
ATOM 6065 O O . ASP B 1 378 ? -23.297 6.406 6.348 1 82.75 378 ASP B O 1
ATOM 6069 N N . ALA B 1 379 ? -22.094 7.672 4.996 1 81.19 379 ALA B N 1
ATOM 6070 C CA . ALA B 1 379 ? -22 6.641 3.967 1 81.19 379 ALA B CA 1
ATOM 6071 C C . ALA B 1 379 ? -21.328 5.387 4.508 1 81.19 379 ALA B C 1
ATOM 6073 O O . ALA B 1 379 ? -21.641 4.27 4.094 1 81.19 379 ALA B O 1
ATOM 6074 N N . ARG B 1 380 ? -20.5 5.551 5.438 1 84.06 380 ARG B N 1
ATOM 6075 C CA . ARG B 1 380 ? -19.781 4.441 6.051 1 84.06 380 ARG B CA 1
ATOM 6076 C C . ARG B 1 380 ? -20.578 3.82 7.188 1 84.06 380 ARG B C 1
ATOM 6078 O O . ARG B 1 380 ? -20.141 2.852 7.809 1 84.06 380 ARG B O 1
ATOM 6085 N N . GLY B 1 381 ? -21.641 4.406 7.539 1 79.06 381 GLY B N 1
ATOM 6086 C CA . GLY B 1 381 ? -22.469 3.908 8.625 1 79.06 381 GLY B CA 1
ATOM 6087 C C . GLY B 1 381 ? -21.938 4.25 10 1 79.06 381 GLY B C 1
ATOM 6088 O O . GLY B 1 381 ? -22.219 3.555 10.977 1 79.06 381 GLY B O 1
ATOM 6089 N N . ASN B 1 382 ? -21.094 5.242 10.086 1 78.38 382 ASN B N 1
ATOM 6090 C CA . ASN B 1 382 ? -20.422 5.559 11.344 1 78.38 382 ASN B CA 1
ATOM 6091 C C . ASN B 1 382 ? -21 6.82 11.977 1 78.38 382 ASN B C 1
ATOM 6093 O O . ASN B 1 382 ? -20.484 7.312 12.984 1 78.38 382 ASN B O 1
ATOM 6097 N N . LEU B 1 383 ? -21.953 7.512 11.336 1 80.44 383 LEU B N 1
ATOM 6098 C CA . LEU B 1 383 ? -22.484 8.758 11.883 1 80.44 383 LEU B CA 1
ATOM 6099 C C . LEU B 1 383 ? -23.531 8.469 12.945 1 80.44 383 LEU B C 1
ATOM 6101 O O . LEU B 1 383 ? -24.391 7.602 12.766 1 80.44 383 LEU B O 1
#

Organism: NCBI:txid35525

Nearest PDB structures (foldseek):
  8im2-assembly1_A  TM=9.362E-01  e=7.414E-61  Homo sapiens
  1sqi-assembly1_A  TM=9.815E-01  e=6.127E-56  Rattus norvegicus
  1sqi-assembly1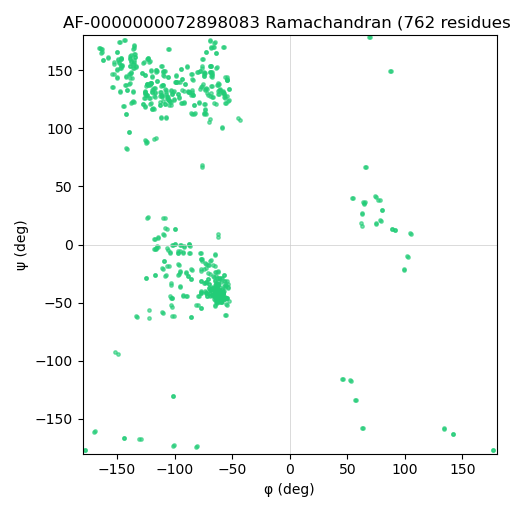_B  TM=9.844E-01  e=8.355E-55  Rattus norvegicus
  8jbw-assembly1_A-2  TM=7.932E-01  e=1.127E-39  Zymoseptoria tritici
  3zgj-assembly1_A  TM=9.215E-01  e=1.151E-35  Streptomyces coelicolor A3(2)